Protein AF-0000000069873599 (afdb_homodimer)

Foldseek 3Di:
DVVVVVVCVVCPPPPVVVVQLVLLVLLLVLVVVLVVVVCVVDPFWDKDWDQKAFPQVLVVLVCVVPVPDDDDDDDRPDIGGASNTWMWIAFPVGDTDTLAGEHEEEFACQVVCVVVVHDGDDGQVRVVVVLVNLVSQCVSCVVAQWDRYEYEYEAPCQAPPHVSVVSLCVSQVNDDAPDAGTGQDDDVSPRRRGHYHYYHDDDGSNNSSVSSSVSSVVSLVRCCVPPNPNRRGDD/DVVVVVVCVVCPPPPVVVVQLVLLVLLLLLVVVLVVVVCVVDPFWDKDWDQKAFPQVLVVLVCVVPVPDDDDDDDRPDIGGASNTFMWIAFPVGDTDTLAGEHEEEFACQVVCVVVVHDGDDGQPRVLVVLVNLVSQCVSCVVAQWDRYEYEYEAPCQAPPHVSVVSLCVSQVNDDAPDAGTGQDDDVSPRRRGYYHYYHDDDGSNNSSVSSSVRSVVSLVRCCVVPNPNRRGDD

Nearest PDB structures (foldseek):
  2oxv-assembly1_A-2  TM=8.605E-01  e=4.837E-16  Escherichia coli
  1ckq-assembly1_A  TM=8.726E-01  e=7.020E-16  Escherichia coli
  1qri-assembly1_A-2  TM=8.144E-01  e=1.906E-16  Escherichia coli
  1qrh-assembly1_A-2  TM=8.679E-01  e=1.148E-14  Escherichia coli
  1qc9-assembly1_A  TM=8.620E-01  e=2.572E-14  Escherichia coli

Structure (mmCIF, N/CA/C/O backbone):
data_AF-0000000069873599-model_v1
#
loop_
_entity.id
_entity.type
_entity.pdbx_description
1 polymer 'Restriction endonuclease'
#
loop_
_atom_site.group_PDB
_atom_site.id
_atom_site.type_symbol
_atom_site.label_atom_id
_atom_site.label_alt_id
_atom_site.label_comp_id
_atom_site.label_asym_id
_atom_site.label_entity_id
_atom_site.label_seq_id
_atom_site.pdbx_PDB_ins_code
_atom_site.Cartn_x
_atom_site.Cartn_y
_atom_site.Cartn_z
_atom_site.occupancy
_atom_site.B_iso_or_equiv
_atom_site.auth_seq_id
_atom_site.auth_comp_id
_atom_site.auth_asym_id
_atom_site.auth_atom_id
_atom_site.pdbx_PDB_model_num
ATOM 1 N N . MET A 1 1 ? -17.891 13.43 -10.727 1 36.09 1 MET A N 1
ATOM 2 C CA . MET A 1 1 ? -18.297 14.414 -9.727 1 36.09 1 MET A CA 1
ATOM 3 C C . MET A 1 1 ? -19.625 14.039 -9.102 1 36.09 1 MET A C 1
ATOM 5 O O . MET A 1 1 ? -19.828 14.211 -7.898 1 36.09 1 MET A O 1
ATOM 9 N N . SER A 1 2 ? -20.328 13.469 -9.969 1 41.19 2 SER A N 1
ATOM 10 C CA . SER A 1 2 ? -21.734 13.281 -9.594 1 41.19 2 SER A CA 1
ATOM 11 C C . SER A 1 2 ? -21.875 12.172 -8.555 1 41.19 2 SER A C 1
ATOM 13 O O . SER A 1 2 ? -22.609 12.328 -7.574 1 41.19 2 SER A O 1
ATOM 15 N N . HIS A 1 3 ? -21.141 11.125 -8.852 1 42.78 3 HIS A N 1
ATOM 16 C CA . HIS A 1 3 ? -21.375 9.961 -8.008 1 42.78 3 HIS A CA 1
ATOM 17 C C . HIS A 1 3 ? -20.75 10.148 -6.625 1 42.78 3 HIS A C 1
ATOM 19 O O . HIS A 1 3 ? -21.312 9.711 -5.621 1 42.78 3 HIS A O 1
ATOM 25 N N . LYS A 1 4 ? -19.688 10.836 -6.59 1 47.5 4 LYS A N 1
ATOM 26 C CA . LYS A 1 4 ? -19.094 11.188 -5.309 1 47.5 4 LYS A CA 1
ATOM 27 C C . LYS A 1 4 ? -20.031 12.062 -4.484 1 47.5 4 LYS A C 1
ATOM 29 O O . LYS A 1 4 ? -20.188 11.859 -3.279 1 47.5 4 LYS A O 1
ATOM 34 N N . ILE A 1 5 ? -20.594 12.969 -5.195 1 44.5 5 ILE A N 1
ATOM 35 C CA . ILE A 1 5 ? -21.516 13.891 -4.547 1 44.5 5 ILE A CA 1
ATOM 36 C C . ILE A 1 5 ? -22.719 13.125 -4.02 1 44.5 5 ILE A C 1
ATOM 38 O O . ILE A 1 5 ? -23.188 13.391 -2.91 1 44.5 5 ILE A O 1
ATOM 42 N N . ALA A 1 6 ? -23.078 12.18 -4.805 1 44.84 6 ALA A N 1
ATOM 43 C CA . ALA A 1 6 ? -24.281 11.445 -4.414 1 44.84 6 ALA A CA 1
ATOM 44 C C . ALA A 1 6 ? -24.031 10.594 -3.174 1 44.84 6 ALA A C 1
ATOM 46 O O . ALA A 1 6 ? -24.844 10.562 -2.256 1 44.84 6 ALA A O 1
ATOM 47 N N . LEU A 1 7 ? -22.875 9.992 -3.123 1 48.91 7 LEU A N 1
ATOM 48 C CA . LEU A 1 7 ? -22.547 9.18 -1.956 1 48.91 7 LEU A CA 1
ATOM 49 C C . LEU A 1 7 ? -22.359 10.055 -0.722 1 48.91 7 LEU A C 1
ATOM 51 O O . LEU A 1 7 ? -22.797 9.695 0.374 1 48.91 7 LEU A O 1
ATOM 55 N N . ARG A 1 8 ? -21.875 11.188 -0.98 1 49.78 8 ARG A N 1
ATOM 56 C CA . ARG A 1 8 ? -21.75 12.148 0.113 1 49.78 8 ARG A CA 1
ATOM 57 C C . ARG A 1 8 ? -23.109 12.594 0.627 1 49.78 8 ARG A C 1
ATOM 59 O O . ARG A 1 8 ? -23.312 12.711 1.837 1 49.78 8 ARG A O 1
ATOM 66 N N . THR A 1 9 ? -23.844 12.766 -0.333 1 46.28 9 THR A N 1
ATOM 67 C CA . THR A 1 9 ? -25.172 13.211 0.035 1 46.28 9 THR A CA 1
ATOM 68 C C . THR A 1 9 ? -25.922 12.109 0.777 1 46.28 9 THR A C 1
ATOM 70 O O . THR A 1 9 ? -26.641 12.383 1.745 1 46.28 9 THR A O 1
ATOM 73 N N . GLN A 1 10 ? -25.688 10.898 0.295 1 49.03 10 GLN A N 1
ATOM 74 C CA . GLN A 1 10 ? -26.359 9.773 0.932 1 49.03 10 GLN A CA 1
ATOM 75 C C . GLN A 1 10 ? -25.859 9.562 2.355 1 49.03 10 GLN A C 1
ATOM 77 O O . GLN A 1 10 ? -26.609 9.117 3.227 1 49.03 10 GLN A O 1
ATOM 82 N N . ARG A 1 11 ? -24.641 9.977 2.426 1 52.78 11 ARG A N 1
ATOM 83 C CA . ARG A 1 11 ? -24.031 9.711 3.725 1 52.78 11 ARG A CA 1
ATOM 84 C C . ARG A 1 11 ? -24.031 10.961 4.602 1 52.78 11 ARG A C 1
ATOM 86 O O . ARG A 1 11 ? -23.688 10.898 5.781 1 52.78 11 ARG A O 1
ATOM 93 N N . GLU A 1 12 ? -24.469 12 3.982 1 50.84 12 GLU A N 1
ATOM 94 C CA . GLU A 1 12 ? -24.5 13.258 4.715 1 50.84 12 GLU A CA 1
ATOM 95 C C . GLU A 1 12 ? -25.422 13.156 5.934 1 50.84 12 GLU A C 1
ATOM 97 O O . GLU A 1 12 ? -26.547 12.656 5.836 1 50.84 12 GLU A O 1
ATOM 102 N N . GLY A 1 13 ? -24.719 13.414 7.109 1 50.44 13 GLY A N 1
ATOM 103 C CA . GLY A 1 13 ? -25.5 13.469 8.336 1 50.44 13 GLY A CA 1
ATOM 104 C C . GLY A 1 13 ? -25.438 12.188 9.141 1 50.44 13 GLY A C 1
ATOM 105 O O . GLY A 1 13 ? -25.969 12.125 10.258 1 50.44 13 GLY A O 1
ATOM 106 N N . THR A 1 14 ? -24.828 11.203 8.492 1 57.34 14 THR A N 1
ATOM 107 C CA . THR A 1 14 ? -24.719 9.969 9.266 1 57.34 14 THR A CA 1
ATOM 108 C C . THR A 1 14 ? -23.641 10.102 10.352 1 57.34 14 THR A C 1
ATOM 110 O O . THR A 1 14 ? -22.766 10.953 10.242 1 57.34 14 THR A O 1
ATOM 113 N N . ILE A 1 15 ? -23.812 9.477 11.438 1 54.75 15 ILE A N 1
ATOM 114 C CA . ILE A 1 15 ? -22.906 9.539 12.578 1 54.75 15 ILE A CA 1
ATOM 115 C C . ILE A 1 15 ? -21.484 9.297 12.117 1 54.75 15 ILE A C 1
ATOM 117 O O . ILE A 1 15 ? -20.547 9.969 12.57 1 54.75 15 ILE A O 1
ATOM 121 N N . ILE A 1 16 ? -21.297 8.453 11.172 1 58.03 16 ILE A N 1
ATOM 122 C CA . ILE A 1 16 ? -19.969 8.125 10.688 1 58.03 16 ILE A CA 1
ATOM 123 C C . ILE A 1 16 ? -19.375 9.328 9.961 1 58.03 16 ILE A C 1
ATOM 125 O O . ILE A 1 16 ? -18.219 9.703 10.203 1 58.03 16 ILE A O 1
ATOM 129 N N . ASN A 1 17 ? -20.125 9.891 9.195 1 64.94 17 ASN A N 1
ATOM 130 C CA . ASN A 1 17 ? -19.625 11.023 8.414 1 64.94 17 ASN A CA 1
ATOM 131 C C . ASN A 1 17 ? -19.359 12.234 9.297 1 64.94 17 ASN A C 1
ATOM 133 O O . ASN A 1 17 ? -18.375 12.953 9.078 1 64.94 17 ASN A O 1
ATOM 137 N N . THR A 1 18 ? -20.234 12.359 10.305 1 64.75 18 THR A N 1
ATOM 138 C CA . THR A 1 18 ? -20.031 13.5 11.188 1 64.75 18 THR A CA 1
ATOM 139 C C . THR A 1 18 ? -18.766 13.328 12.023 1 64.75 18 THR A C 1
ATOM 141 O O . THR A 1 18 ? -18.016 14.281 12.227 1 64.75 18 THR A O 1
ATOM 144 N N . THR A 1 19 ? -18.562 12.133 12.484 1 67.31 19 THR A N 1
ATOM 145 C CA . THR A 1 19 ? -17.391 11.859 13.297 1 67.31 19 THR A CA 1
ATOM 146 C C . THR A 1 19 ? -16.109 11.992 12.461 1 67.31 19 THR A C 1
ATOM 148 O O . THR A 1 19 ? -15.148 12.633 12.883 1 67.31 19 THR A O 1
ATOM 151 N N . SER A 1 20 ? -16.172 11.438 11.32 1 73.75 20 SER A N 1
ATOM 152 C CA . SER A 1 20 ? -15.016 11.508 10.43 1 73.75 20 SER A CA 1
ATOM 153 C C . SER A 1 20 ? -14.695 12.953 10.055 1 73.75 20 SER A C 1
ATOM 155 O O . SER A 1 20 ? -13.531 13.352 10.055 1 73.75 20 SER A O 1
ATOM 157 N N . SER A 1 21 ? -15.664 13.703 9.82 1 76.25 21 SER A N 1
ATOM 158 C CA . SER A 1 21 ? -15.469 15.102 9.43 1 76.25 21 SER A CA 1
ATOM 159 C C . SER A 1 21 ? -14.875 15.914 10.578 1 76.25 21 SER A C 1
ATOM 161 O O . SER A 1 21 ? -13.992 16.75 10.367 1 76.25 21 SER A O 1
ATOM 163 N N . LYS A 1 22 ? -15.359 15.633 11.742 1 79.62 22 LYS A N 1
ATOM 164 C CA . LYS A 1 22 ? -14.836 16.328 12.914 1 79.62 22 LYS A CA 1
ATOM 165 C C . LYS A 1 22 ? -13.367 15.984 13.156 1 79.62 22 LYS A C 1
ATOM 167 O O . LYS A 1 22 ? -12.57 16.859 13.477 1 79.62 22 LYS A O 1
ATOM 172 N N . GLN A 1 23 ? -13.062 14.836 12.992 1 83.12 23 GLN A N 1
ATOM 173 C CA . GLN A 1 23 ? -11.695 14.383 13.211 1 83.12 23 GLN A CA 1
ATOM 174 C C . GLN A 1 23 ? -10.75 14.945 12.156 1 83.12 23 GLN A C 1
ATOM 176 O O . GLN A 1 23 ? -9.609 15.305 12.461 1 83.12 23 GLN A O 1
ATOM 181 N N . GLU A 1 24 ? -11.242 14.953 11 1 86.62 24 GLU A N 1
ATOM 182 C CA . GLU A 1 24 ? -10.461 15.578 9.93 1 86.62 24 GLU A CA 1
ATOM 183 C C . GLU A 1 24 ? -10.203 17.047 10.219 1 86.62 24 GLU A C 1
ATOM 185 O O . GLU A 1 24 ? -9.102 17.547 9.977 1 86.62 24 GLU A O 1
ATOM 190 N N . LYS A 1 25 ? -11.148 17.688 10.758 1 89.69 25 LYS A N 1
ATOM 191 C CA . LYS A 1 25 ? -11.008 19.094 11.117 1 89.69 25 LYS A CA 1
ATOM 192 C C . LYS A 1 25 ? -9.961 19.266 12.219 1 89.69 25 LYS A C 1
ATOM 194 O O . LYS A 1 25 ? -9.164 20.219 12.172 1 89.69 25 LYS A O 1
ATOM 199 N N . LEU A 1 26 ? -9.977 18.359 13.164 1 93.69 26 LEU A N 1
ATOM 200 C CA . LEU A 1 26 ? -9.008 18.422 14.25 1 93.69 26 LEU A CA 1
ATOM 201 C C . LEU A 1 26 ? -7.582 18.266 13.719 1 93.69 26 LEU A C 1
ATOM 203 O O . LEU A 1 26 ? -6.664 18.953 14.172 1 93.69 26 LEU A O 1
ATOM 207 N N . LEU A 1 27 ? -7.434 17.359 12.844 1 96.75 27 LEU A N 1
ATOM 208 C CA . LEU A 1 27 ? -6.117 17.156 12.258 1 96.75 27 LEU A CA 1
ATOM 209 C C . LEU A 1 27 ? -5.664 18.391 11.484 1 96.75 27 LEU A C 1
ATOM 211 O O . LEU A 1 27 ? -4.5 18.781 11.555 1 96.75 27 LEU A O 1
ATOM 215 N N . ARG A 1 28 ? -6.535 19 10.781 1 96.12 28 ARG A N 1
ATOM 216 C CA . ARG A 1 28 ? -6.199 20.203 10.031 1 96.12 28 ARG A CA 1
ATOM 217 C C . ARG A 1 28 ? -5.773 21.328 10.969 1 96.12 28 ARG A C 1
ATOM 219 O O . ARG A 1 28 ? -4.852 22.094 10.656 1 96.12 28 ARG A O 1
ATOM 226 N N . GLN A 1 29 ? -6.445 21.422 12.023 1 96.94 29 GLN A N 1
ATOM 227 C CA . GLN A 1 29 ? -6.059 22.406 13.023 1 96.94 29 GLN A CA 1
ATOM 228 C C . GLN A 1 29 ? -4.672 22.109 13.586 1 96.94 29 GLN A C 1
ATOM 230 O O . GLN A 1 29 ? -3.879 23.016 13.812 1 96.94 29 GLN A O 1
ATOM 235 N N . ALA A 1 30 ? -4.422 20.844 13.836 1 98.25 30 ALA A N 1
ATOM 236 C CA . ALA A 1 30 ? -3.098 20.453 14.297 1 98.25 30 ALA A CA 1
ATOM 237 C C . ALA A 1 30 ? -2.021 20.859 13.297 1 98.25 30 ALA A C 1
ATOM 239 O O . ALA A 1 30 ? -0.969 21.375 13.68 1 98.25 30 ALA A O 1
ATOM 240 N N . VAL A 1 31 ? -2.324 20.656 12.047 1 98.38 31 VAL A N 1
ATOM 241 C CA . VAL A 1 31 ? -1.357 20.969 11 1 98.38 31 VAL A CA 1
ATOM 242 C C . VAL A 1 31 ? -1.106 22.469 10.953 1 98.38 31 VAL A C 1
ATOM 244 O O . VAL A 1 31 ? 0.028 22.906 10.758 1 98.38 31 VAL A O 1
ATOM 247 N N . LYS A 1 32 ? -2.125 23.25 11.117 1 97.75 32 LYS A N 1
ATOM 248 C CA . LYS A 1 32 ? -1.97 24.703 11.188 1 97.75 32 LYS A CA 1
ATOM 249 C C . LYS A 1 32 ? -1.062 25.109 12.344 1 97.75 32 LYS A C 1
ATOM 251 O O . LYS A 1 32 ? -0.188 25.969 12.188 1 97.75 32 LYS A O 1
ATOM 256 N N . SER A 1 33 ? -1.324 24.5 13.445 1 98.12 33 SER A N 1
ATOM 257 C CA . SER A 1 33 ? -0.491 24.75 14.617 1 98.12 33 SER A CA 1
ATOM 258 C C . SER A 1 33 ? 0.965 24.391 14.344 1 98.12 33 SER A C 1
ATOM 260 O O . SER A 1 33 ? 1.878 25.109 14.75 1 98.12 33 SER A O 1
ATOM 262 N N . VAL A 1 34 ? 1.166 23.281 13.703 1 98.69 34 VAL A N 1
ATOM 263 C CA . VAL A 1 34 ? 2.506 22.812 13.359 1 98.69 34 VAL A CA 1
ATOM 264 C C . VAL A 1 34 ? 3.186 23.844 12.453 1 98.69 34 VAL A C 1
ATOM 266 O O . VAL A 1 34 ? 4.355 24.172 12.648 1 98.69 34 VAL A O 1
ATOM 269 N N . SER A 1 35 ? 2.441 24.312 11.477 1 98.31 35 SER A N 1
ATOM 270 C CA . SER A 1 35 ? 2.975 25.312 10.547 1 98.31 35 SER A CA 1
ATOM 271 C C . SER A 1 35 ? 3.455 26.547 11.289 1 98.31 35 SER A C 1
ATOM 273 O O . SER A 1 35 ? 4.547 27.062 11.016 1 98.31 35 SER A O 1
ATOM 275 N N . MET A 1 36 ? 2.684 27 12.227 1 97.81 36 MET A N 1
ATOM 276 C CA . MET A 1 36 ? 3.035 28.172 13.008 1 97.81 36 MET A CA 1
ATOM 277 C C . MET A 1 36 ? 4.273 27.922 13.859 1 97.81 36 MET A C 1
ATOM 279 O O . MET A 1 36 ? 5.172 28.766 13.922 1 97.81 36 MET A O 1
ATOM 283 N N . ARG A 1 37 ? 4.32 26.812 14.453 1 98.38 37 ARG A N 1
ATOM 284 C CA . ARG A 1 37 ? 5.457 26.453 15.297 1 98.38 37 ARG A CA 1
ATOM 285 C C . ARG A 1 37 ? 6.734 26.328 14.469 1 98.38 37 ARG A C 1
ATOM 287 O O . ARG A 1 37 ? 7.812 26.719 14.93 1 98.38 37 ARG A O 1
ATOM 294 N N . LEU A 1 38 ? 6.613 25.781 13.297 1 98.44 38 LEU A N 1
ATOM 295 C CA . LEU A 1 38 ? 7.773 25.609 12.422 1 98.44 38 LEU A CA 1
ATOM 296 C C . LEU A 1 38 ? 8.32 26.969 11.977 1 98.44 38 LEU A C 1
ATOM 298 O O . LEU A 1 38 ? 9.539 27.156 11.906 1 98.44 38 LEU A O 1
ATOM 302 N N . LYS A 1 39 ? 7.441 27.922 11.711 1 96.5 39 LYS A N 1
ATOM 303 C CA . LYS A 1 39 ? 7.871 29.25 11.297 1 96.5 39 LYS A CA 1
ATOM 304 C C . LYS A 1 39 ? 8.633 29.953 12.422 1 96.5 39 LYS A C 1
ATOM 306 O O . LYS A 1 39 ? 9.555 30.734 12.164 1 96.5 39 LYS A O 1
ATOM 311 N N . LYS A 1 40 ? 8.211 29.672 13.578 1 97.25 40 LYS A N 1
ATOM 312 C CA . LYS A 1 40 ? 8.898 30.234 14.727 1 97.25 40 LYS A CA 1
ATOM 313 C C . LYS A 1 40 ? 10.266 29.578 14.922 1 97.25 40 LYS A C 1
ATOM 315 O O . LYS A 1 40 ? 11.25 30.266 15.203 1 97.25 40 LYS A O 1
ATOM 320 N N . LYS A 1 41 ? 10.336 28.297 14.742 1 97.25 41 LYS A N 1
ATOM 321 C CA . LYS A 1 41 ? 11.57 27.562 14.961 1 97.25 41 LYS A CA 1
ATOM 322 C C . LYS A 1 41 ? 12.57 27.797 13.836 1 97.25 41 LYS A C 1
ATOM 324 O O . LYS A 1 41 ? 13.781 27.828 14.062 1 97.25 41 LYS A O 1
ATOM 329 N N . PHE A 1 42 ? 12.062 27.891 12.656 1 96.31 42 PHE A N 1
ATOM 330 C CA . PHE A 1 42 ? 12.891 28.109 11.469 1 96.31 42 PHE A CA 1
ATOM 331 C C . PHE A 1 42 ? 12.492 29.406 10.766 1 96.31 42 PHE A C 1
ATOM 333 O O . PHE A 1 42 ? 11.93 29.375 9.672 1 96.31 42 PHE A O 1
ATOM 340 N N . PRO A 1 43 ? 12.992 30.469 11.367 1 93.62 43 PRO A N 1
ATOM 341 C CA . PRO A 1 43 ? 12.609 31.75 10.766 1 93.62 43 PRO A CA 1
ATOM 342 C C . PRO A 1 43 ? 13.133 31.906 9.336 1 93.62 43 PRO A C 1
ATOM 344 O O . PRO A 1 43 ? 14.281 31.578 9.055 1 93.62 43 PRO A O 1
ATOM 347 N N . GLY A 1 44 ? 12.297 32.281 8.391 1 92.44 44 GLY A N 1
ATOM 348 C CA . GLY A 1 44 ? 12.734 32.562 7.027 1 92.44 44 GLY A CA 1
ATOM 349 C C . GLY A 1 44 ? 12.266 31.516 6.031 1 92.44 44 GLY A C 1
ATOM 350 O O . GLY A 1 44 ? 12.297 31.75 4.82 1 92.44 44 GLY A O 1
ATOM 351 N N . ILE A 1 45 ? 11.898 30.359 6.551 1 95.5 45 ILE A N 1
ATOM 352 C CA . ILE A 1 45 ? 11.43 29.328 5.617 1 95.5 45 ILE A CA 1
ATOM 353 C C . ILE A 1 45 ? 10.039 29.719 5.098 1 95.5 45 ILE A C 1
ATOM 355 O O . ILE A 1 45 ? 9.305 30.453 5.758 1 95.5 45 ILE A O 1
ATOM 359 N N . THR A 1 46 ? 9.727 29.234 3.926 1 96.06 46 THR A N 1
ATOM 360 C CA . THR A 1 46 ? 8.398 29.375 3.342 1 96.06 46 THR A CA 1
ATOM 361 C C . THR A 1 46 ? 7.652 28.047 3.344 1 96.06 46 THR A C 1
ATOM 363 O O . THR A 1 46 ? 8.172 27.047 2.865 1 96.06 46 THR A O 1
ATOM 366 N N . LEU A 1 47 ? 6.492 28.141 3.939 1 97.56 47 LEU A N 1
ATOM 367 C CA . LEU A 1 47 ? 5.668 26.938 4.02 1 97.56 47 LEU A CA 1
ATOM 368 C C . LEU A 1 47 ? 4.406 27.078 3.178 1 97.56 47 LEU A C 1
ATOM 370 O O . LEU A 1 47 ? 3.832 28.172 3.096 1 97.56 47 LEU A O 1
ATOM 374 N N . GLU A 1 48 ? 4.016 26.016 2.539 1 97.31 48 GLU A N 1
ATOM 375 C CA . GLU A 1 48 ? 2.783 25.938 1.759 1 97.31 48 GLU A CA 1
ATOM 376 C C . GLU A 1 48 ? 1.99 24.688 2.09 1 97.31 48 GLU A C 1
ATOM 378 O O . GLU A 1 48 ? 2.557 23.594 2.188 1 97.31 48 GLU A O 1
ATOM 383 N N . TRP A 1 49 ? 0.74 24.859 2.297 1 97.94 49 TRP A N 1
ATOM 384 C CA . TRP A 1 49 ? -0.151 23.75 2.576 1 97.94 49 TRP A CA 1
ATOM 385 C C . TRP A 1 49 ? -1.045 23.438 1.378 1 97.94 49 TRP A C 1
ATOM 387 O O . TRP A 1 49 ? -1.601 24.359 0.767 1 97.94 49 TRP A O 1
ATOM 397 N N . GLU A 1 50 ? -1.158 22.203 0.976 1 97.44 50 GLU A N 1
ATOM 398 C CA . GLU A 1 50 ? -2.049 21.75 -0.089 1 97.44 50 GLU A CA 1
ATOM 399 C C . GLU A 1 50 ? -2.955 20.609 0.389 1 97.44 50 GLU A C 1
ATOM 401 O O . GLU A 1 50 ? -2.516 19.734 1.121 1 97.44 50 GLU A O 1
ATOM 406 N N . PRO A 1 51 ? -4.211 20.641 -0.028 1 96.31 51 PRO A N 1
ATOM 407 C CA . PRO A 1 51 ? -5.141 19.594 0.411 1 96.31 51 PRO A CA 1
ATOM 408 C C . PRO A 1 51 ? -4.953 18.281 -0.346 1 96.31 51 PRO A C 1
ATOM 410 O O . PRO A 1 51 ? -5.414 17.234 0.108 1 96.31 51 PRO A O 1
ATOM 413 N N . GLN A 1 52 ? -4.297 18.422 -1.542 1 96.81 52 GLN A N 1
ATOM 414 C CA . GLN A 1 52 ? -4.18 17.219 -2.373 1 96.81 52 GLN A CA 1
ATOM 415 C C . GLN A 1 52 ? -2.928 17.281 -3.242 1 96.81 52 GLN A C 1
ATOM 417 O O . GLN A 1 52 ? -2.314 18.344 -3.387 1 96.81 52 GLN A O 1
ATOM 422 N N . ALA A 1 53 ? -2.512 16.156 -3.697 1 96.81 53 ALA A N 1
ATOM 423 C CA . ALA A 1 53 ? -1.466 16.016 -4.707 1 96.81 53 ALA A CA 1
ATOM 424 C C . ALA A 1 53 ? -2.02 15.406 -5.988 1 96.81 53 ALA A C 1
ATOM 426 O O . ALA A 1 53 ? -2.549 14.289 -5.973 1 96.81 53 ALA A O 1
ATOM 427 N N . LYS A 1 54 ? -1.932 16.141 -7.043 1 96.31 54 LYS A N 1
ATOM 428 C CA . LYS A 1 54 ? -2.383 15.609 -8.328 1 96.31 54 LYS A CA 1
ATOM 429 C C . LYS A 1 54 ? -1.456 14.5 -8.828 1 96.31 54 LYS A C 1
ATOM 431 O O . LYS A 1 54 ? -0.233 14.625 -8.734 1 96.31 54 LYS A O 1
ATOM 436 N N . LEU A 1 55 ? -2.049 13.461 -9.352 1 96.75 55 LEU A N 1
ATOM 437 C CA . LEU A 1 55 ? -1.251 12.344 -9.836 1 96.75 55 LEU A CA 1
ATOM 438 C C . LEU A 1 55 ? -0.353 12.781 -10.992 1 96.75 55 LEU A C 1
ATOM 440 O O . LEU A 1 55 ? 0.802 12.352 -11.078 1 96.75 55 LEU A O 1
ATOM 444 N N . ILE A 1 56 ? -0.882 13.625 -11.82 1 95.56 56 ILE A N 1
ATOM 445 C CA . ILE A 1 56 ? -0.128 14.07 -12.984 1 95.56 56 ILE A CA 1
ATOM 446 C C . ILE A 1 56 ? 1.122 14.828 -12.539 1 95.56 56 ILE A C 1
ATOM 448 O O . ILE A 1 56 ? 2.189 14.688 -13.133 1 95.56 56 ILE A O 1
ATOM 452 N N . ASP A 1 57 ? 1.022 15.641 -11.508 1 95.56 57 ASP A N 1
ATOM 453 C CA . ASP A 1 57 ? 2.176 16.375 -11 1 95.56 57 ASP A CA 1
ATOM 454 C C . ASP A 1 57 ? 3.227 15.414 -10.438 1 95.56 57 ASP A C 1
ATOM 456 O O . ASP A 1 57 ? 4.426 15.609 -10.648 1 95.56 57 ASP A O 1
ATOM 460 N N . ILE A 1 58 ? 2.787 14.414 -9.727 1 96.88 58 ILE A N 1
ATOM 461 C CA . ILE A 1 58 ? 3.678 13.406 -9.164 1 96.88 58 ILE A CA 1
ATOM 462 C C . ILE A 1 58 ? 4.434 12.695 -10.281 1 96.88 58 ILE A C 1
ATOM 464 O O . ILE A 1 58 ? 5.656 12.562 -10.227 1 96.88 58 ILE A O 1
ATOM 468 N N . ILE A 1 59 ? 3.717 12.305 -11.297 1 96.62 59 ILE A N 1
ATOM 469 C CA . ILE A 1 59 ? 4.293 11.516 -12.383 1 96.62 59 ILE A CA 1
ATOM 470 C C . ILE A 1 59 ? 5.285 12.367 -13.172 1 96.62 59 ILE A C 1
ATOM 472 O O . ILE A 1 59 ? 6.352 11.883 -13.562 1 96.62 59 ILE A O 1
ATOM 476 N N . VAL A 1 60 ? 4.914 13.617 -13.414 1 95.25 60 VAL A N 1
ATOM 477 C CA . VAL A 1 60 ? 5.832 14.516 -14.109 1 95.25 60 VAL A CA 1
ATOM 478 C C . VAL A 1 60 ? 7.129 14.648 -13.312 1 95.25 60 VAL A C 1
ATOM 480 O O . VAL A 1 60 ? 8.219 14.594 -13.891 1 95.25 60 VAL A O 1
ATOM 483 N N . HIS A 1 61 ? 7.016 14.766 -12.039 1 94.75 61 HIS A N 1
ATOM 484 C CA . HIS A 1 61 ? 8.188 14.867 -11.172 1 94.75 61 HIS A CA 1
ATOM 485 C C . HIS A 1 61 ? 9.016 13.586 -11.219 1 94.75 61 HIS A C 1
ATOM 487 O O . HIS A 1 61 ? 10.242 13.641 -11.336 1 94.75 61 HIS A O 1
ATOM 493 N N . LEU A 1 62 ? 8.406 12.445 -11.172 1 96.44 62 LEU A N 1
ATOM 494 C CA . LEU A 1 62 ? 9.094 11.164 -11.188 1 96.44 62 LEU A CA 1
ATOM 495 C C . LEU A 1 62 ? 9.781 10.93 -12.523 1 96.44 62 LEU A C 1
ATOM 497 O O . LEU A 1 62 ? 10.906 10.422 -12.57 1 96.44 62 LEU A O 1
ATOM 501 N N . ARG A 1 63 ? 9.133 11.344 -13.586 1 96.12 63 ARG A N 1
ATOM 502 C CA . ARG A 1 63 ? 9.719 11.18 -14.914 1 96.12 63 ARG A CA 1
ATOM 503 C C . ARG A 1 63 ? 11 11.992 -15.047 1 96.12 63 ARG A C 1
ATOM 505 O O . ARG A 1 63 ? 11.945 11.562 -15.719 1 96.12 63 ARG A O 1
ATOM 512 N N . THR A 1 64 ? 10.945 13.102 -14.453 1 94.94 64 THR A N 1
ATOM 513 C CA . THR A 1 64 ? 12.133 13.953 -14.484 1 94.94 64 THR A CA 1
ATOM 514 C C . THR A 1 64 ? 13.281 13.312 -13.719 1 94.94 64 THR A C 1
ATOM 516 O O . THR A 1 64 ? 14.43 13.359 -14.156 1 94.94 64 THR A O 1
ATOM 519 N N . GLN A 1 65 ? 12.992 12.695 -12.641 1 94.12 65 GLN A N 1
ATOM 520 C CA . GLN A 1 65 ? 14.008 12.109 -11.773 1 94.12 65 GLN A CA 1
ATOM 521 C C . GLN A 1 65 ? 14.453 10.75 -12.297 1 94.12 65 GLN A C 1
ATOM 523 O O . GLN A 1 65 ? 15.609 10.352 -12.102 1 94.12 65 GLN A O 1
ATOM 528 N N . PHE A 1 66 ? 13.477 10.062 -12.953 1 96 66 PHE A N 1
ATOM 529 C CA . PHE A 1 66 ? 13.734 8.719 -13.445 1 96 66 PHE A CA 1
ATOM 530 C C . PHE A 1 66 ? 13.328 8.586 -14.906 1 96 66 PHE A C 1
ATOM 532 O O . PHE A 1 66 ? 12.375 7.871 -15.234 1 96 66 PHE A O 1
ATOM 539 N N . PRO A 1 67 ? 14.094 9.117 -15.781 1 94.88 67 PRO A N 1
ATOM 540 C CA . PRO A 1 67 ? 13.703 9.148 -17.188 1 94.88 67 PRO A CA 1
ATOM 541 C C . PRO A 1 67 ? 13.664 7.762 -17.828 1 94.88 67 PRO A C 1
ATOM 543 O O . PRO A 1 67 ? 13.008 7.562 -18.844 1 94.88 67 PRO A O 1
ATOM 546 N N . ASP A 1 68 ? 14.289 6.773 -17.219 1 93.81 68 ASP A N 1
ATOM 547 C CA . ASP A 1 68 ? 14.367 5.441 -17.812 1 93.81 68 ASP A CA 1
ATOM 548 C C . ASP A 1 68 ? 13.266 4.535 -17.281 1 93.81 68 ASP A C 1
ATOM 550 O O . ASP A 1 68 ? 13.211 3.35 -17.609 1 93.81 68 ASP A O 1
ATOM 554 N N . VAL A 1 69 ? 12.477 5.07 -16.422 1 95.75 69 VAL A N 1
ATOM 555 C CA . VAL A 1 69 ? 11.398 4.293 -15.812 1 95.75 69 VAL A CA 1
ATOM 556 C C . VAL A 1 69 ? 10.078 4.602 -16.516 1 95.75 69 VAL A C 1
ATOM 558 O O . VAL A 1 69 ? 9.797 5.762 -16.828 1 95.75 69 VAL A O 1
ATOM 561 N N . ASP A 1 70 ? 9.312 3.525 -16.75 1 94.06 70 ASP A N 1
ATOM 562 C CA . ASP A 1 70 ? 8.016 3.67 -17.422 1 94.06 70 ASP A CA 1
ATOM 563 C C . ASP A 1 70 ? 6.93 4.062 -16.422 1 94.06 70 ASP A C 1
ATOM 565 O O . ASP A 1 70 ? 6.707 3.361 -15.43 1 94.06 70 ASP A O 1
ATOM 569 N N . PHE A 1 71 ? 6.242 5.199 -16.672 1 96.94 71 PHE A N 1
ATOM 570 C CA . PHE A 1 71 ? 5.133 5.641 -15.836 1 96.94 71 PHE A CA 1
ATOM 571 C C . PHE A 1 71 ? 3.852 5.766 -16.656 1 96.94 71 PHE A C 1
ATOM 573 O O . PHE A 1 71 ? 3.895 6.102 -17.844 1 96.94 71 PHE A O 1
ATOM 580 N N . ALA A 1 72 ? 2.746 5.512 -16.047 1 95.62 72 ALA A N 1
ATOM 581 C CA . ALA A 1 72 ? 1.437 5.637 -16.672 1 95.62 72 ALA A CA 1
ATOM 582 C C . ALA A 1 72 ? 1.031 7.102 -16.812 1 95.62 72 ALA A C 1
ATOM 584 O O . ALA A 1 72 ? 1.778 8 -16.422 1 95.62 72 ALA A O 1
ATOM 585 N N . ALA A 1 73 ? -0.081 7.293 -17.531 1 89 73 ALA A N 1
ATOM 586 C CA . ALA A 1 73 ? -0.682 8.617 -17.688 1 89 73 ALA A CA 1
ATOM 587 C C . ALA A 1 73 ? -2.059 8.672 -17.031 1 89 73 ALA A C 1
ATOM 589 O O . ALA A 1 73 ? -3.064 8.328 -17.656 1 89 73 ALA A O 1
ATOM 590 N N . PRO A 1 74 ? -2.076 9.141 -15.82 1 89.38 74 PRO A N 1
ATOM 591 C CA . PRO A 1 74 ? -3.381 9.227 -15.164 1 89.38 74 PRO A CA 1
ATOM 592 C C . PRO A 1 74 ? -4.238 10.367 -15.695 1 89.38 74 PRO A C 1
ATOM 594 O O . PRO A 1 74 ? -3.758 11.195 -16.469 1 89.38 74 PRO A O 1
ATOM 597 N N . SER A 1 75 ? -5.449 10.312 -15.305 1 88.62 75 SER A N 1
ATOM 598 C CA . SER A 1 75 ? -6.328 11.445 -15.602 1 88.62 75 SER A CA 1
ATOM 599 C C . SER A 1 75 ? -5.844 12.719 -14.914 1 88.62 75 SER A C 1
ATOM 601 O O . SER A 1 75 ? -5.348 12.672 -13.789 1 88.62 75 SER A O 1
ATOM 603 N N . CYS A 1 76 ? -6.133 13.797 -15.516 1 86.44 76 CYS A N 1
ATOM 604 C CA . CYS A 1 76 ? -5.73 15.086 -14.969 1 86.44 76 CYS A CA 1
ATOM 605 C C . CYS A 1 76 ? -6.516 15.414 -13.703 1 86.44 76 CYS A C 1
ATOM 607 O O . CYS A 1 76 ? -6.082 16.234 -12.891 1 86.44 76 CYS A O 1
ATOM 609 N N . ALA A 1 77 ? -7.566 14.742 -13.547 1 90.06 77 ALA A N 1
ATOM 610 C CA . ALA A 1 77 ? -8.453 15.07 -12.438 1 90.06 77 ALA A CA 1
ATOM 611 C C . ALA A 1 77 ? -8.109 14.242 -11.195 1 90.06 77 ALA A C 1
ATOM 613 O O . ALA A 1 77 ? -8.539 14.562 -10.086 1 90.06 77 ALA A O 1
ATOM 614 N N . SER A 1 78 ? -7.297 13.234 -11.383 1 92.88 78 SER A N 1
ATOM 615 C CA . SER A 1 78 ? -7.027 12.32 -10.273 1 92.88 78 SER A CA 1
ATOM 616 C C . SER A 1 78 ? -6.012 12.914 -9.305 1 92.88 78 SER A C 1
ATOM 618 O O . SER A 1 78 ? -5.039 13.547 -9.727 1 92.88 78 SER A O 1
ATOM 620 N N . SER A 1 79 ? -6.336 12.719 -7.969 1 94.94 79 SER A N 1
ATOM 621 C CA . SER A 1 79 ? -5.453 13.242 -6.934 1 94.94 79 SER A CA 1
ATOM 622 C C . SER A 1 79 ? -5.488 12.375 -5.68 1 94.94 79 SER A C 1
ATOM 624 O O . SER A 1 79 ? -6.371 11.523 -5.535 1 94.94 79 SER A O 1
ATOM 626 N N . MET A 1 80 ? -4.469 12.469 -4.934 1 95 80 MET A N 1
ATOM 627 C CA . MET A 1 80 ? -4.453 11.93 -3.578 1 95 80 MET A CA 1
ATOM 628 C C . MET A 1 80 ? -4.723 13.023 -2.551 1 95 80 MET A C 1
ATOM 630 O O . MET A 1 80 ? -4.098 14.086 -2.592 1 95 80 MET A O 1
ATOM 634 N N . LYS A 1 81 ? -5.656 12.719 -1.647 1 95.19 81 LYS A N 1
ATOM 635 C CA . LYS A 1 81 ? -6.098 13.727 -0.693 1 95.19 81 LYS A CA 1
ATOM 636 C C . LYS A 1 81 ? -5.988 13.219 0.741 1 95.19 81 LYS A C 1
ATOM 638 O O . LYS A 1 81 ? -6.98 12.773 1.321 1 95.19 81 LYS A O 1
ATOM 643 N N . PRO A 1 82 ? -4.766 13.375 1.323 1 96.5 82 PRO A N 1
ATOM 644 C CA . PRO A 1 82 ? -4.676 13.008 2.738 1 96.5 82 PRO A CA 1
ATOM 645 C C . PRO A 1 82 ? -5.523 13.906 3.635 1 96.5 82 PRO A C 1
ATOM 647 O O . PRO A 1 82 ? -5.664 15.102 3.359 1 96.5 82 PRO A O 1
ATOM 650 N N . ASP A 1 83 ? -6 13.438 4.703 1 95.06 83 ASP A N 1
ATOM 651 C CA . ASP A 1 83 ? -6.969 14.125 5.555 1 95.06 83 ASP A CA 1
ATOM 652 C C . ASP A 1 83 ? -6.398 15.445 6.078 1 95.06 83 ASP A C 1
ATOM 654 O O . ASP A 1 83 ? -7.105 16.453 6.152 1 95.06 83 ASP A O 1
ATOM 658 N N . GLY A 1 84 ? -5.188 15.43 6.465 1 96.94 84 GLY A N 1
ATOM 659 C CA . GLY A 1 84 ? -4.559 16.625 7.004 1 96.94 84 GLY A CA 1
ATOM 660 C C . GLY A 1 84 ? -3.875 17.469 5.945 1 96.94 84 GLY A C 1
ATOM 661 O O . GLY A 1 84 ? -3.311 18.516 6.25 1 96.94 84 GLY A O 1
ATOM 662 N N . GLY A 1 85 ? -3.869 16.969 4.742 1 97.5 85 GLY A N 1
ATOM 663 C CA . GLY A 1 85 ? -3.166 17.656 3.668 1 97.5 85 GLY A CA 1
ATOM 664 C C . GLY A 1 85 ? -1.671 17.406 3.678 1 97.5 85 GLY A C 1
ATOM 665 O O . GLY A 1 85 ? -1.202 16.438 4.293 1 97.5 85 GLY A O 1
ATOM 666 N N . ILE A 1 86 ? -1.036 18.203 2.869 1 98.56 86 ILE A N 1
ATOM 667 C CA . ILE A 1 86 ? 0.413 18.141 2.717 1 98.56 86 ILE A CA 1
ATOM 668 C C . ILE A 1 86 ? 1.032 19.5 3.006 1 98.56 86 ILE A C 1
ATOM 670 O O . ILE A 1 86 ? 0.608 20.516 2.443 1 98.56 86 ILE A O 1
ATOM 674 N N . LEU A 1 87 ? 1.927 19.516 3.977 1 98.69 87 LEU A N 1
ATOM 675 C CA . LEU A 1 87 ? 2.713 20.719 4.238 1 98.69 87 LEU A CA 1
ATOM 676 C C . LEU A 1 87 ? 4.051 20.672 3.512 1 98.69 87 LEU A C 1
ATOM 678 O O . LEU A 1 87 ? 4.805 19.703 3.666 1 98.69 87 LEU A O 1
ATOM 682 N N . TYR A 1 88 ? 4.324 21.688 2.701 1 98.44 88 TYR A N 1
ATOM 683 C CA . TYR A 1 88 ? 5.559 21.781 1.927 1 98.44 88 TYR A CA 1
ATOM 684 C C . TYR A 1 88 ? 6.449 22.906 2.453 1 98.44 88 TYR A C 1
ATOM 686 O O . TYR A 1 88 ? 5.961 23.922 2.924 1 98.44 88 TYR A O 1
ATOM 694 N N . MET A 1 89 ? 7.688 22.609 2.398 1 97.88 89 MET A N 1
ATOM 695 C CA . MET A 1 89 ? 8.68 23.688 2.453 1 97.88 89 MET A CA 1
ATOM 696 C C . MET A 1 89 ? 9.148 24.062 1.052 1 97.88 89 MET A C 1
ATOM 698 O O . MET A 1 89 ? 9.383 23.188 0.215 1 97.88 89 MET A O 1
ATOM 702 N N . LYS A 1 90 ? 9.25 25.312 0.796 1 96 90 LYS A N 1
ATOM 703 C CA . LYS A 1 90 ? 9.625 25.781 -0.531 1 96 90 LYS A CA 1
ATOM 704 C C . LYS A 1 90 ? 11.078 26.234 -0.557 1 96 90 LYS A C 1
ATOM 706 O O . LYS A 1 90 ? 11.562 26.844 0.405 1 96 90 LYS A O 1
ATOM 711 N N . SER A 1 91 ? 11.648 25.969 -1.687 1 94.38 91 SER A N 1
ATOM 712 C CA . SER A 1 91 ? 12.984 26.5 -1.925 1 94.38 91 SER A CA 1
ATOM 713 C C . SER A 1 91 ? 12.922 27.844 -2.654 1 94.38 91 SER A C 1
ATOM 715 O O . SER A 1 91 ? 11.844 28.266 -3.08 1 94.38 91 SER A O 1
ATOM 717 N N . GLU A 1 92 ? 14.094 28.422 -2.807 1 89.62 92 GLU A N 1
ATOM 718 C CA . GLU A 1 92 ? 14.188 29.703 -3.508 1 89.62 92 GLU A CA 1
ATOM 719 C C . GLU A 1 92 ? 13.773 29.562 -4.969 1 89.62 92 GLU A C 1
ATOM 721 O O . GLU A 1 92 ? 13.188 30.484 -5.547 1 89.62 92 GLU A O 1
ATOM 726 N N . ASP A 1 93 ? 14.086 28.438 -5.559 1 89.12 93 ASP A N 1
ATOM 727 C CA . ASP A 1 93 ? 13.75 28.203 -6.957 1 89.12 93 ASP A CA 1
ATOM 728 C C . ASP A 1 93 ? 12.328 27.641 -7.09 1 89.12 93 ASP A C 1
ATOM 730 O O . ASP A 1 93 ? 11.992 27.016 -8.094 1 89.12 93 ASP A O 1
ATOM 734 N N . GLU A 1 94 ? 11.547 27.641 -6.016 1 87.88 94 GLU A N 1
ATOM 735 C CA . GLU A 1 94 ? 10.109 27.359 -5.98 1 87.88 94 GLU A CA 1
ATOM 736 C C . GLU A 1 94 ? 9.844 25.859 -6.027 1 87.88 94 GLU A C 1
ATOM 738 O O . GLU A 1 94 ? 8.727 25.438 -6.352 1 87.88 94 GLU A O 1
ATOM 743 N N . ARG A 1 95 ? 10.891 25.219 -5.785 1 92.81 95 ARG A N 1
ATOM 744 C CA . ARG A 1 95 ? 10.656 23.781 -5.609 1 92.81 95 ARG A CA 1
ATOM 745 C C . ARG A 1 95 ? 9.961 23.5 -4.281 1 92.81 95 ARG A C 1
ATOM 747 O O . ARG A 1 95 ? 10.188 24.203 -3.297 1 92.81 95 ARG A O 1
ATOM 754 N N . ARG A 1 96 ? 9.125 22.438 -4.309 1 95.31 96 ARG A N 1
ATOM 755 C CA . ARG A 1 96 ? 8.344 22.078 -3.129 1 95.31 96 ARG A CA 1
ATOM 756 C C . ARG A 1 96 ? 8.836 20.766 -2.527 1 95.31 96 ARG A C 1
ATOM 758 O O . ARG A 1 96 ? 8.992 19.766 -3.238 1 95.31 96 ARG A O 1
ATOM 765 N N . PHE A 1 97 ? 9.055 20.828 -1.253 1 97.38 97 PHE A N 1
ATOM 766 C CA . PHE A 1 97 ? 9.523 19.672 -0.512 1 97.38 97 PHE A CA 1
ATOM 767 C C . PHE A 1 97 ? 8.531 19.281 0.575 1 97.38 97 PHE A C 1
ATOM 769 O O . PHE A 1 97 ? 8.32 20.031 1.529 1 97.38 97 PHE A O 1
ATOM 776 N N . PRO A 1 98 ? 7.906 18.109 0.416 1 98.44 98 PRO A N 1
ATOM 777 C CA . PRO A 1 98 ? 6.973 17.719 1.475 1 98.44 98 PRO A CA 1
ATOM 778 C C . PRO A 1 98 ? 7.656 17.531 2.826 1 98.44 98 PRO A C 1
ATOM 780 O O . PRO A 1 98 ? 8.656 16.812 2.922 1 98.44 98 PRO A O 1
ATOM 783 N N . ILE A 1 99 ? 7.121 18.188 3.869 1 98.81 99 ILE A N 1
ATOM 784 C CA . ILE A 1 99 ? 7.734 18.047 5.188 1 98.81 99 ILE A CA 1
ATOM 785 C C . ILE A 1 99 ? 6.746 17.391 6.148 1 98.81 99 ILE A C 1
ATOM 787 O O . ILE A 1 99 ? 7.129 16.953 7.234 1 98.81 99 ILE A O 1
ATOM 791 N N . LEU A 1 100 ? 5.449 17.297 5.734 1 98.88 100 LEU A N 1
ATOM 792 C CA . LEU A 1 100 ? 4.445 16.625 6.539 1 98.88 100 LEU A CA 1
ATOM 793 C C . LEU A 1 100 ? 3.262 16.188 5.68 1 98.88 100 LEU A C 1
ATOM 795 O O . LEU A 1 100 ? 2.654 17 4.988 1 98.88 100 LEU A O 1
ATOM 799 N N . ILE A 1 101 ? 2.945 14.938 5.598 1 98.81 101 ILE A N 1
ATOM 800 C CA . ILE A 1 101 ? 1.748 14.336 5.02 1 98.81 101 ILE A CA 1
ATOM 801 C C . ILE A 1 101 ? 0.953 13.625 6.109 1 98.81 101 ILE A C 1
ATOM 803 O O . ILE A 1 101 ? 1.473 12.727 6.781 1 98.81 101 ILE A O 1
ATOM 807 N N . SER A 1 102 ? -0.248 13.977 6.359 1 98.31 102 SER A N 1
ATOM 808 C CA . SER A 1 102 ? -0.919 13.445 7.539 1 98.31 102 SER A CA 1
ATOM 809 C C . SER A 1 102 ? -2.307 12.914 7.195 1 98.31 102 SER A C 1
ATOM 811 O O . SER A 1 102 ? -3.012 13.492 6.367 1 98.31 102 SER A O 1
ATOM 813 N N . GLU A 1 103 ? -2.656 11.797 7.789 1 97.12 103 GLU A N 1
ATOM 814 C CA . GLU A 1 103 ? -3.949 11.133 7.664 1 97.12 103 GLU A CA 1
ATOM 815 C C . GLU A 1 103 ? -4.547 10.82 9.031 1 97.12 103 GLU A C 1
ATOM 817 O O . GLU A 1 103 ? -3.816 10.68 10.016 1 97.12 103 GLU A O 1
ATOM 822 N N . LYS A 1 104 ? -5.84 10.719 9.062 1 95.56 104 LYS A N 1
ATOM 823 C CA . LYS A 1 104 ? -6.582 10.359 10.273 1 95.56 104 LYS A CA 1
ATOM 824 C C . LYS A 1 104 ? -7.664 9.328 9.969 1 95.56 104 LYS A C 1
ATOM 826 O O . LYS A 1 104 ? -8.438 9.5 9.023 1 95.56 104 LYS A O 1
ATOM 831 N N . LYS A 1 105 ? -7.602 8.227 10.719 1 91.94 105 LYS A N 1
ATOM 832 C CA . LYS A 1 105 ? -8.609 7.176 10.578 1 91.94 105 LYS A CA 1
ATOM 833 C C . LYS A 1 105 ? -9.328 6.926 11.898 1 91.94 105 LYS A C 1
ATOM 835 O O . LYS A 1 105 ? -8.75 7.082 12.969 1 91.94 105 LYS A O 1
ATOM 840 N N . ASN A 1 106 ? -10.57 6.625 11.766 1 88.12 106 ASN A N 1
ATOM 841 C CA . ASN A 1 106 ? -11.375 6.219 12.906 1 88.12 106 ASN A CA 1
ATOM 842 C C . ASN A 1 106 ? -12.117 4.914 12.633 1 88.12 106 ASN A C 1
ATOM 844 O O . ASN A 1 106 ? -12.617 4.699 11.523 1 88.12 106 ASN A O 1
ATOM 848 N N . GLN A 1 107 ? -12.086 4.023 13.633 1 82.81 107 GLN A N 1
ATOM 849 C CA . GLN A 1 107 ? -12.781 2.75 13.477 1 82.81 107 GLN A CA 1
ATOM 850 C C . GLN A 1 107 ? -13.445 2.32 14.773 1 82.81 107 GLN A C 1
ATOM 852 O O . GLN A 1 107 ? -13.016 2.717 15.859 1 82.81 107 GLN A O 1
ATOM 857 N N . GLY A 1 108 ? -14.453 1.432 14.641 1 78.44 108 GLY A N 1
ATOM 858 C CA . GLY A 1 108 ? -15.164 0.91 15.797 1 78.44 108 GLY A CA 1
ATOM 859 C C . GLY A 1 108 ? -16.422 1.692 16.141 1 78.44 108 GLY A C 1
ATOM 860 O O . GLY A 1 108 ? -16.656 2.01 17.297 1 78.44 108 GLY A O 1
ATOM 861 N N . THR A 1 109 ? -17.125 1.996 15.102 1 75.19 109 THR A N 1
ATOM 862 C CA . THR A 1 109 ? -18.312 2.822 15.32 1 75.19 109 THR A CA 1
ATOM 863 C C . THR A 1 109 ? -19.578 1.973 15.297 1 75.19 109 THR A C 1
ATOM 865 O O . THR A 1 109 ? -20.688 2.504 15.195 1 75.19 109 THR A O 1
ATOM 868 N N . ASN A 1 110 ? -19.359 0.643 15.398 1 76.44 110 ASN A N 1
ATOM 869 C CA . ASN A 1 110 ? -20.516 -0.238 15.25 1 76.44 110 ASN A CA 1
ATOM 870 C C . ASN A 1 110 ? -21.5 -0.059 16.391 1 76.44 110 ASN A C 1
ATOM 872 O O . ASN A 1 110 ? -22.703 -0.193 16.203 1 76.44 110 ASN A O 1
ATOM 876 N N . ASP A 1 111 ? -20.953 0.22 17.531 1 75.12 111 ASP A N 1
ATOM 877 C CA . ASP A 1 111 ? -21.859 0.476 18.656 1 75.12 111 ASP A CA 1
ATOM 878 C C . ASP A 1 111 ? -22.703 1.723 18.406 1 75.12 111 ASP A C 1
ATOM 880 O O . ASP A 1 111 ? -23.906 1.735 18.688 1 75.12 111 ASP A O 1
ATOM 884 N N . MET A 1 112 ? -22.094 2.674 17.859 1 77.12 112 MET A N 1
ATOM 885 C CA . MET A 1 112 ? -22.797 3.912 17.531 1 77.12 112 MET A CA 1
ATOM 886 C C . MET A 1 112 ? -23.797 3.684 16.422 1 77.12 112 MET A C 1
ATOM 888 O O . MET A 1 112 ? -24.906 4.238 16.438 1 77.12 112 MET A O 1
ATOM 892 N N . ARG A 1 113 ? -23.406 2.842 15.484 1 78 113 ARG A N 1
ATOM 893 C CA . ARG A 1 113 ? -24.312 2.506 14.383 1 78 113 ARG A CA 1
ATOM 894 C C . ARG A 1 113 ? -25.531 1.754 14.891 1 78 113 ARG A C 1
ATOM 896 O O . ARG A 1 113 ? -26.656 2.021 14.453 1 78 113 ARG A O 1
ATOM 903 N N . ALA A 1 114 ? -25.25 0.92 15.781 1 77.19 114 ALA A N 1
ATOM 904 C CA . ALA A 1 114 ? -26.344 0.148 16.359 1 77.19 114 ALA A CA 1
ATOM 905 C C . ALA A 1 114 ? -27.344 1.06 17.047 1 77.19 114 ALA A C 1
ATOM 907 O O . ALA A 1 114 ? -28.562 0.858 16.953 1 77.19 114 ALA A O 1
ATOM 908 N N . LYS A 1 115 ? -26.859 1.971 17.656 1 81.56 115 LYS A N 1
ATOM 909 C CA . LYS A 1 115 ? -27.719 2.928 18.359 1 81.56 115 LYS A CA 1
ATOM 910 C C . LYS A 1 115 ? -28.562 3.729 17.375 1 81.56 115 LYS A C 1
ATOM 912 O O . LYS A 1 115 ? -29.672 4.164 17.719 1 81.56 115 LYS A O 1
ATOM 917 N N . GLU A 1 116 ? -28.078 3.762 16.156 1 80 116 GLU A N 1
ATOM 918 C CA . GLU A 1 116 ? -28.797 4.5 15.125 1 80 116 GLU A CA 1
ATOM 919 C C . GLU A 1 116 ? -29.641 3.568 14.273 1 80 116 GLU A C 1
ATOM 921 O O . GLU A 1 116 ? -30.266 4.004 13.297 1 80 116 GLU A O 1
ATOM 926 N N . GLY A 1 117 ? -29.547 2.277 14.703 1 76.75 117 GLY A N 1
ATOM 927 C CA . GLY A 1 117 ? -30.359 1.303 13.977 1 76.75 117 GLY A CA 1
ATOM 928 C C . GLY A 1 117 ? -29.734 0.883 12.656 1 76.75 117 GLY A C 1
ATOM 929 O O . GLY A 1 117 ? -30.438 0.394 11.766 1 76.75 117 GLY A O 1
ATOM 930 N N . LYS A 1 118 ? -28.516 1.246 12.547 1 76.31 118 LYS A N 1
ATOM 931 C CA . LYS A 1 118 ? -27.844 0.909 11.305 1 76.31 118 LYS A CA 1
ATOM 932 C C . LYS A 1 118 ? -27.156 -0.455 11.398 1 76.31 118 LYS A C 1
ATOM 934 O O . LYS A 1 118 ? -26.844 -0.917 12.492 1 76.31 118 LYS A O 1
ATOM 939 N N . LYS A 1 119 ? -26.953 -1.145 10.312 1 75.06 119 LYS A N 1
ATOM 940 C CA . LYS A 1 119 ? -26.297 -2.447 10.25 1 75.06 119 LYS A CA 1
ATOM 941 C C . LYS A 1 119 ? -24.812 -2.33 10.555 1 75.06 119 LYS A C 1
ATOM 943 O O . LYS A 1 119 ? -24.203 -1.285 10.312 1 75.06 119 LYS A O 1
ATOM 948 N N . ARG A 1 120 ? -24.344 -3.379 11.109 1 75 120 ARG A N 1
ATOM 949 C CA . ARG A 1 120 ? -22.922 -3.461 11.406 1 75 120 ARG A CA 1
ATOM 950 C C . ARG A 1 120 ? -22.094 -3.385 10.133 1 75 120 ARG A C 1
ATOM 952 O O . ARG A 1 120 ? -22.5 -3.902 9.086 1 75 120 ARG A O 1
ATOM 959 N N . GLN A 1 121 ? -21.031 -2.641 10.211 1 70.5 121 GLN A N 1
ATOM 960 C CA . GLN A 1 121 ? -20.094 -2.605 9.109 1 70.5 121 GLN A CA 1
ATOM 961 C C . GLN A 1 121 ? -18.891 -3.518 9.375 1 70.5 121 GLN A C 1
ATOM 963 O O . GLN A 1 121 ? -18.562 -3.801 10.531 1 70.5 121 GLN A O 1
ATOM 968 N N . ALA A 1 122 ? -18.359 -4.004 8.195 1 68.56 122 ALA A N 1
ATOM 969 C CA . ALA A 1 122 ? -17.172 -4.84 8.328 1 68.56 122 ALA A CA 1
ATOM 970 C C . ALA A 1 122 ? -16.031 -4.066 8.977 1 68.56 122 ALA A C 1
ATOM 972 O O . ALA A 1 122 ? -15.828 -2.881 8.695 1 68.56 122 ALA A O 1
ATOM 973 N N . GLN A 1 123 ? -15.289 -4.707 9.844 1 75 123 GLN A N 1
ATOM 974 C CA . GLN A 1 123 ? -14.148 -4.102 10.516 1 75 123 GLN A CA 1
ATOM 975 C C . GLN A 1 123 ? -12.938 -4.027 9.594 1 75 123 GLN A C 1
ATOM 977 O O . GLN A 1 123 ? -12.695 -4.945 8.805 1 75 123 GLN A O 1
ATOM 982 N N . GLY A 1 124 ? -12.273 -2.904 9.625 1 74.12 124 GLY A N 1
ATOM 983 C CA . GLY A 1 124 ? -10.969 -2.836 8.977 1 74.12 124 GLY A CA 1
ATOM 984 C C . GLY A 1 124 ? -11.008 -2.176 7.613 1 74.12 124 GLY A C 1
ATOM 985 O O . GLY A 1 124 ? -9.969 -1.944 7 1 74.12 124 GLY A O 1
ATOM 986 N N . ASN A 1 125 ? -12.211 -1.787 7.164 1 73.56 125 ASN A N 1
ATOM 987 C CA . ASN A 1 125 ? -12.352 -1.24 5.816 1 73.56 125 ASN A CA 1
ATOM 988 C C . ASN A 1 125 ? -11.617 0.089 5.672 1 73.56 125 ASN A C 1
ATOM 990 O O . ASN A 1 125 ? -10.93 0.317 4.68 1 73.56 125 ASN A O 1
ATOM 994 N N . ALA A 1 126 ? -11.703 0.899 6.629 1 74.62 126 ALA A N 1
ATOM 995 C CA . ALA A 1 126 ? -11.078 2.215 6.566 1 74.62 126 ALA A CA 1
ATOM 996 C C . ALA A 1 126 ? -9.555 2.096 6.539 1 74.62 126 ALA A C 1
ATOM 998 O O . ALA A 1 126 ? -8.883 2.812 5.793 1 74.62 126 ALA A O 1
ATOM 999 N N . ILE A 1 127 ? -9.031 1.175 7.184 1 81.94 127 ILE A N 1
ATOM 1000 C CA . ILE A 1 127 ? -7.582 0.995 7.258 1 81.94 127 ILE A CA 1
ATOM 1001 C C . ILE A 1 127 ? -7.062 0.424 5.941 1 81.94 127 ILE A C 1
ATOM 1003 O O . ILE A 1 127 ? -5.984 0.799 5.477 1 81.94 127 ILE A O 1
ATOM 1007 N N . GLU A 1 128 ? -7.867 -0.363 5.41 1 77.25 128 GLU A N 1
ATOM 1008 C CA . GLU A 1 128 ? -7.395 -0.986 4.18 1 77.25 128 GLU A CA 1
ATOM 1009 C C . GLU A 1 128 ? -7.34 0.023 3.035 1 77.25 128 GLU A C 1
ATOM 1011 O O . GLU A 1 128 ? -6.473 -0.067 2.162 1 77.25 128 GLU A O 1
ATOM 1016 N N . ARG A 1 129 ? -8.086 0.994 3.131 1 82.44 129 ARG A N 1
ATOM 1017 C CA . ARG A 1 129 ? -8.078 2.021 2.096 1 82.44 129 ARG A CA 1
ATOM 1018 C C . ARG A 1 129 ? -6.895 2.963 2.26 1 82.44 129 ARG A C 1
ATOM 1020 O O . ARG A 1 129 ? -6.531 3.682 1.326 1 82.44 129 ARG A O 1
ATOM 1027 N N . LEU A 1 130 ? -6.301 2.92 3.404 1 90.94 130 LEU A N 1
ATOM 1028 C CA . LEU A 1 130 ? -5.109 3.713 3.693 1 90.94 130 LEU A CA 1
ATOM 1029 C C . LEU A 1 130 ? -3.945 3.289 2.803 1 90.94 130 LEU A C 1
ATOM 1031 O O . LEU A 1 130 ? -3.096 4.109 2.453 1 90.94 130 LEU A O 1
ATOM 1035 N N . GLY A 1 131 ? -3.949 2.082 2.381 1 94.12 131 GLY A N 1
ATOM 1036 C CA . GLY A 1 131 ? -2.83 1.5 1.654 1 94.12 131 GLY A CA 1
ATOM 1037 C C . GLY A 1 131 ? -2.531 2.213 0.349 1 94.12 131 GLY A C 1
ATOM 1038 O O . GLY A 1 131 ? -1.366 2.436 0.011 1 94.12 131 GLY A O 1
ATOM 1039 N N . LYS A 1 132 ? -3.574 2.576 -0.327 1 93.69 132 LYS A N 1
ATOM 1040 C CA . LYS A 1 132 ? -3.408 3.236 -1.619 1 93.69 132 LYS A CA 1
ATOM 1041 C C . LYS A 1 132 ? -2.619 4.535 -1.477 1 93.69 132 LYS A C 1
ATOM 1043 O O . LYS A 1 132 ? -1.61 4.734 -2.156 1 93.69 132 LYS A O 1
ATOM 1048 N N . ASN A 1 133 ? -3.037 5.336 -0.514 1 94.75 133 ASN A N 1
ATOM 1049 C CA . ASN A 1 133 ? -2.379 6.625 -0.332 1 94.75 133 ASN A CA 1
ATOM 1050 C C . ASN A 1 133 ? -0.949 6.457 0.175 1 94.75 133 ASN A C 1
ATOM 1052 O O . ASN A 1 133 ? -0.048 7.188 -0.242 1 94.75 133 ASN A O 1
ATOM 1056 N N . VAL A 1 134 ? -0.794 5.465 1.03 1 97.62 134 VAL A N 1
ATOM 1057 C CA . VAL A 1 134 ? 0.544 5.223 1.56 1 97.62 134 VAL A CA 1
ATOM 1058 C C . VAL A 1 134 ? 1.486 4.828 0.424 1 97.62 134 VAL A C 1
ATOM 1060 O O . VAL A 1 134 ? 2.588 5.371 0.308 1 97.62 134 VAL A O 1
ATOM 1063 N N . ILE A 1 135 ? 1.029 3.98 -0.453 1 97.19 135 ILE A N 1
ATOM 1064 C CA . ILE A 1 135 ? 1.853 3.566 -1.585 1 97.19 135 ILE A CA 1
ATOM 1065 C C . ILE A 1 135 ? 2.154 4.773 -2.471 1 97.19 135 ILE A C 1
ATOM 1067 O O . ILE A 1 135 ? 3.303 4.992 -2.861 1 97.19 135 ILE A O 1
ATOM 1071 N N . GLY A 1 136 ? 1.134 5.559 -2.771 1 97.5 136 GLY A N 1
ATOM 1072 C CA . GLY A 1 136 ? 1.287 6.699 -3.656 1 97.5 136 GLY A CA 1
ATOM 1073 C C . GLY A 1 136 ? 2.283 7.723 -3.143 1 97.5 136 GLY A C 1
ATOM 1074 O O . GLY A 1 136 ? 3.186 8.141 -3.873 1 97.5 136 GLY A O 1
ATOM 1075 N N . PHE A 1 137 ? 2.109 8.078 -1.885 1 98.25 137 PHE A N 1
ATOM 1076 C CA . PHE A 1 137 ? 2.992 9.094 -1.323 1 98.25 137 PHE A CA 1
ATOM 1077 C C . PHE A 1 137 ? 4.406 8.547 -1.154 1 98.25 137 PHE A C 1
ATOM 1079 O O . PHE A 1 137 ? 5.383 9.266 -1.373 1 98.25 137 PHE A O 1
ATOM 1086 N N . ARG A 1 138 ? 4.484 7.328 -0.774 1 97.69 138 ARG A N 1
ATOM 1087 C CA . ARG A 1 138 ? 5.809 6.723 -0.654 1 97.69 138 ARG A CA 1
ATOM 1088 C C . ARG A 1 138 ? 6.527 6.707 -1.999 1 97.69 138 ARG A C 1
ATOM 1090 O O . ARG A 1 138 ? 7.703 7.059 -2.082 1 97.69 138 ARG A O 1
ATOM 1097 N N . ALA A 1 139 ? 5.824 6.32 -3.014 1 97.06 139 ALA A N 1
ATOM 1098 C CA . ALA A 1 139 ? 6.406 6.285 -4.352 1 97.06 139 ALA A CA 1
ATOM 1099 C C . ALA A 1 139 ? 6.773 7.688 -4.832 1 97.06 139 ALA A C 1
ATOM 1101 O O . ALA A 1 139 ? 7.789 7.875 -5.5 1 97.06 139 ALA A O 1
ATOM 1102 N N . SER A 1 140 ? 5.977 8.68 -4.48 1 97.5 140 SER A N 1
ATOM 1103 C CA . SER A 1 140 ? 6.211 10.047 -4.926 1 97.5 140 SER A CA 1
ATOM 1104 C C . SER A 1 140 ? 7.492 10.609 -4.324 1 97.5 140 SER A C 1
ATOM 1106 O O . SER A 1 140 ? 8.094 11.531 -4.887 1 97.5 140 SER A O 1
ATOM 1108 N N . MET A 1 141 ? 7.898 10.023 -3.18 1 96.94 141 MET A N 1
ATOM 1109 C CA . MET A 1 141 ? 9.07 10.539 -2.482 1 96.94 141 MET A CA 1
ATOM 1110 C C . MET A 1 141 ? 10.211 9.523 -2.52 1 96.94 141 MET A C 1
ATOM 1112 O O . MET A 1 141 ? 11.117 9.562 -1.68 1 96.94 141 MET A O 1
ATOM 1116 N N . ILE A 1 142 ? 10.188 8.641 -3.486 1 95.12 142 ILE A N 1
ATOM 1117 C CA . ILE A 1 142 ? 11.031 7.449 -3.504 1 95.12 142 ILE A CA 1
ATOM 1118 C C . ILE A 1 142 ? 12.492 7.852 -3.639 1 95.12 142 ILE A C 1
ATOM 1120 O O . ILE A 1 142 ? 13.391 7.082 -3.291 1 95.12 142 ILE A O 1
ATOM 1124 N N . ARG A 1 143 ? 12.82 9.016 -4.074 1 92.12 143 ARG A N 1
ATOM 1125 C CA . ARG A 1 143 ? 14.195 9.477 -4.23 1 92.12 143 ARG A CA 1
ATOM 1126 C C . ARG A 1 143 ? 14.758 9.984 -2.908 1 92.12 143 ARG A C 1
ATOM 1128 O O . ARG A 1 143 ? 15.969 10.117 -2.754 1 92.12 143 ARG A O 1
ATOM 1135 N N . GLU A 1 144 ? 13.875 10.359 -1.973 1 94.19 144 GLU A N 1
ATOM 1136 C CA . GLU A 1 144 ? 14.281 10.898 -0.68 1 94.19 144 GLU A CA 1
ATOM 1137 C C . GLU A 1 144 ? 14.547 9.781 0.329 1 94.19 144 GLU A C 1
ATOM 1139 O O . GLU A 1 144 ? 13.898 8.734 0.283 1 94.19 144 GLU A O 1
ATOM 1144 N N . SER A 1 145 ? 15.383 10.031 1.255 1 95 145 SER A N 1
ATOM 1145 C CA . SER A 1 145 ? 15.695 9.062 2.305 1 95 145 SER A CA 1
ATOM 1146 C C . SER A 1 145 ? 14.727 9.195 3.477 1 95 145 SER A C 1
ATOM 1148 O O . SER A 1 145 ? 14.898 8.539 4.508 1 95 145 SER A O 1
ATOM 1150 N N . ILE A 1 146 ? 13.742 10.031 3.293 1 97.88 146 ILE A N 1
ATOM 1151 C CA . ILE A 1 146 ? 12.766 10.234 4.359 1 97.88 146 ILE A CA 1
ATOM 1152 C C . ILE A 1 146 ? 11.352 10.047 3.809 1 97.88 146 ILE A C 1
ATOM 1154 O O . ILE A 1 146 ? 11.133 10.141 2.6 1 97.88 146 ILE A O 1
ATOM 1158 N N . PHE A 1 147 ? 10.492 9.781 4.656 1 98.62 147 PHE A N 1
ATOM 1159 C CA . PHE A 1 147 ? 9.055 9.75 4.406 1 98.62 147 PHE A CA 1
ATOM 1160 C C . PHE A 1 147 ? 8.297 10.383 5.562 1 98.62 147 PHE A C 1
ATOM 1162 O O . PHE A 1 147 ? 7.895 9.695 6.5 1 98.62 147 PHE A O 1
ATOM 1169 N N . PRO A 1 148 ? 8.086 11.719 5.445 1 98.88 148 PRO A N 1
ATOM 1170 C CA . PRO A 1 148 ? 7.438 12.445 6.539 1 98.88 148 PRO A CA 1
ATOM 1171 C C . PRO A 1 148 ? 5.918 12.297 6.527 1 98.88 148 PRO A C 1
ATOM 1173 O O . PRO A 1 148 ? 5.195 13.297 6.453 1 98.88 148 PRO A O 1
ATOM 1176 N N . PHE A 1 149 ? 5.488 11.125 6.613 1 98.88 149 PHE A N 1
ATOM 1177 C CA . PHE A 1 149 ? 4.09 10.703 6.637 1 98.88 149 PHE A CA 1
ATOM 1178 C C . PHE A 1 149 ? 3.686 10.258 8.039 1 98.88 149 PHE A C 1
ATOM 1180 O O . PHE A 1 149 ? 4.453 9.578 8.727 1 98.88 149 PHE A O 1
ATOM 1187 N N . VAL A 1 150 ? 2.494 10.648 8.469 1 98.88 150 VAL A N 1
ATOM 1188 C CA . VAL A 1 150 ? 1.961 10.172 9.742 1 98.88 150 VAL A CA 1
ATOM 1189 C C . VAL A 1 150 ? 0.468 9.883 9.602 1 98.88 150 VAL A C 1
ATOM 1191 O O . VAL A 1 150 ? -0.257 10.633 8.945 1 98.88 150 VAL A O 1
ATOM 1194 N N . CYS A 1 151 ? 0.056 8.805 10.102 1 98.44 151 CYS A N 1
ATOM 1195 C CA . CYS A 1 151 ? -1.361 8.477 10.203 1 98.44 151 CYS A CA 1
ATOM 1196 C C . CYS A 1 151 ? -1.773 8.266 11.656 1 98.44 151 CYS A C 1
ATOM 1198 O O . CYS A 1 151 ? -1.15 7.48 12.375 1 98.44 151 CYS A O 1
ATOM 1200 N N . PHE A 1 152 ? -2.785 9 12.039 1 97.88 152 PHE A N 1
ATOM 1201 C CA . PHE A 1 152 ? -3.391 8.805 13.352 1 97.88 152 PHE A CA 1
ATOM 1202 C C . PHE A 1 152 ? -4.668 7.98 13.242 1 97.88 152 PHE A C 1
ATOM 1204 O O . PHE A 1 152 ? -5.492 8.219 12.352 1 97.88 152 PHE A O 1
ATOM 1211 N N . GLY A 1 153 ? -4.738 6.984 14.031 1 95.38 153 GLY A N 1
ATOM 1212 C CA . GLY A 1 153 ? -5.949 6.18 14.086 1 95.38 153 GLY A CA 1
ATOM 1213 C C . GLY A 1 153 ? -6.445 5.945 15.5 1 95.38 153 GLY A C 1
ATOM 1214 O O . GLY A 1 153 ? -5.648 5.711 16.406 1 95.38 153 GLY A O 1
ATOM 1215 N N . ASP A 1 154 ? -7.723 6.074 15.711 1 93.19 154 ASP A N 1
ATOM 1216 C CA . ASP A 1 154 ? -8.273 5.797 17.031 1 93.19 154 ASP A CA 1
ATOM 1217 C C . ASP A 1 154 ? -9.641 5.121 16.922 1 93.19 154 ASP A C 1
ATOM 1219 O O . ASP A 1 154 ? -10.297 5.199 15.875 1 93.19 154 ASP A O 1
ATOM 1223 N N . GLY A 1 155 ? -9.992 4.375 18 1 90.81 155 GLY A N 1
ATOM 1224 C CA . GLY A 1 155 ? -11.25 3.646 18.094 1 90.81 155 GLY A CA 1
ATOM 1225 C C . GLY A 1 155 ? -11.102 2.277 18.719 1 90.81 155 GLY A C 1
ATOM 1226 O O . GLY A 1 155 ? -9.984 1.765 18.859 1 90.81 155 GLY A O 1
ATOM 1227 N N . CYS A 1 156 ? -12.188 1.65 18.984 1 88.19 156 CYS A N 1
ATOM 1228 C CA . CYS A 1 156 ? -12.195 0.416 19.766 1 88.19 156 CYS A CA 1
ATOM 1229 C C . CYS A 1 156 ? -11.617 -0.74 18.953 1 88.19 156 CYS A C 1
ATOM 1231 O O . CYS A 1 156 ? -11.203 -1.751 19.516 1 88.19 156 CYS A O 1
ATOM 1233 N N . ASP A 1 157 ? -11.547 -0.572 17.688 1 87.81 157 ASP A N 1
ATOM 1234 C CA . ASP A 1 157 ? -10.984 -1.63 16.844 1 87.81 157 ASP A CA 1
ATOM 1235 C C . ASP A 1 157 ? -9.469 -1.711 17.016 1 87.81 157 ASP A C 1
ATOM 1237 O O . ASP A 1 157 ? -8.844 -2.691 16.594 1 87.81 157 ASP A O 1
ATOM 1241 N N . PHE A 1 158 ? -8.906 -0.694 17.609 1 90.5 158 PHE A N 1
ATOM 1242 C CA . PHE A 1 158 ? -7.445 -0.647 17.688 1 90.5 158 PHE A CA 1
ATOM 1243 C C . PHE A 1 158 ? -6.965 -1.01 19.078 1 90.5 158 PHE A C 1
ATOM 1245 O O . PHE A 1 158 ? -5.844 -0.663 19.469 1 90.5 158 PHE A O 1
ATOM 1252 N N . VAL A 1 159 ? -7.824 -1.715 19.734 1 86.62 159 VAL A N 1
ATOM 1253 C CA . VAL A 1 159 ? -7.426 -2.199 21.062 1 86.62 159 VAL A CA 1
ATOM 1254 C C . VAL A 1 159 ? -6.281 -3.203 20.922 1 86.62 159 VAL A C 1
ATOM 1256 O O . VAL A 1 159 ? -6.113 -3.816 19.859 1 86.62 159 VAL A O 1
ATOM 1259 N N . GLU A 1 160 ? -5.582 -3.361 21.969 1 82.06 160 GLU A N 1
ATOM 1260 C CA . GLU A 1 160 ? -4.453 -4.285 21.953 1 82.06 160 GLU A CA 1
ATOM 1261 C C . GLU A 1 160 ? -4.906 -5.707 21.641 1 82.06 160 GLU A C 1
ATOM 1263 O O . GLU A 1 160 ? -5.93 -6.164 22.172 1 82.06 160 GLU A O 1
ATOM 1268 N N . GLY A 1 161 ? -4.184 -6.344 20.781 1 79.88 161 GLY A N 1
ATOM 1269 C CA . GLY A 1 161 ? -4.5 -7.715 20.422 1 79.88 161 GLY A CA 1
ATOM 1270 C C . GLY A 1 161 ? -5.469 -7.816 19.25 1 79.88 161 GLY A C 1
ATOM 1271 O O . GLY A 1 161 ? -5.719 -8.906 18.734 1 79.88 161 GLY A O 1
ATOM 1272 N N . SER A 1 162 ? -5.965 -6.695 18.906 1 84.56 162 SER A N 1
ATOM 1273 C CA . SER A 1 162 ? -6.895 -6.68 17.781 1 84.56 162 SER A CA 1
ATOM 1274 C C . SER A 1 162 ? -6.188 -7.047 16.469 1 84.56 162 SER A C 1
ATOM 1276 O O . SER A 1 162 ? -5.055 -6.625 16.234 1 84.56 162 SER A O 1
ATOM 1278 N N . SER A 1 163 ? -6.91 -7.719 15.609 1 85.5 163 SER A N 1
ATOM 1279 C CA . SER A 1 163 ? -6.367 -8.102 14.305 1 85.5 163 SER A CA 1
ATOM 1280 C C . SER A 1 163 ? -6.266 -6.895 13.375 1 85.5 163 SER A C 1
ATOM 1282 O O . SER A 1 163 ? -5.512 -6.922 12.398 1 85.5 163 SER A O 1
ATOM 1284 N N . ILE A 1 164 ? -7.012 -5.859 13.672 1 89 164 ILE A N 1
ATOM 1285 C CA . ILE A 1 164 ? -6.992 -4.66 12.836 1 89 164 ILE A CA 1
ATOM 1286 C C . ILE A 1 164 ? -5.633 -3.973 12.961 1 89 164 ILE A C 1
ATOM 1288 O O . ILE A 1 164 ? -5.141 -3.385 11.992 1 89 164 ILE A O 1
ATOM 1292 N N . ARG A 1 165 ? -5.043 -4.074 14.078 1 91.81 165 ARG A N 1
ATOM 1293 C CA . ARG A 1 165 ? -3.709 -3.514 14.266 1 91.81 165 ARG A CA 1
ATOM 1294 C C . ARG A 1 165 ? -2.695 -4.188 13.352 1 91.81 165 ARG A C 1
ATOM 1296 O O . ARG A 1 165 ? -1.784 -3.533 12.836 1 91.81 165 ARG A O 1
ATOM 1303 N N . ASP A 1 166 ? -2.926 -5.445 13.148 1 93.25 166 ASP A N 1
ATOM 1304 C CA . ASP A 1 166 ? -2.01 -6.188 12.289 1 93.25 166 ASP A CA 1
ATOM 1305 C C . ASP A 1 166 ? -2.111 -5.719 10.836 1 93.25 166 ASP A C 1
ATOM 1307 O O . ASP A 1 166 ? -1.133 -5.777 10.094 1 93.25 1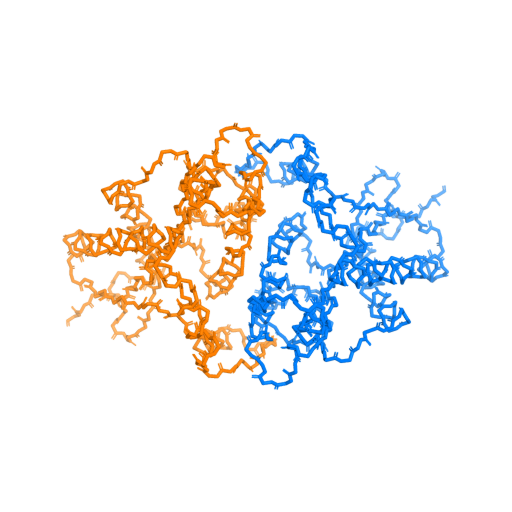66 ASP A O 1
ATOM 1311 N N . ARG A 1 167 ? -3.256 -5.238 10.461 1 93.44 167 ARG A N 1
ATOM 1312 C CA . ARG A 1 167 ? -3.422 -4.672 9.125 1 93.44 167 ARG A CA 1
ATOM 1313 C C . ARG A 1 167 ? -2.623 -3.383 8.977 1 93.44 167 ARG A C 1
ATOM 1315 O O . ARG A 1 167 ? -2.018 -3.139 7.934 1 93.44 167 ARG A O 1
ATOM 1322 N N . VAL A 1 168 ? -2.592 -2.604 10.062 1 95.06 168 VAL A N 1
ATOM 1323 C CA . VAL A 1 168 ? -1.814 -1.369 10.047 1 95.06 168 VAL A CA 1
ATOM 1324 C C . VAL A 1 168 ? -0.324 -1.696 10.016 1 95.06 168 VAL A C 1
ATOM 1326 O O . VAL A 1 168 ? 0.443 -1.06 9.289 1 95.06 168 VAL A O 1
ATOM 1329 N N . ILE A 1 169 ? 0.009 -2.678 10.766 1 95.81 169 ILE A N 1
ATOM 1330 C CA . ILE A 1 169 ? 1.397 -3.121 10.812 1 95.81 169 ILE A CA 1
ATOM 1331 C C . ILE A 1 169 ? 1.854 -3.533 9.414 1 95.81 169 ILE A C 1
ATOM 1333 O O . ILE A 1 169 ? 2.977 -3.229 9.008 1 95.81 169 ILE A O 1
ATOM 1337 N N . THR A 1 170 ? 0.98 -4.156 8.711 1 95.94 170 THR A N 1
ATOM 1338 C CA . THR A 1 170 ? 1.291 -4.559 7.34 1 95.94 170 THR A CA 1
ATOM 1339 C C . THR A 1 170 ? 1.506 -3.338 6.449 1 95.94 170 THR A C 1
ATOM 1341 O O . THR A 1 170 ? 2.48 -3.275 5.695 1 95.94 170 THR A O 1
ATOM 1344 N N . ILE A 1 171 ? 0.677 -2.338 6.594 1 96.62 171 ILE A N 1
ATOM 1345 C CA . ILE A 1 171 ? 0.774 -1.116 5.801 1 96.62 171 ILE A CA 1
ATOM 1346 C C . ILE A 1 171 ? 2.037 -0.349 6.191 1 96.62 171 ILE A C 1
ATOM 1348 O O . ILE A 1 171 ? 2.645 0.321 5.352 1 96.62 171 ILE A O 1
ATOM 1352 N N . ALA A 1 172 ? 2.455 -0.523 7.438 1 97.31 172 ALA A N 1
ATOM 1353 C CA . ALA A 1 172 ? 3.648 0.136 7.961 1 97.31 172 ALA A CA 1
ATOM 1354 C C . ALA A 1 172 ? 4.902 -0.671 7.645 1 97.31 172 ALA A C 1
ATOM 1356 O O . ALA A 1 172 ? 5.914 -0.557 8.344 1 97.31 172 ALA A O 1
ATOM 1357 N N . MET A 1 173 ? 4.781 -1.59 6.688 1 97.56 173 MET A N 1
ATOM 1358 C CA . MET A 1 173 ? 5.906 -2.447 6.328 1 97.56 173 MET A CA 1
ATOM 1359 C C . MET A 1 173 ? 6.422 -3.207 7.547 1 97.56 173 MET A C 1
ATOM 1361 O O . MET A 1 173 ? 7.633 -3.279 7.773 1 97.56 173 MET A O 1
ATOM 1365 N N . PHE A 1 174 ? 5.539 -3.561 8.422 1 97.69 174 PHE A N 1
ATOM 1366 C CA . PHE A 1 174 ? 5.75 -4.422 9.578 1 97.69 174 PHE A CA 1
ATOM 1367 C C . PHE A 1 174 ? 6.539 -3.693 10.664 1 97.69 174 PHE A C 1
ATOM 1369 O O . PHE A 1 174 ? 7.242 -4.324 11.453 1 97.69 174 PHE A O 1
ATOM 1376 N N . GLY A 1 175 ? 6.531 -2.412 10.656 1 97.12 175 GLY A N 1
ATOM 1377 C CA . GLY A 1 175 ? 7.156 -1.621 11.703 1 97.12 175 GLY A CA 1
ATOM 1378 C C . GLY A 1 175 ? 6.316 -1.529 12.961 1 97.12 175 GLY A C 1
ATOM 1379 O O . GLY A 1 175 ? 5.156 -1.942 12.977 1 97.12 175 GLY A O 1
ATOM 1380 N N . GLN A 1 176 ? 6.902 -0.915 13.984 1 96.38 176 GLN A N 1
ATOM 1381 C CA . GLN A 1 176 ? 6.211 -0.718 15.258 1 96.38 176 GLN A CA 1
ATOM 1382 C C . GLN A 1 176 ? 5.172 0.393 15.148 1 96.38 176 GLN A C 1
ATOM 1384 O O . GLN A 1 176 ? 5.398 1.403 14.484 1 96.38 176 GLN A O 1
ATOM 1389 N N . LEU A 1 177 ? 4.074 0.11 15.797 1 96 177 LEU A N 1
ATOM 1390 C CA . LEU A 1 177 ? 3.088 1.18 15.922 1 96 177 LEU A CA 1
ATOM 1391 C C . LEU A 1 177 ? 3.457 2.127 17.062 1 96 177 LEU A C 1
ATOM 1393 O O . LEU A 1 177 ? 4.16 1.737 18 1 96 177 LEU A O 1
ATOM 1397 N N . ASN A 1 178 ? 3.004 3.387 16.891 1 97 178 ASN A N 1
ATOM 1398 C CA . ASN A 1 178 ? 3.193 4.414 17.906 1 97 178 ASN A CA 1
ATOM 1399 C C . ASN A 1 178 ? 4.672 4.73 18.109 1 97 178 ASN A C 1
ATOM 1401 O O . ASN A 1 178 ? 5.113 4.93 19.25 1 97 178 ASN A O 1
ATOM 1405 N N . LYS A 1 179 ? 5.332 4.633 17.062 1 97.75 179 LYS A N 1
ATOM 1406 C CA . LYS A 1 179 ? 6.734 5.02 16.969 1 97.75 179 LYS A CA 1
ATOM 1407 C C . LYS A 1 179 ? 6.973 5.926 15.758 1 97.75 179 LYS A C 1
ATOM 1409 O O . LYS A 1 179 ? 6.352 5.746 14.711 1 97.75 179 LYS A O 1
ATOM 1414 N N . GLU A 1 180 ? 7.797 6.852 15.977 1 98.31 180 GLU A N 1
ATOM 1415 C CA . GLU A 1 180 ? 8.094 7.801 14.906 1 98.31 180 GLU A CA 1
ATOM 1416 C C . GLU A 1 180 ? 9.109 7.223 13.93 1 98.31 180 GLU A C 1
ATOM 1418 O O . GLU A 1 180 ? 10.203 6.809 14.328 1 98.31 180 GLU A O 1
ATOM 1423 N N . TYR A 1 181 ? 8.742 7.137 12.625 1 97.94 181 TYR A N 1
ATOM 1424 C CA . TYR A 1 181 ? 9.625 6.754 11.531 1 97.94 181 TYR A CA 1
ATOM 1425 C C . TYR A 1 181 ? 9.648 7.824 10.445 1 97.94 181 TYR A C 1
ATOM 1427 O O . TYR A 1 181 ? 8.734 7.902 9.625 1 97.94 181 TYR A O 1
ATOM 1435 N N . VAL A 1 182 ? 10.68 8.594 10.414 1 98.06 182 VAL A N 1
ATOM 1436 C CA . VAL A 1 182 ? 10.82 9.586 9.352 1 98.06 182 VAL A CA 1
ATOM 1437 C C . VAL A 1 182 ? 11.859 9.117 8.336 1 98.06 182 VAL A C 1
ATOM 1439 O O . VAL A 1 182 ? 11.633 9.18 7.129 1 98.06 182 VAL A O 1
ATOM 1442 N N . TYR A 1 183 ? 12.992 8.562 8.859 1 97 183 TYR A N 1
ATOM 1443 C CA . TYR A 1 183 ? 14.078 8.086 8.008 1 97 183 TYR A CA 1
ATOM 1444 C C . TYR A 1 183 ? 13.875 6.621 7.637 1 97 183 TYR A C 1
ATOM 1446 O O . TYR A 1 183 ? 13.445 5.82 8.469 1 97 183 TYR A O 1
ATOM 1454 N N . ALA A 1 184 ? 14.172 6.336 6.418 1 95.38 184 ALA A N 1
ATOM 1455 C CA . ALA A 1 184 ? 14.164 4.938 5.992 1 95.38 184 ALA A CA 1
ATOM 1456 C C . ALA A 1 184 ? 15.141 4.105 6.812 1 95.38 184 ALA A C 1
ATOM 1458 O O . ALA A 1 184 ? 16.203 4.594 7.203 1 95.38 184 ALA A O 1
ATOM 1459 N N . GLN A 1 185 ? 14.773 2.906 7.066 1 94.75 185 GLN A N 1
ATOM 1460 C CA . GLN A 1 185 ? 15.602 2.01 7.871 1 94.75 185 GLN A CA 1
ATOM 1461 C C . GLN A 1 185 ? 16.203 0.9 7.016 1 94.75 185 GLN A C 1
ATOM 1463 O O . GLN A 1 185 ? 15.758 0.662 5.891 1 94.75 185 GLN A O 1
ATOM 1468 N N . GLY A 1 186 ? 17.219 0.254 7.629 1 90.56 186 GLY A N 1
ATOM 1469 C CA . GLY A 1 186 ? 17.844 -0.896 7 1 90.56 186 GLY A CA 1
ATOM 1470 C C . GLY A 1 186 ? 18.922 -0.517 5.996 1 90.56 186 GLY A C 1
ATOM 1471 O O . GLY A 1 186 ? 18.891 0.579 5.434 1 90.56 186 GLY A O 1
ATOM 1472 N N . ARG A 1 187 ? 19.828 -1.436 5.855 1 83.44 187 ARG A N 1
ATOM 1473 C CA . ARG A 1 187 ? 20.844 -1.235 4.832 1 83.44 187 ARG A CA 1
ATOM 1474 C C . ARG A 1 187 ? 20.203 -0.988 3.469 1 83.44 187 ARG A C 1
ATOM 1476 O O . ARG A 1 187 ? 19.328 -1.748 3.035 1 83.44 187 ARG A O 1
ATOM 1483 N N . GLY A 1 188 ? 20.531 0.148 2.859 1 84.62 188 GLY A N 1
ATOM 1484 C CA . GLY A 1 188 ? 19.969 0.507 1.568 1 84.62 188 GLY A CA 1
ATOM 1485 C C . GLY A 1 188 ? 18.719 1.361 1.683 1 84.62 188 GLY A C 1
ATOM 1486 O O . GLY A 1 188 ? 18.047 1.628 0.682 1 84.62 188 GLY A O 1
ATOM 1487 N N . GLU A 1 189 ? 18.344 1.711 2.953 1 89.62 189 GLU A N 1
ATOM 1488 C CA . GLU A 1 189 ? 17.203 2.584 3.189 1 89.62 189 GLU A CA 1
ATOM 1489 C C . GLU A 1 189 ? 15.93 1.995 2.59 1 89.62 189 GLU A C 1
ATOM 1491 O O . GLU A 1 189 ? 15.18 2.691 1.897 1 89.62 189 GLU A O 1
ATOM 1496 N N . LEU A 1 190 ? 15.742 0.75 2.9 1 91.06 190 LEU A N 1
ATOM 1497 C CA . LEU A 1 190 ? 14.727 -0.019 2.189 1 91.06 190 LEU A CA 1
ATOM 1498 C C . LEU A 1 190 ? 13.352 0.171 2.828 1 91.06 190 LEU A C 1
ATOM 1500 O O . LEU A 1 190 ? 12.328 0.145 2.137 1 91.06 190 LEU A O 1
ATOM 1504 N N . PHE A 1 191 ? 13.352 0.409 4.121 1 95.62 191 PHE A N 1
ATOM 1505 C CA . PHE A 1 191 ? 12.078 0.5 4.824 1 95.62 191 PHE A CA 1
ATOM 1506 C C . PHE A 1 191 ? 11.703 1.956 5.07 1 95.62 191 PHE A C 1
ATOM 1508 O O . PHE A 1 191 ? 12.062 2.527 6.102 1 95.62 191 PHE A O 1
ATOM 1515 N N . ASN A 1 192 ? 11.062 2.51 4.113 1 95.69 192 ASN A N 1
ATOM 1516 C CA . ASN A 1 192 ? 10.516 3.857 4.223 1 95.69 192 ASN A CA 1
ATOM 1517 C C . ASN A 1 192 ? 9.062 3.838 4.691 1 95.69 192 ASN A C 1
ATOM 1519 O O . ASN A 1 192 ? 8.148 4.164 3.924 1 95.69 192 ASN A O 1
ATOM 1523 N N . ARG A 1 193 ? 8.805 3.592 5.895 1 96.25 193 ARG A N 1
ATOM 1524 C CA . ARG A 1 193 ? 7.535 3.139 6.449 1 96.25 193 ARG A CA 1
ATOM 1525 C C . ARG A 1 193 ? 6.566 4.305 6.613 1 96.25 193 ARG A C 1
ATOM 1527 O O . ARG A 1 193 ? 5.379 4.18 6.301 1 96.25 193 ARG A O 1
ATOM 1534 N N . GLY A 1 194 ? 7.02 5.418 7.121 1 97.31 194 GLY A N 1
ATOM 1535 C CA . GLY A 1 194 ? 6.184 6.438 7.73 1 97.31 194 GLY A CA 1
ATOM 1536 C C . GLY A 1 194 ? 5.801 6.121 9.164 1 97.31 194 GLY A C 1
ATOM 1537 O O . GLY A 1 194 ? 6.262 5.129 9.727 1 97.31 194 GLY A O 1
ATOM 1538 N N . SER A 1 195 ? 5.039 6.977 9.805 1 98.75 195 SER A N 1
ATOM 1539 C CA . SER A 1 195 ? 4.672 6.828 11.203 1 98.75 195 SER A CA 1
ATOM 1540 C C . SER A 1 195 ? 3.188 6.523 11.359 1 98.75 195 SER A C 1
ATOM 1542 O O . SER A 1 195 ? 2.342 7.203 10.773 1 98.75 195 SER A O 1
ATOM 1544 N N . PHE A 1 196 ? 2.902 5.516 12.148 1 98.19 196 PHE A N 1
ATOM 1545 C CA . PHE A 1 196 ? 1.523 5.086 12.352 1 98.19 196 PHE A CA 1
ATOM 1546 C C . PHE A 1 196 ? 1.175 5.062 13.828 1 98.19 196 PHE A C 1
ATOM 1548 O O . PHE A 1 196 ? 1.664 4.207 14.578 1 98.19 196 PHE A O 1
ATOM 1555 N N . TYR A 1 197 ? 0.32 5.977 14.234 1 98.12 197 TYR A N 1
ATOM 1556 C CA . TYR A 1 197 ? -0.099 6.113 15.625 1 98.12 197 TYR A CA 1
ATOM 1557 C C . TYR A 1 197 ? -1.554 5.695 15.797 1 98.12 197 TYR A C 1
ATOM 1559 O O . TYR A 1 197 ? -2.469 6.434 15.422 1 98.12 197 TYR A O 1
ATOM 1567 N N . PHE A 1 198 ? -1.695 4.547 16.391 1 96.12 198 PHE A N 1
ATOM 1568 C CA . PHE A 1 198 ? -3.025 3.965 16.516 1 96.12 198 PHE A CA 1
ATOM 1569 C C . PHE A 1 198 ? -3.297 3.531 17.938 1 96.12 198 PHE A C 1
ATOM 1571 O O . PHE A 1 198 ? -2.428 2.947 18.594 1 96.12 198 PHE A O 1
ATOM 1578 N N . ARG A 1 199 ? -4.422 3.836 18.406 1 94.88 199 ARG A N 1
ATOM 1579 C CA . ARG A 1 199 ? -4.844 3.453 19.75 1 94.88 199 ARG A CA 1
ATOM 1580 C C . ARG A 1 199 ? -6.359 3.52 19.891 1 94.88 199 ARG A C 1
ATOM 1582 O O . ARG A 1 199 ? -7.062 3.869 18.953 1 94.88 199 ARG A O 1
ATOM 1589 N N . GLU A 1 200 ? -6.863 3.115 21.062 1 93.31 200 GLU A N 1
ATOM 1590 C CA . GLU A 1 200 ? -8.305 3.141 21.312 1 93.31 200 GLU A CA 1
ATOM 1591 C C . GLU A 1 200 ? -8.797 4.559 21.578 1 93.31 200 GLU A C 1
ATOM 1593 O O . GLU A 1 200 ? -9.742 5.027 20.938 1 93.31 200 GLU A O 1
ATOM 1598 N N . LYS A 1 201 ? -8.086 5.312 22.438 1 93.12 201 LYS A N 1
ATOM 1599 C CA . LYS A 1 201 ? -8.5 6.648 22.859 1 93.12 201 LYS A CA 1
ATOM 1600 C C . LYS A 1 201 ? -8.32 7.66 21.734 1 93.12 201 LYS A C 1
ATOM 1602 O O . LYS A 1 201 ? -7.328 7.621 21 1 93.12 201 LYS A O 1
ATOM 1607 N N . GLN A 1 202 ? -9.188 8.562 21.641 1 93.44 202 GLN A N 1
ATOM 1608 C CA . GLN A 1 202 ? -9.148 9.586 20.594 1 93.44 202 GLN A CA 1
ATOM 1609 C C . GLN A 1 202 ? -7.91 10.461 20.734 1 93.44 202 GLN A C 1
ATOM 1611 O O . GLN A 1 202 ? -7.527 10.828 21.859 1 93.44 202 GLN A O 1
ATOM 1616 N N . TRP A 1 203 ? -7.355 10.773 19.656 1 96.31 203 TRP A N 1
ATOM 1617 C CA . TRP A 1 203 ? -6.227 11.703 19.641 1 96.31 203 TRP A CA 1
ATOM 1618 C C . TRP A 1 203 ? -6.707 13.148 19.766 1 96.31 203 TRP A C 1
ATOM 1620 O O . TRP A 1 203 ? -7.715 13.531 19.172 1 96.31 203 TRP A O 1
ATOM 1630 N N . THR A 1 204 ? -5.996 13.922 20.562 1 96.75 204 THR A N 1
ATOM 1631 C CA . THR A 1 204 ? -6.305 15.344 20.672 1 96.75 204 THR A CA 1
ATOM 1632 C C . THR A 1 204 ? -5.527 16.141 19.625 1 96.75 204 THR A C 1
ATOM 1634 O O . THR A 1 204 ? -4.555 15.648 19.062 1 96.75 204 THR A O 1
ATOM 1637 N N . GLU A 1 205 ? -6.027 17.312 19.406 1 97.06 205 GLU A N 1
ATOM 1638 C CA . GLU A 1 205 ? -5.332 18.219 18.5 1 97.06 205 GLU A CA 1
ATOM 1639 C C . GLU A 1 205 ? -3.879 18.422 18.922 1 97.06 205 GLU A C 1
ATOM 1641 O O . GLU A 1 205 ? -2.969 18.344 18.094 1 97.06 205 GLU A O 1
ATOM 1646 N N . GLN A 1 206 ? -3.664 18.609 20.188 1 98 206 GLN A N 1
ATOM 1647 C CA . GLN A 1 206 ? -2.334 18.891 20.719 1 98 206 GLN A CA 1
ATOM 1648 C C . GLN A 1 206 ? -1.407 17.688 20.547 1 98 206 GLN A C 1
ATOM 1650 O O . GLN A 1 206 ? -0.245 17.844 20.156 1 98 206 GLN A O 1
ATOM 1655 N N . GLU A 1 207 ? -1.887 16.531 20.844 1 98.44 207 GLU A N 1
ATOM 1656 C CA . GLU A 1 207 ? -1.086 15.32 20.672 1 98.44 207 GLU A CA 1
ATOM 1657 C C . GLU A 1 207 ? -0.659 15.133 19.219 1 98.44 207 GLU A C 1
ATOM 1659 O O . GLU A 1 207 ? 0.504 14.844 18.938 1 98.44 207 GLU A O 1
ATOM 1664 N N . MET A 1 208 ? -1.616 15.297 18.297 1 98.69 208 MET A N 1
ATOM 1665 C CA . MET A 1 208 ? -1.312 15.156 16.875 1 98.69 208 MET A CA 1
ATOM 1666 C C . MET A 1 208 ? -0.331 16.234 16.422 1 98.69 208 MET A C 1
ATOM 1668 O O . MET A 1 208 ? 0.583 15.961 15.641 1 98.69 208 MET A O 1
ATOM 1672 N N . ALA A 1 209 ? -0.52 17.422 16.953 1 98.69 209 ALA A N 1
ATOM 1673 C CA . ALA A 1 209 ? 0.375 18.531 16.594 1 98.69 209 ALA A CA 1
ATOM 1674 C C . ALA A 1 209 ? 1.802 18.234 17.062 1 98.69 209 ALA A C 1
ATOM 1676 O O . ALA A 1 209 ? 2.76 18.484 16.328 1 98.69 209 ALA A O 1
ATOM 1677 N N . ASP A 1 210 ? 1.963 17.719 18.234 1 98.81 210 ASP A N 1
ATOM 1678 C CA . ASP A 1 210 ? 3.287 17.469 18.797 1 98.81 210 ASP A CA 1
ATOM 1679 C C . ASP A 1 210 ? 4.039 16.422 17.969 1 98.81 210 ASP A C 1
ATOM 1681 O O . ASP A 1 210 ? 5.203 16.625 17.625 1 98.81 210 ASP A O 1
ATOM 1685 N N . ILE A 1 211 ? 3.381 15.359 17.641 1 98.88 211 ILE A N 1
ATOM 1686 C CA . ILE A 1 211 ? 3.992 14.305 16.844 1 98.88 211 ILE A CA 1
ATOM 1687 C C . ILE A 1 211 ? 4.301 14.82 15.438 1 98.88 211 ILE A C 1
ATOM 1689 O O . ILE A 1 211 ? 5.398 14.602 14.922 1 98.88 211 ILE A O 1
ATOM 1693 N N . SER A 1 212 ? 3.332 15.562 14.875 1 98.88 212 SER A N 1
ATOM 1694 C CA . SER A 1 212 ? 3.498 16.094 13.531 1 98.88 212 SER A CA 1
ATOM 1695 C C . SER A 1 212 ? 4.641 17.109 13.477 1 98.88 212 SER A C 1
ATOM 1697 O O . SER A 1 212 ? 5.383 17.156 12.492 1 98.88 212 SER A O 1
ATOM 1699 N N . PHE A 1 213 ? 4.746 17.875 14.547 1 98.88 213 PHE A N 1
ATOM 1700 C CA . PHE A 1 213 ? 5.816 18.859 14.609 1 98.88 213 PHE A CA 1
ATOM 1701 C C . PHE A 1 213 ? 7.18 18.172 14.609 1 98.88 213 PHE A C 1
ATOM 1703 O O . PHE A 1 213 ? 8.109 18.625 13.93 1 98.88 213 PHE A O 1
ATOM 1710 N N . SER A 1 214 ? 7.312 17.156 15.383 1 98.88 214 SER A N 1
ATOM 1711 C CA . SER A 1 214 ? 8.555 16.391 15.422 1 98.88 214 SER A CA 1
ATOM 1712 C C . SER A 1 214 ? 8.922 15.852 14.047 1 98.88 214 SER A C 1
ATOM 1714 O O . SER A 1 214 ? 10.062 15.992 13.602 1 98.88 214 SER A O 1
ATOM 1716 N N . ILE A 1 215 ? 7.988 15.305 13.352 1 98.88 215 ILE A N 1
ATOM 1717 C CA . ILE A 1 215 ? 8.188 14.703 12.039 1 98.88 215 ILE A CA 1
ATOM 1718 C C . ILE A 1 215 ? 8.578 15.789 11.031 1 98.88 215 ILE A C 1
ATOM 1720 O O . ILE A 1 215 ? 9.562 15.641 10.297 1 98.88 215 ILE A O 1
ATOM 1724 N N . ALA A 1 216 ? 7.84 16.859 11.039 1 98.88 216 ALA A N 1
ATOM 1725 C CA . ALA A 1 216 ? 8.094 17.953 10.102 1 98.88 216 ALA A CA 1
ATOM 1726 C C . ALA A 1 216 ? 9.461 18.578 10.352 1 98.88 216 ALA A C 1
ATOM 1728 O O . ALA A 1 216 ? 10.188 18.891 9.406 1 98.88 216 ALA A O 1
ATOM 1729 N N . SER A 1 217 ? 9.812 18.734 11.602 1 98.81 217 SER A N 1
ATOM 1730 C CA . SER A 1 217 ? 11.109 19.312 11.953 1 98.81 217 SER A CA 1
ATOM 1731 C C . SER A 1 217 ? 12.25 18.438 11.438 1 98.81 217 SER A C 1
ATOM 1733 O O . SER A 1 217 ? 13.227 18.938 10.875 1 98.81 217 SER A O 1
ATOM 1735 N N . LYS A 1 218 ? 12.141 17.188 11.586 1 98.69 218 LYS A N 1
ATOM 1736 C CA . LYS A 1 218 ? 13.164 16.266 11.117 1 98.69 218 LYS A CA 1
ATOM 1737 C C . LYS A 1 218 ? 13.273 16.297 9.594 1 98.69 218 LYS A C 1
ATOM 1739 O O . LYS A 1 218 ? 14.375 16.219 9.047 1 98.69 218 LYS A O 1
ATOM 1744 N N . ALA A 1 219 ? 12.125 16.422 8.969 1 98.69 219 ALA A N 1
ATOM 1745 C CA . ALA A 1 219 ? 12.141 16.531 7.512 1 98.69 219 ALA A CA 1
ATOM 1746 C C . ALA A 1 219 ? 12.875 17.797 7.066 1 98.69 219 ALA A C 1
ATOM 1748 O O . ALA A 1 219 ? 13.664 17.766 6.117 1 98.69 219 ALA A O 1
ATOM 1749 N N . ILE A 1 220 ? 12.641 18.859 7.797 1 98.38 220 ILE A N 1
ATOM 1750 C CA . ILE A 1 220 ? 13.297 20.125 7.469 1 98.38 220 ILE A CA 1
ATOM 1751 C C . ILE A 1 220 ? 14.812 19.969 7.641 1 98.38 220 ILE A C 1
ATOM 1753 O O . ILE A 1 220 ? 15.578 20.344 6.754 1 98.38 220 ILE A O 1
ATOM 1757 N N . PHE A 1 221 ? 15.234 19.344 8.758 1 98.31 221 PHE A N 1
ATOM 1758 C CA . PHE A 1 221 ? 16.656 19.125 8.977 1 98.31 221 PHE A CA 1
ATOM 1759 C C . PHE A 1 221 ? 17.25 18.25 7.875 1 98.31 221 PHE A C 1
ATOM 1761 O O . PHE A 1 221 ? 18.375 18.5 7.426 1 98.31 221 PHE A O 1
ATOM 1768 N N . TYR A 1 222 ? 16.562 17.328 7.422 1 98.31 222 TYR A N 1
ATOM 1769 C CA . TYR A 1 222 ? 17.016 16.469 6.332 1 98.31 222 TYR A CA 1
ATOM 1770 C C . TYR A 1 222 ? 17.266 17.281 5.066 1 98.31 222 TYR A C 1
ATOM 1772 O O . TYR A 1 222 ? 18.312 17.156 4.43 1 98.31 222 TYR A O 1
ATOM 1780 N N . TYR A 1 223 ? 16.25 18.094 4.75 1 97.62 223 TYR A N 1
ATOM 1781 C CA . TYR A 1 223 ? 16.375 18.859 3.516 1 97.62 223 TYR A CA 1
ATOM 1782 C C . TYR A 1 223 ? 17.484 19.891 3.625 1 97.62 223 TYR A C 1
ATOM 1784 O O . TYR A 1 223 ? 18.203 20.141 2.656 1 97.62 223 TYR A O 1
ATOM 1792 N N . PHE A 1 224 ? 17.625 20.453 4.875 1 97.31 224 PHE A N 1
ATOM 1793 C CA . PHE A 1 224 ? 18.75 21.359 5.102 1 97.31 224 PHE A CA 1
ATOM 1794 C C . PHE A 1 224 ? 20.078 20.641 4.855 1 97.31 224 PHE A C 1
ATOM 1796 O O . PHE A 1 224 ? 20.984 21.188 4.215 1 97.31 224 PHE A O 1
ATOM 1803 N N . SER A 1 225 ? 20.156 19.5 5.316 1 96.5 225 SER A N 1
ATOM 1804 C CA . SER A 1 225 ? 21.375 18.734 5.199 1 96.5 225 SER A CA 1
ATOM 1805 C C . SER A 1 225 ? 21.625 18.297 3.758 1 96.5 225 SER A C 1
ATOM 1807 O O . SER A 1 225 ? 22.75 18.406 3.262 1 96.5 225 SER A O 1
ATOM 1809 N N . ARG A 1 226 ? 20.641 17.906 3.096 1 95.38 226 ARG A N 1
ATOM 1810 C CA . ARG A 1 226 ? 20.766 17.312 1.771 1 95.38 226 ARG A CA 1
ATOM 1811 C C . ARG A 1 226 ? 20.953 18.375 0.699 1 95.38 226 ARG A C 1
ATOM 1813 O O . ARG A 1 226 ? 21.703 18.172 -0.261 1 95.38 226 ARG A O 1
ATOM 1820 N N . TYR A 1 227 ? 20.266 19.516 0.874 1 94.69 227 TYR A N 1
ATOM 1821 C CA . TYR A 1 227 ? 20.219 20.469 -0.225 1 94.69 227 TYR A CA 1
ATOM 1822 C C . TYR A 1 227 ? 20.875 21.797 0.174 1 94.69 227 TYR A C 1
ATOM 1824 O O . TYR A 1 227 ? 21.047 22.688 -0.66 1 94.69 227 TYR A O 1
ATOM 1832 N N . GLY A 1 228 ? 21.25 21.938 1.448 1 93.62 228 GLY A N 1
ATOM 1833 C CA . GLY A 1 228 ? 21.812 23.188 1.946 1 93.62 228 GLY A CA 1
ATOM 1834 C C . GLY A 1 228 ? 20.766 24.141 2.475 1 93.62 228 GLY A C 1
ATOM 1835 O O . GLY A 1 228 ? 19.766 24.422 1.795 1 93.62 228 GLY A O 1
ATOM 1836 N N . GLU A 1 229 ? 20.969 24.641 3.609 1 92.31 229 GLU A N 1
ATOM 1837 C CA . GLU A 1 229 ? 20.031 25.516 4.293 1 92.31 229 GLU A CA 1
ATOM 1838 C C . GLU A 1 229 ? 19.734 26.766 3.463 1 92.31 229 GLU A C 1
ATOM 1840 O O . GLU A 1 229 ? 18.594 27.234 3.424 1 92.31 229 GLU A O 1
ATOM 1845 N N . SER A 1 230 ? 20.703 27.25 2.867 1 90.19 230 SER A N 1
ATOM 1846 C CA . SER A 1 230 ? 20.594 28.5 2.121 1 90.19 230 SER A CA 1
ATOM 1847 C C . SER A 1 230 ? 19.594 28.359 0.974 1 90.19 230 SER A C 1
ATOM 1849 O O . SER A 1 230 ? 19.062 29.359 0.492 1 90.19 230 SER A O 1
ATOM 1851 N N . THR A 1 231 ? 19.359 27.156 0.586 1 91.06 231 THR A N 1
ATOM 1852 C CA . THR A 1 231 ? 18.438 26.859 -0.508 1 91.06 231 THR A CA 1
ATOM 1853 C C . THR A 1 231 ? 17.016 27.25 -0.131 1 91.06 231 THR A C 1
ATOM 1855 O O . THR A 1 231 ? 16.156 27.453 -1.005 1 91.06 231 THR A O 1
ATOM 1858 N N . PHE A 1 232 ? 16.75 27.438 1.174 1 92.38 232 PHE A N 1
ATOM 1859 C CA . PHE A 1 232 ? 15.359 27.547 1.624 1 92.38 232 PHE A CA 1
ATOM 1860 C C . PHE A 1 232 ? 15.094 28.906 2.252 1 92.38 232 PHE A C 1
ATOM 1862 O O . PHE A 1 232 ? 13.984 29.172 2.723 1 92.38 232 PHE A O 1
ATOM 1869 N N . PHE A 1 233 ? 16.062 29.688 2.332 1 84.56 233 PHE A N 1
ATOM 1870 C CA . PHE A 1 233 ? 15.875 30.984 2.947 1 84.56 233 PHE A CA 1
ATOM 1871 C C . PHE A 1 233 ? 15.812 32.094 1.887 1 84.56 233 PHE A C 1
ATOM 1873 O O . PHE A 1 233 ? 16.469 32 0.852 1 84.56 233 PHE A O 1
ATOM 1880 N N . ASP A 1 234 ? 14.789 32.906 1.985 1 65.19 234 ASP A N 1
ATOM 1881 C CA . ASP A 1 234 ? 14.688 34.062 1.107 1 65.19 234 ASP A CA 1
ATOM 1882 C C . ASP A 1 234 ? 15.875 35 1.303 1 65.19 234 ASP A C 1
ATOM 1884 O O . ASP A 1 234 ? 16.203 35.375 2.432 1 65.19 234 ASP A O 1
ATOM 1888 N N . ASN A 1 235 ? 16.953 34.969 0.431 1 49.88 235 ASN A N 1
ATOM 1889 C CA . ASN A 1 235 ? 17.922 36.062 0.467 1 49.88 235 ASN A CA 1
ATOM 1890 C C . ASN A 1 235 ? 17.234 37.438 0.313 1 49.88 235 ASN A C 1
ATOM 1892 O O . ASN A 1 235 ? 16.281 37.562 -0.465 1 49.88 235 ASN A O 1
ATOM 1896 N N . MET B 1 1 ? -12.625 -15.281 14.625 1 36.16 1 MET B N 1
ATOM 1897 C CA . MET B 1 1 ? -13.227 -16.297 13.766 1 36.16 1 MET B CA 1
ATOM 1898 C C . MET B 1 1 ? -14.711 -16.031 13.547 1 36.16 1 MET B C 1
ATOM 1900 O O . MET B 1 1 ? -15.227 -16.234 12.445 1 36.16 1 MET B O 1
ATOM 1904 N N . SER B 1 2 ? -15.156 -15.477 14.57 1 40.66 2 SER B N 1
ATOM 1905 C CA . SER B 1 2 ? -16.609 -15.383 14.617 1 40.66 2 SER B CA 1
ATOM 1906 C C . SER B 1 2 ? -17.125 -14.297 13.68 1 40.66 2 SER B C 1
ATOM 1908 O O . SER B 1 2 ? -18.094 -14.5 12.961 1 40.66 2 SER B O 1
ATOM 1910 N N . HIS B 1 3 ? -16.391 -13.195 13.758 1 42.03 3 HIS B N 1
ATOM 1911 C CA . HIS B 1 3 ? -16.938 -12.055 13.031 1 42.03 3 HIS B CA 1
ATOM 1912 C C . HIS B 1 3 ? -16.734 -12.203 11.531 1 42.03 3 HIS B C 1
ATOM 1914 O O . HIS B 1 3 ? -17.594 -11.82 10.734 1 42.03 3 HIS B O 1
ATOM 1920 N N . LYS B 1 4 ? -15.68 -12.797 11.156 1 47.84 4 LYS B N 1
ATOM 1921 C CA . LYS B 1 4 ? -15.453 -13.133 9.758 1 47.84 4 LYS B CA 1
ATOM 1922 C C . LYS B 1 4 ? -16.516 -14.094 9.242 1 47.84 4 LYS B C 1
ATOM 1924 O O . LYS B 1 4 ? -17.031 -13.93 8.133 1 47.84 4 LYS B O 1
ATOM 1929 N N . ILE B 1 5 ? -16.797 -15.008 10.078 1 44.28 5 ILE B N 1
ATOM 1930 C CA . ILE B 1 5 ? -17.797 -16 9.734 1 44.28 5 ILE B CA 1
ATOM 1931 C C . ILE B 1 5 ? -19.172 -15.336 9.586 1 44.28 5 ILE B C 1
ATOM 1933 O O . ILE B 1 5 ? -19.922 -15.648 8.664 1 44.28 5 ILE B O 1
ATOM 1937 N N . ALA B 1 6 ? -19.344 -14.422 10.469 1 44.34 6 ALA B N 1
ATOM 1938 C CA . ALA B 1 6 ? -20.656 -13.789 10.445 1 44.34 6 ALA B CA 1
ATOM 1939 C C . ALA B 1 6 ? -20.844 -12.945 9.188 1 44.34 6 ALA B C 1
ATOM 1941 O O . ALA B 1 6 ? -21.906 -12.992 8.555 1 44.34 6 ALA B O 1
ATOM 1942 N N . LEU B 1 7 ? -19.797 -12.258 8.805 1 48.28 7 LEU B N 1
ATOM 1943 C CA . LEU B 1 7 ? -19.875 -11.453 7.594 1 48.28 7 LEU B CA 1
ATOM 1944 C C . LEU B 1 7 ? -20.016 -12.336 6.355 1 48.28 7 LEU B C 1
ATOM 1946 O O . LEU B 1 7 ? -20.781 -12.023 5.441 1 48.28 7 LEU B O 1
ATOM 1950 N N . ARG B 1 8 ? -19.406 -13.422 6.449 1 49.44 8 ARG B N 1
ATOM 1951 C CA . ARG B 1 8 ? -19.531 -14.383 5.359 1 49.44 8 ARG B CA 1
ATOM 1952 C C . ARG B 1 8 ? -20.953 -14.938 5.273 1 49.44 8 ARG B C 1
ATOM 1954 O O . ARG B 1 8 ? -21.484 -15.109 4.176 1 49.44 8 ARG B O 1
ATOM 1961 N N . THR B 1 9 ? -21.359 -15.133 6.402 1 46.41 9 THR B N 1
ATOM 1962 C CA . THR B 1 9 ? -22.703 -15.695 6.445 1 46.41 9 THR B CA 1
ATOM 1963 C C . THR B 1 9 ? -23.719 -14.672 5.957 1 46.41 9 THR B C 1
ATOM 1965 O O . THR B 1 9 ? -24.672 -15.023 5.246 1 46.41 9 THR B O 1
ATOM 1968 N N . GLN B 1 10 ? -23.469 -13.43 6.355 1 49.25 10 GLN B N 1
ATOM 1969 C CA . GLN B 1 10 ? -24.391 -12.383 5.949 1 49.25 10 GLN B CA 1
ATOM 1970 C C . GLN B 1 10 ? -24.344 -12.164 4.441 1 49.25 10 GLN B C 1
ATOM 1972 O O . GLN B 1 10 ? -25.344 -11.789 3.828 1 49.25 10 GLN B O 1
ATOM 1977 N N . ARG B 1 11 ? -23.156 -12.461 4.016 1 52.84 11 ARG B N 1
ATOM 1978 C CA . ARG B 1 11 ? -22.969 -12.164 2.6 1 52.84 11 ARG B CA 1
ATOM 1979 C C . ARG B 1 11 ? -23.125 -13.43 1.755 1 52.84 11 ARG B C 1
ATOM 1981 O O . ARG B 1 11 ? -23.141 -13.352 0.524 1 52.84 11 ARG B O 1
ATOM 1988 N N . GLU B 1 12 ? -23.266 -14.508 2.455 1 51 12 GLU B N 1
ATOM 1989 C CA . GLU B 1 12 ? -23.375 -15.781 1.75 1 51 12 GLU B CA 1
ATOM 1990 C C . GLU B 1 12 ? -24.609 -15.789 0.837 1 51 12 GLU B C 1
ATOM 1992 O O . GLU B 1 12 ? -25.703 -15.398 1.248 1 51 12 GLU B O 1
ATOM 1997 N N . GLY B 1 13 ? -24.234 -15.984 -0.493 1 50.56 13 GLY B N 1
ATOM 1998 C CA . GLY B 1 13 ? -25.312 -16.141 -1.455 1 50.56 13 GLY B CA 1
ATOM 1999 C C . GLY B 1 13 ? -25.609 -14.883 -2.236 1 50.56 13 GLY B C 1
ATOM 2000 O O . GLY B 1 13 ? -26.438 -14.891 -3.156 1 50.56 13 GLY B O 1
ATOM 2001 N N . THR B 1 14 ? -24.938 -13.82 -1.79 1 58.66 14 THR B N 1
ATOM 2002 C CA . THR B 1 14 ? -25.172 -12.594 -2.551 1 58.66 14 THR B CA 1
ATOM 2003 C C . THR B 1 14 ? -24.453 -12.641 -3.889 1 58.66 14 THR B C 1
ATOM 2005 O O . THR B 1 14 ? -23.484 -13.391 -4.047 1 58.66 14 THR B O 1
ATOM 2008 N N . ILE B 1 15 ? -24.984 -12.055 -4.879 1 55.56 15 ILE B N 1
ATOM 2009 C CA . ILE B 1 15 ? -24.438 -12.039 -6.23 1 55.56 15 ILE B CA 1
ATOM 2010 C C . ILE B 1 15 ? -22.969 -11.648 -6.184 1 55.56 15 ILE B C 1
ATOM 2012 O O . ILE B 1 15 ? -22.141 -12.234 -6.887 1 55.56 15 ILE B O 1
ATOM 2016 N N . ILE B 1 16 ? -22.594 -10.773 -5.312 1 59.53 16 ILE B N 1
ATOM 2017 C CA . ILE B 1 16 ? -21.219 -10.312 -5.215 1 59.53 16 ILE B CA 1
ATOM 2018 C C . ILE B 1 16 ? -20.328 -11.438 -4.691 1 59.53 16 ILE B C 1
ATOM 2020 O O . ILE B 1 16 ? -19.266 -11.703 -5.246 1 59.53 16 ILE B O 1
ATOM 2024 N N . ASN B 1 17 ? -20.797 -12.078 -3.768 1 66.19 17 ASN B N 1
ATOM 2025 C CA . ASN B 1 17 ? -20 -13.141 -3.166 1 66.19 17 ASN B CA 1
ATOM 2026 C C . ASN B 1 17 ? -19.859 -14.336 -4.109 1 66.19 17 ASN B C 1
ATOM 2028 O O . ASN B 1 17 ? -18.797 -14.953 -4.176 1 66.19 17 ASN B O 1
ATOM 2032 N N . THR B 1 18 ? -20.953 -14.562 -4.84 1 65.31 18 THR B N 1
ATOM 2033 C CA . THR B 1 18 ? -20.891 -15.688 -5.766 1 65.31 18 THR B CA 1
ATOM 2034 C C . THR B 1 18 ? -19.922 -15.398 -6.91 1 65.31 18 THR B C 1
ATOM 2036 O O . THR B 1 18 ? -19.172 -16.281 -7.324 1 65.31 18 THR B O 1
ATOM 2039 N N . THR B 1 19 ? -19.984 -14.203 -7.395 1 68.19 19 THR B N 1
ATOM 2040 C CA . THR B 1 19 ? -19.109 -13.82 -8.492 1 68.19 19 THR B CA 1
ATOM 2041 C C . THR B 1 19 ? -17.656 -13.82 -8.039 1 68.19 19 THR B C 1
ATOM 2043 O O . THR B 1 19 ? -16.781 -14.359 -8.727 1 68.19 19 THR B O 1
ATOM 2046 N N . SER B 1 20 ? -17.438 -13.266 -6.922 1 74.31 20 SER B N 1
ATOM 2047 C CA . SER B 1 20 ? -16.078 -13.203 -6.387 1 74.31 20 SER B CA 1
ATOM 2048 C C . SER B 1 20 ? -15.523 -14.602 -6.141 1 74.31 20 SER B C 1
ATOM 2050 O O . SER B 1 20 ? -14.367 -14.875 -6.469 1 74.31 20 SER B O 1
ATOM 2052 N N . SER B 1 21 ? -16.328 -15.445 -5.656 1 77.12 21 SER B N 1
ATOM 2053 C CA . SER B 1 21 ? -15.883 -16.797 -5.363 1 77.12 21 SER B CA 1
ATOM 2054 C C . SER B 1 21 ? -15.539 -17.562 -6.641 1 77.12 21 SER B C 1
ATOM 2056 O O . SER B 1 21 ? -14.547 -18.297 -6.688 1 77.12 21 SER B O 1
ATOM 2058 N N . LYS B 1 22 ? -16.359 -17.359 -7.617 1 80.19 22 LYS B N 1
ATOM 2059 C CA . LYS B 1 22 ? -16.109 -18.016 -8.898 1 80.19 22 LYS B CA 1
ATOM 2060 C C . LYS B 1 22 ? -14.805 -17.531 -9.531 1 80.19 22 LYS B C 1
ATOM 2062 O O . LYS B 1 22 ? -14.039 -18.328 -10.078 1 80.19 22 LYS B O 1
ATOM 2067 N N . GLN B 1 23 ? -14.586 -16.344 -9.438 1 83.5 23 GLN B N 1
ATOM 2068 C CA . GLN B 1 23 ? -13.391 -15.766 -10.023 1 83.5 23 GLN B CA 1
ATOM 2069 C C . GLN B 1 23 ? -12.133 -16.219 -9.273 1 83.5 23 GLN B C 1
ATOM 2071 O O . GLN B 1 23 ? -11.094 -16.453 -9.883 1 83.5 23 GLN B O 1
ATOM 2076 N N . GLU B 1 24 ? -12.281 -16.266 -8.016 1 86.69 24 GLU B N 1
ATOM 2077 C CA . GLU B 1 24 ? -11.18 -16.781 -7.219 1 86.69 24 GLU B CA 1
ATOM 2078 C C . GLU B 1 24 ? -10.859 -18.234 -7.594 1 86.69 24 GLU B C 1
ATOM 2080 O O . GLU B 1 24 ? -9.688 -18.609 -7.672 1 86.69 24 GLU B O 1
ATOM 2085 N N . LYS B 1 25 ? -11.859 -18.953 -7.863 1 89.75 25 LYS B N 1
ATOM 2086 C CA . LYS B 1 25 ? -11.672 -20.344 -8.266 1 89.75 25 LYS B CA 1
ATOM 2087 C C . LYS B 1 25 ? -10.961 -20.438 -9.609 1 89.75 25 LYS B C 1
ATOM 2089 O O . LYS B 1 25 ? -10.086 -21.297 -9.805 1 89.75 25 LYS B O 1
ATOM 2094 N N . LEU B 1 26 ? -11.328 -19.562 -10.508 1 93.75 26 LEU B N 1
ATOM 2095 C CA . LEU B 1 26 ? -10.695 -19.531 -11.82 1 93.75 26 LEU B CA 1
ATOM 2096 C C . LEU B 1 26 ? -9.211 -19.219 -11.703 1 93.75 26 LEU B C 1
ATOM 2098 O O . LEU B 1 26 ? -8.391 -19.828 -12.398 1 93.75 26 LEU B O 1
ATOM 2102 N N . LEU B 1 27 ? -8.922 -18.297 -10.891 1 96.88 27 LEU B N 1
ATOM 2103 C CA . LEU B 1 27 ? -7.52 -17.953 -10.688 1 96.88 27 LEU B CA 1
ATOM 2104 C C . LEU B 1 27 ? -6.746 -19.109 -10.078 1 96.88 27 LEU B C 1
ATOM 2106 O O . LEU B 1 27 ? -5.613 -19.391 -10.484 1 96.88 27 LEU B O 1
ATOM 2110 N N . ARG B 1 28 ? -7.324 -19.812 -9.172 1 96.19 28 ARG B N 1
ATOM 2111 C CA . ARG B 1 28 ? -6.668 -20.953 -8.562 1 96.19 28 ARG B CA 1
ATOM 2112 C C . ARG B 1 28 ? -6.406 -22.047 -9.594 1 96.19 28 ARG B C 1
ATOM 2114 O O . ARG B 1 28 ? -5.359 -22.703 -9.562 1 96.19 28 ARG B O 1
ATOM 2121 N N . GLN B 1 29 ? -7.328 -22.219 -10.43 1 97.06 29 GLN B N 1
ATOM 2122 C CA . GLN B 1 29 ? -7.137 -23.172 -11.508 1 97.06 29 GLN B CA 1
ATOM 2123 C C . GLN B 1 29 ? -5.996 -22.75 -12.43 1 97.06 29 GLN B C 1
ATOM 2125 O O . GLN B 1 29 ? -5.207 -23.578 -12.883 1 97.06 29 GLN B O 1
ATOM 2130 N N . ALA B 1 30 ? -5.961 -21.469 -12.719 1 98.31 30 ALA B N 1
ATOM 2131 C CA . ALA B 1 30 ? -4.863 -20.953 -13.523 1 98.31 30 ALA B CA 1
ATOM 2132 C C . ALA B 1 30 ? -3.514 -21.219 -12.867 1 98.31 30 ALA B C 1
ATOM 2134 O O . ALA B 1 30 ? -2.562 -21.625 -13.539 1 98.31 30 ALA B O 1
ATOM 2135 N N . VAL B 1 31 ? -3.475 -21.047 -11.586 1 98.44 31 VAL B N 1
ATOM 2136 C CA . VAL B 1 31 ? -2.229 -21.234 -10.852 1 98.44 31 VAL B CA 1
ATOM 2137 C C . VAL B 1 31 ? -1.821 -22.703 -10.898 1 98.44 31 VAL B C 1
ATOM 2139 O O . VAL B 1 31 ? -0.637 -23.016 -11.031 1 98.44 31 VAL B O 1
ATOM 2142 N N . LYS B 1 32 ? -2.76 -23.578 -10.781 1 97.81 32 LYS B N 1
ATOM 2143 C CA . LYS B 1 32 ? -2.48 -25.016 -10.914 1 97.81 32 LYS B CA 1
ATOM 2144 C C . LYS B 1 32 ? -1.894 -25.328 -12.281 1 97.81 32 LYS B C 1
ATOM 2146 O O . LYS B 1 32 ? -0.929 -26.094 -12.391 1 97.81 32 LYS B O 1
ATOM 2151 N N . SER B 1 33 ? -2.514 -24.781 -13.266 1 98.19 33 SER B N 1
ATOM 2152 C CA . SER B 1 33 ? -2.018 -24.953 -14.625 1 98.19 33 SER B CA 1
ATOM 2153 C C . SER B 1 33 ? -0.59 -24.438 -14.766 1 98.19 33 SER B C 1
ATOM 2155 O O . SER B 1 33 ? 0.244 -25.078 -15.414 1 98.19 33 SER B O 1
ATOM 2157 N N . VAL B 1 34 ? -0.334 -23.312 -14.188 1 98.75 34 VAL B N 1
ATOM 2158 C CA . VAL B 1 34 ? 0.996 -22.703 -14.219 1 98.75 34 VAL B CA 1
ATOM 2159 C C . VAL B 1 34 ? 2.002 -23.641 -13.555 1 98.75 34 VAL B C 1
ATOM 2161 O O . VAL B 1 34 ? 3.098 -23.859 -14.078 1 98.75 34 VAL B O 1
ATOM 2164 N N . SER B 1 35 ? 1.614 -24.172 -12.414 1 98.31 35 SER B N 1
ATOM 2165 C CA . SER B 1 35 ? 2.484 -25.094 -11.688 1 98.31 35 SER B CA 1
ATOM 2166 C C . SER B 1 35 ? 2.865 -26.297 -12.547 1 98.31 35 SER B C 1
ATOM 2168 O O . SER B 1 35 ? 4.035 -26.688 -12.602 1 98.31 35 SER B O 1
ATOM 2170 N N . MET B 1 36 ? 1.904 -26.812 -13.242 1 97.88 36 MET B N 1
ATOM 2171 C CA . MET B 1 36 ? 2.146 -27.969 -14.109 1 97.88 36 MET B CA 1
ATOM 2172 C C . MET B 1 36 ? 3.068 -27.594 -15.266 1 97.88 36 MET B C 1
ATOM 2174 O O . MET B 1 36 ? 3.992 -28.344 -15.586 1 97.88 36 MET B O 1
ATOM 2178 N N . ARG B 1 37 ? 2.834 -26.5 -15.836 1 98.44 37 ARG B N 1
ATOM 2179 C CA . ARG B 1 37 ? 3.646 -26.031 -16.953 1 98.44 37 ARG B CA 1
ATOM 2180 C C . ARG B 1 37 ? 5.082 -25.781 -16.516 1 98.44 37 ARG B C 1
ATOM 2182 O O . ARG B 1 37 ? 6.023 -26.062 -17.266 1 98.44 37 ARG B O 1
ATOM 2189 N N . LEU B 1 38 ? 5.242 -25.234 -15.344 1 98.5 38 LEU B N 1
ATOM 2190 C CA . LEU B 1 38 ? 6.57 -24.922 -14.828 1 98.5 38 LEU B CA 1
ATOM 2191 C C . LEU B 1 38 ? 7.359 -26.203 -14.562 1 98.5 38 LEU B C 1
ATOM 2193 O O . LEU B 1 38 ? 8.555 -26.266 -14.844 1 98.5 38 LEU B O 1
ATOM 2197 N N . LYS B 1 39 ? 6.688 -27.234 -14.07 1 96.56 39 LYS B N 1
ATOM 2198 C CA . LYS B 1 39 ? 7.352 -28.5 -13.82 1 96.56 39 LYS B CA 1
ATOM 2199 C C . LYS B 1 39 ? 7.836 -29.141 -15.117 1 96.56 39 LYS B C 1
ATOM 2201 O O . LYS B 1 39 ? 8.867 -29.812 -15.141 1 96.56 39 LYS B O 1
ATOM 2206 N N . LYS B 1 40 ? 7.074 -28.922 -16.109 1 97.31 40 LYS B N 1
ATOM 2207 C CA . LYS B 1 40 ? 7.473 -29.438 -17.422 1 97.31 40 LYS B CA 1
ATOM 2208 C C . LYS B 1 40 ? 8.656 -28.641 -17.984 1 97.31 40 LYS B C 1
ATOM 2210 O O . LYS B 1 40 ? 9.594 -29.234 -18.531 1 97.31 40 LYS B O 1
ATOM 2215 N N . LYS B 1 41 ? 8.648 -27.359 -17.797 1 97.31 41 LYS B N 1
ATOM 2216 C CA . LYS B 1 41 ? 9.695 -26.5 -18.344 1 97.31 41 LYS B CA 1
ATOM 2217 C C . LYS B 1 41 ? 10.984 -26.625 -17.547 1 97.31 41 LYS B C 1
ATOM 2219 O O . LYS B 1 41 ? 12.078 -26.516 -18.109 1 97.31 41 LYS B O 1
ATOM 2224 N N . PHE B 1 42 ? 10.844 -26.75 -16.266 1 96.38 42 PHE B N 1
ATOM 2225 C CA . PHE B 1 42 ? 11.984 -26.859 -15.367 1 96.38 42 PHE B CA 1
ATOM 2226 C C . PHE B 1 42 ? 11.945 -28.172 -14.602 1 96.38 42 PHE B C 1
ATOM 2228 O O . PHE B 1 42 ? 11.711 -28.188 -13.391 1 96.38 42 PHE B O 1
ATOM 2235 N N . PRO B 1 43 ? 12.344 -29.203 -15.328 1 93.94 43 PRO B N 1
ATOM 2236 C CA . PRO B 1 43 ? 12.273 -30.5 -14.656 1 93.94 43 PRO B CA 1
ATOM 2237 C C . PRO B 1 43 ? 13.195 -30.578 -13.438 1 93.94 43 PRO B C 1
ATOM 2239 O O . PRO B 1 43 ? 14.336 -30.141 -13.492 1 93.94 43 PRO B O 1
ATOM 2242 N N . GLY B 1 44 ? 12.695 -31.031 -12.305 1 92.62 44 GLY B N 1
ATOM 2243 C CA . GLY B 1 44 ? 13.523 -31.234 -11.125 1 92.62 44 GLY B CA 1
ATOM 2244 C C . GLY B 1 44 ? 13.242 -30.234 -10.023 1 92.62 44 GLY B C 1
ATOM 2245 O O . GLY B 1 44 ? 13.641 -30.438 -8.875 1 92.62 44 GLY B O 1
ATOM 2246 N N . ILE B 1 45 ? 12.633 -29.125 -10.391 1 95.5 45 ILE B N 1
ATOM 2247 C CA . ILE B 1 45 ? 12.336 -28.141 -9.352 1 95.5 45 ILE B CA 1
ATOM 2248 C C . ILE B 1 45 ? 11.195 -28.656 -8.477 1 95.5 45 ILE B C 1
ATOM 2250 O O . ILE B 1 45 ? 10.375 -29.469 -8.922 1 95.5 45 ILE B O 1
ATOM 2254 N N . THR B 1 46 ? 11.172 -28.188 -7.258 1 96.19 46 THR B N 1
ATOM 2255 C CA . THR B 1 46 ? 10.078 -28.469 -6.332 1 96.19 46 THR B CA 1
ATOM 2256 C C . THR B 1 46 ? 9.227 -27.219 -6.109 1 96.19 46 THR B C 1
ATOM 2258 O O . THR B 1 46 ? 9.75 -26.156 -5.777 1 96.19 46 THR B O 1
ATOM 2261 N N . LEU B 1 47 ? 7.957 -27.438 -6.355 1 97.62 47 LEU B N 1
ATOM 2262 C CA . LEU B 1 47 ? 7.027 -26.312 -6.188 1 97.62 47 LEU B CA 1
ATOM 2263 C C . LEU B 1 47 ? 6.066 -26.578 -5.035 1 97.62 47 LEU B C 1
ATOM 2265 O O . LEU B 1 47 ? 5.648 -27.719 -4.816 1 97.62 47 LEU B O 1
ATOM 2269 N N . GLU B 1 48 ? 5.754 -25.562 -4.289 1 97.44 48 GLU B N 1
ATOM 2270 C CA . GLU B 1 48 ? 4.785 -25.609 -3.195 1 97.44 48 GLU B CA 1
ATOM 2271 C C . GLU B 1 48 ? 3.805 -24.438 -3.279 1 97.44 48 GLU B C 1
ATOM 2273 O O . GLU B 1 48 ? 4.207 -23.297 -3.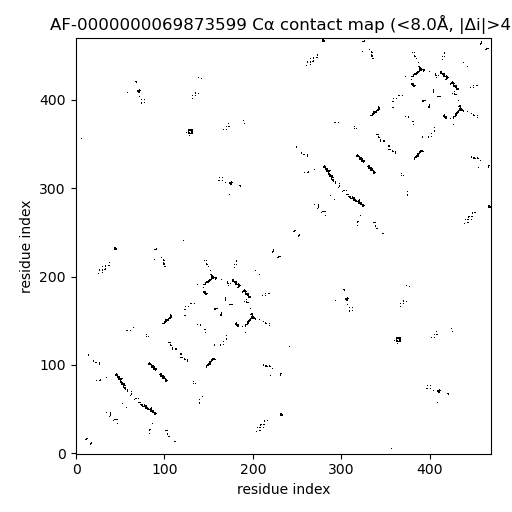514 1 97.44 48 GLU B O 1
ATOM 2278 N N . TRP B 1 49 ? 2.57 -24.75 -3.131 1 97.94 49 TRP B N 1
ATOM 2279 C CA . TRP B 1 49 ? 1.528 -23.734 -3.139 1 97.94 49 TRP B CA 1
ATOM 2280 C C . TRP B 1 49 ? 0.977 -23.5 -1.734 1 97.94 49 TRP B C 1
ATOM 2282 O O . TRP B 1 49 ? 0.707 -24.469 -1.006 1 97.94 49 TRP B O 1
ATOM 2292 N N . GLU B 1 50 ? 0.844 -22.266 -1.297 1 97.5 50 GLU B N 1
ATOM 2293 C CA . GLU B 1 50 ? 0.244 -21.891 -0.02 1 97.5 50 GLU B CA 1
ATOM 2294 C C . GLU B 1 50 ? -0.869 -20.875 -0.213 1 97.5 50 GLU B C 1
ATOM 2296 O O . GLU B 1 50 ? -0.74 -19.953 -1.025 1 97.5 50 GLU B O 1
ATOM 2301 N N . PRO B 1 51 ? -1.949 -21.016 0.528 1 96.44 51 PRO B N 1
ATOM 2302 C CA . PRO B 1 51 ? -3.064 -20.078 0.376 1 96.44 51 PRO B CA 1
ATOM 2303 C C . PRO B 1 51 ? -2.809 -18.75 1.069 1 96.44 51 PRO B C 1
ATOM 2305 O O . PRO B 1 51 ? -3.486 -17.75 0.779 1 96.44 51 PRO B O 1
ATOM 2308 N N . GLN B 1 52 ? -1.833 -18.797 2.027 1 96.81 52 GLN B N 1
ATOM 2309 C CA . GLN B 1 52 ? -1.611 -17.594 2.814 1 96.81 52 GLN B CA 1
ATOM 2310 C C . GLN B 1 52 ? -0.167 -17.516 3.301 1 96.81 52 GLN B C 1
ATOM 2312 O O . GLN B 1 52 ? 0.569 -18.5 3.246 1 96.81 52 GLN B O 1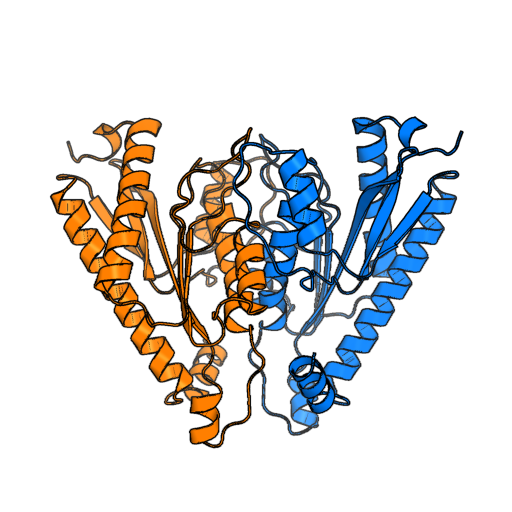
ATOM 2317 N N . ALA B 1 53 ? 0.247 -16.344 3.641 1 96.81 53 ALA B N 1
ATOM 2318 C CA . ALA B 1 53 ? 1.511 -16.078 4.328 1 96.81 53 ALA B CA 1
ATOM 2319 C C . ALA B 1 53 ? 1.271 -15.516 5.719 1 96.81 53 ALA B C 1
ATOM 2321 O O . ALA B 1 53 ? 0.653 -14.453 5.867 1 96.81 53 ALA B O 1
ATOM 2322 N N . LYS B 1 54 ? 1.72 -16.219 6.695 1 96.25 54 LYS B N 1
ATOM 2323 C CA . LYS B 1 54 ? 1.586 -15.727 8.062 1 96.25 54 LYS B CA 1
ATOM 2324 C C . LYS B 1 54 ? 2.498 -14.531 8.305 1 96.25 54 LYS B C 1
ATOM 2326 O O . LYS B 1 54 ? 3.654 -14.523 7.875 1 96.25 54 LYS B O 1
ATOM 2331 N N . LEU B 1 55 ? 1.971 -13.547 8.977 1 96.69 55 LEU B N 1
ATOM 2332 C CA . LEU B 1 55 ? 2.754 -12.344 9.25 1 96.69 55 LEU B CA 1
ATOM 2333 C C . LEU B 1 55 ? 3.977 -12.672 10.102 1 96.69 55 LEU B C 1
ATOM 2335 O O . LEU B 1 55 ? 5.059 -12.133 9.875 1 96.69 55 LEU B O 1
ATOM 2339 N N . ILE B 1 56 ? 3.787 -13.555 11.039 1 95.5 56 ILE B N 1
ATOM 2340 C CA . ILE B 1 56 ? 4.875 -13.906 11.938 1 95.5 56 ILE B CA 1
ATOM 2341 C C . ILE B 1 56 ? 6.023 -14.531 11.148 1 95.5 56 ILE B C 1
ATOM 2343 O O . ILE B 1 56 ? 7.195 -14.273 11.438 1 95.5 56 ILE B O 1
ATOM 2347 N N . ASP B 1 57 ? 5.719 -15.359 10.18 1 95.5 57 ASP B N 1
ATOM 2348 C CA . ASP B 1 57 ? 6.754 -15.977 9.359 1 95.5 57 ASP B CA 1
ATOM 2349 C C . ASP B 1 57 ? 7.508 -14.93 8.547 1 95.5 57 ASP B C 1
ATOM 2351 O O . ASP B 1 57 ? 8.734 -15 8.414 1 95.5 57 ASP B O 1
ATOM 2355 N N . ILE B 1 58 ? 6.797 -13.984 7.996 1 96.75 58 ILE B N 1
ATOM 2356 C CA . ILE B 1 58 ? 7.387 -12.898 7.223 1 96.75 58 ILE B CA 1
ATOM 2357 C C . ILE B 1 58 ? 8.344 -12.102 8.109 1 96.75 58 ILE B C 1
ATOM 2359 O O . ILE B 1 58 ? 9.484 -11.844 7.719 1 96.75 58 ILE B O 1
ATOM 2363 N N . ILE B 1 59 ? 7.895 -11.773 9.281 1 96.56 59 ILE B N 1
ATOM 2364 C CA . ILE B 1 59 ? 8.656 -10.914 10.18 1 96.56 59 ILE B CA 1
ATOM 2365 C C . ILE B 1 59 ? 9.914 -11.648 10.656 1 96.56 59 ILE B C 1
ATOM 2367 O O . ILE B 1 59 ? 10.992 -11.055 10.742 1 96.56 59 ILE B O 1
ATOM 2371 N N . VAL B 1 60 ? 9.75 -12.938 10.961 1 95.12 60 VAL B N 1
ATOM 2372 C CA . VAL B 1 60 ? 10.914 -13.727 11.367 1 95.12 60 VAL B CA 1
ATOM 2373 C C . VAL B 1 60 ? 11.953 -13.727 10.242 1 95.12 60 VAL B C 1
ATOM 2375 O O . VAL B 1 60 ? 13.148 -13.555 10.492 1 95.12 60 VAL B O 1
ATOM 2378 N N . HIS B 1 61 ? 11.5 -13.875 9.055 1 94.62 61 HIS B N 1
ATOM 2379 C CA . HIS B 1 61 ? 12.391 -13.859 7.898 1 94.62 61 HIS B CA 1
ATOM 2380 C C . HIS B 1 61 ? 13.062 -12.508 7.738 1 94.62 61 HIS B C 1
ATOM 2382 O O . HIS B 1 61 ? 14.273 -12.43 7.512 1 94.62 61 HIS B O 1
ATOM 2388 N N . LEU B 1 62 ? 12.359 -11.438 7.879 1 96.38 62 LEU B N 1
ATOM 2389 C CA . LEU B 1 62 ? 12.883 -10.086 7.723 1 96.38 62 LEU B CA 1
ATOM 2390 C C . LEU B 1 62 ? 13.891 -9.766 8.828 1 96.38 62 LEU B C 1
ATOM 2392 O O . LEU B 1 62 ? 14.922 -9.133 8.57 1 96.38 62 LEU B O 1
ATOM 2396 N N . ARG B 1 63 ? 13.594 -10.219 10.016 1 96.06 63 ARG B N 1
ATOM 2397 C CA . ARG B 1 63 ? 14.5 -9.984 11.133 1 96.06 63 ARG B CA 1
ATOM 2398 C C . ARG B 1 63 ? 15.852 -10.656 10.898 1 96.06 63 ARG B C 1
ATOM 2400 O O . ARG B 1 63 ? 16.891 -10.125 11.297 1 96.06 63 ARG B O 1
ATOM 2407 N N . THR B 1 64 ? 15.75 -11.781 10.32 1 94.94 64 THR B N 1
ATOM 2408 C CA . THR B 1 64 ? 16.984 -12.508 10.016 1 94.94 64 THR B CA 1
ATOM 2409 C C . THR B 1 64 ? 17.797 -11.758 8.969 1 94.94 64 THR B C 1
ATOM 2411 O O . THR B 1 64 ? 19.031 -11.68 9.078 1 94.94 64 THR B O 1
ATOM 2414 N N . GLN B 1 65 ? 17.156 -11.18 8.031 1 94.06 65 GLN B N 1
ATOM 2415 C CA . GLN B 1 65 ? 17.828 -10.5 6.926 1 94.06 65 GLN B CA 1
ATOM 2416 C C . GLN B 1 65 ? 18.266 -9.094 7.328 1 94.06 65 GLN B C 1
ATOM 2418 O O . GLN B 1 65 ? 19.266 -8.586 6.832 1 94.06 65 GLN B O 1
ATOM 2423 N N . PHE B 1 66 ? 17.438 -8.508 8.227 1 96 66 PHE B N 1
ATOM 2424 C CA . PHE B 1 66 ? 17.672 -7.133 8.656 1 96 66 PHE B CA 1
ATOM 2425 C C . PHE B 1 66 ? 17.672 -7.027 10.172 1 96 66 PHE B C 1
ATOM 2427 O O . PHE B 1 66 ? 16.781 -6.41 10.758 1 96 66 PHE B O 1
ATOM 2434 N N . PRO B 1 67 ? 18.703 -7.453 10.797 1 94.75 67 PRO B N 1
ATOM 2435 C CA . PRO B 1 67 ? 18.719 -7.504 12.258 1 94.75 67 PRO B CA 1
ATOM 2436 C C . PRO B 1 67 ? 18.719 -6.117 12.898 1 94.75 67 PRO B C 1
ATOM 2438 O O . PRO B 1 67 ? 18.344 -5.977 14.07 1 94.75 67 PRO B O 1
ATOM 2441 N N . ASP B 1 68 ? 19.047 -5.07 12.164 1 93.62 68 ASP B N 1
ATOM 2442 C CA . ASP B 1 68 ? 19.141 -3.729 12.727 1 93.62 68 ASP B CA 1
ATOM 2443 C C . ASP B 1 68 ? 17.844 -2.945 12.516 1 93.62 68 ASP B C 1
ATOM 2445 O O . ASP B 1 68 ? 17.766 -1.763 12.852 1 93.62 68 ASP B O 1
ATOM 2449 N N . VAL B 1 69 ? 16.922 -3.584 11.906 1 95.62 69 VAL B N 1
ATOM 2450 C CA . VAL B 1 69 ? 15.641 -2.932 11.633 1 95.62 69 VAL B CA 1
ATOM 2451 C C . VAL B 1 69 ? 14.602 -3.365 12.664 1 95.62 69 VAL B C 1
ATOM 2453 O O . VAL B 1 69 ? 14.539 -4.539 13.039 1 95.62 69 VAL B O 1
ATOM 2456 N N . ASP B 1 70 ? 13.836 -2.367 13.125 1 93.75 70 ASP B N 1
ATOM 2457 C CA . ASP B 1 70 ? 12.797 -2.629 14.117 1 93.75 70 ASP B CA 1
ATOM 2458 C C . ASP B 1 70 ? 11.523 -3.145 13.461 1 93.75 70 ASP B C 1
ATOM 2460 O O . ASP B 1 70 ? 10.945 -2.475 12.602 1 93.75 70 ASP B O 1
ATOM 2464 N N . PHE B 1 71 ? 11.078 -4.359 13.859 1 96.88 71 PHE B N 1
ATOM 2465 C CA . PHE B 1 71 ? 9.828 -4.922 13.352 1 96.88 71 PHE B CA 1
ATOM 2466 C C . PHE B 1 71 ? 8.844 -5.164 14.484 1 96.88 71 PHE B C 1
ATOM 2468 O O . PHE B 1 71 ? 9.242 -5.477 15.609 1 96.88 71 PHE B O 1
ATOM 2475 N N . ALA B 1 72 ? 7.582 -5.039 14.203 1 95.5 72 ALA B N 1
ATOM 2476 C CA . ALA B 1 72 ? 6.52 -5.289 15.172 1 95.5 72 ALA B CA 1
ATOM 2477 C C . ALA B 1 72 ? 6.324 -6.785 15.398 1 95.5 72 ALA B C 1
ATOM 2479 O O . ALA B 1 72 ? 7.012 -7.605 14.789 1 95.5 72 ALA B O 1
ATOM 2480 N N . ALA B 1 73 ? 5.484 -7.07 16.391 1 88.94 73 ALA B N 1
ATOM 2481 C CA . ALA B 1 73 ? 5.09 -8.445 16.688 1 88.94 73 ALA B CA 1
ATOM 2482 C C . ALA B 1 73 ? 3.598 -8.656 16.438 1 88.94 73 ALA B C 1
ATOM 2484 O O . ALA B 1 73 ? 2.773 -8.406 17.328 1 88.94 73 ALA B O 1
ATOM 2485 N N . PRO B 1 74 ? 3.301 -9.156 15.273 1 89.31 74 PRO B N 1
ATOM 2486 C CA . PRO B 1 74 ? 1.88 -9.383 14.992 1 89.31 74 PRO B CA 1
ATOM 2487 C C . PRO B 1 74 ? 1.324 -10.602 15.727 1 89.31 74 PRO B C 1
ATOM 2489 O O . PRO B 1 74 ? 2.084 -11.367 16.328 1 89.31 74 PRO B O 1
ATOM 2492 N N . SER B 1 75 ? 0.05 -10.68 15.688 1 88.5 75 SER B N 1
ATOM 2493 C CA . SER B 1 75 ? -0.59 -11.883 16.203 1 88.5 75 SER B CA 1
ATOM 2494 C C . SER B 1 75 ? -0.19 -13.109 15.383 1 88.5 75 SER B C 1
ATOM 2496 O O . SER B 1 75 ? -0.029 -13.023 14.164 1 88.5 75 SER B O 1
ATOM 2498 N N . CYS B 1 76 ? -0.187 -14.211 16.031 1 86.25 76 CYS B N 1
ATOM 2499 C CA . CYS B 1 76 ? 0.177 -15.461 15.375 1 86.25 76 CYS B CA 1
ATOM 2500 C C . CYS B 1 76 ? -0.893 -15.875 14.367 1 86.25 76 CYS B C 1
ATOM 2502 O O . CYS B 1 76 ? -0.621 -16.656 13.461 1 86.25 76 CYS B O 1
ATOM 2504 N N . ALA B 1 77 ? -2.014 -15.328 14.531 1 89.94 77 ALA B N 1
ATOM 2505 C CA . ALA B 1 77 ? -3.137 -15.758 13.695 1 89.94 77 ALA B CA 1
ATOM 2506 C C . ALA B 1 77 ? -3.234 -14.914 12.43 1 89.94 77 ALA B C 1
ATOM 2508 O O . ALA B 1 77 ? -3.93 -15.281 11.484 1 89.94 77 ALA B O 1
ATOM 2509 N N . SER B 1 78 ? -2.51 -13.82 12.383 1 92.81 78 SER B N 1
ATOM 2510 C CA . SER B 1 78 ? -2.65 -12.906 11.258 1 92.81 78 SER B CA 1
ATOM 2511 C C . SER B 1 78 ? -1.892 -13.406 10.039 1 92.81 78 SER B C 1
ATOM 2513 O O . SER B 1 78 ? -0.784 -13.93 10.156 1 92.81 78 SER B O 1
ATOM 2515 N N . SER B 1 79 ? -2.59 -13.258 8.852 1 94.88 79 SER B N 1
ATOM 2516 C CA . SER B 1 79 ? -1.98 -13.703 7.602 1 94.88 79 SER B CA 1
ATOM 2517 C C . SER B 1 79 ? -2.447 -12.859 6.422 1 94.88 79 SER B C 1
ATOM 2519 O O . SER B 1 79 ? -3.42 -12.109 6.535 1 94.88 79 SER B O 1
ATOM 2521 N N . MET B 1 80 ? -1.658 -12.859 5.426 1 95 80 MET B N 1
ATOM 2522 C CA . MET B 1 80 ? -2.066 -12.336 4.125 1 95 80 MET B CA 1
ATOM 2523 C C . MET B 1 80 ? -2.494 -13.461 3.193 1 95 80 MET B C 1
ATOM 2525 O O . MET B 1 80 ? -1.779 -14.453 3.047 1 95 80 MET B O 1
ATOM 2529 N N . LYS B 1 81 ? -3.676 -13.266 2.588 1 95.19 81 LYS B N 1
ATOM 2530 C CA . LYS B 1 81 ? -4.254 -14.328 1.777 1 95.19 81 LYS B CA 1
ATOM 2531 C C . LYS B 1 81 ? -4.602 -13.828 0.378 1 95.19 81 LYS B C 1
ATOM 2533 O O . LYS B 1 81 ? -5.754 -13.5 0.1 1 95.19 81 LYS B O 1
ATOM 2538 N N . PRO B 1 82 ? -3.57 -13.875 -0.526 1 96.5 82 PRO B N 1
ATOM 2539 C CA . PRO B 1 82 ? -3.918 -13.523 -1.906 1 96.5 82 PRO B CA 1
ATOM 2540 C C . PRO B 1 82 ? -4.883 -14.523 -2.541 1 96.5 82 PRO B C 1
ATOM 2542 O O . PRO B 1 82 ? -4.816 -15.727 -2.252 1 96.5 82 PRO B O 1
ATOM 2545 N N . ASP B 1 83 ? -5.695 -14.133 -3.418 1 95.12 83 ASP B N 1
ATOM 2546 C CA . ASP B 1 83 ? -6.781 -14.93 -3.969 1 95.12 83 ASP B CA 1
ATOM 2547 C C . ASP B 1 83 ? -6.25 -16.188 -4.652 1 95.12 83 ASP B C 1
ATOM 2549 O O . ASP B 1 83 ? -6.844 -17.266 -4.539 1 95.12 83 ASP B O 1
ATOM 2553 N N . GLY B 1 84 ? -5.195 -16.047 -5.359 1 97 84 GLY B N 1
ATOM 2554 C CA . GLY B 1 84 ? -4.625 -17.188 -6.07 1 97 84 GLY B CA 1
ATOM 2555 C C . GLY B 1 84 ? -3.592 -17.938 -5.254 1 97 84 GLY B C 1
ATOM 2556 O O . GLY B 1 84 ? -3.037 -18.938 -5.715 1 97 84 GLY B O 1
ATOM 2557 N N . GLY B 1 85 ? -3.305 -17.422 -4.098 1 97.56 85 GLY B N 1
ATOM 2558 C CA . GLY B 1 85 ? -2.266 -18.016 -3.271 1 97.56 85 GLY B CA 1
ATOM 2559 C C . GLY B 1 85 ? -0.865 -17.609 -3.691 1 97.56 85 GLY B C 1
ATOM 2560 O O . GLY B 1 85 ? -0.686 -16.625 -4.398 1 97.56 85 GLY B O 1
ATOM 2561 N N . ILE B 1 86 ? 0.044 -18.344 -3.096 1 98.56 86 ILE B N 1
ATOM 2562 C CA . ILE B 1 86 ? 1.463 -18.125 -3.348 1 98.56 86 ILE B CA 1
ATOM 2563 C C . ILE B 1 86 ? 2.115 -19.422 -3.818 1 98.56 86 ILE B C 1
ATOM 2565 O O . ILE B 1 86 ? 1.97 -20.453 -3.178 1 98.56 86 ILE B O 1
ATOM 2569 N N . LEU B 1 87 ? 2.693 -19.359 -5.004 1 98.75 87 LEU B N 1
ATOM 2570 C CA . LEU B 1 87 ? 3.494 -20.469 -5.492 1 98.75 87 LEU B CA 1
ATOM 2571 C C . LEU B 1 87 ? 4.969 -20.266 -5.164 1 98.75 87 LEU B C 1
ATOM 2573 O O . LEU B 1 87 ? 5.551 -19.234 -5.508 1 98.75 87 LEU B O 1
ATOM 2577 N N . TYR B 1 88 ? 5.57 -21.25 -4.477 1 98.5 88 TYR B N 1
ATOM 2578 C CA . TYR B 1 88 ? 6.973 -21.203 -4.074 1 98.5 88 TYR B CA 1
ATOM 2579 C C . TYR B 1 88 ? 7.797 -22.234 -4.844 1 98.5 88 TYR B C 1
ATOM 2581 O O . TYR B 1 88 ? 7.301 -23.312 -5.176 1 98.5 88 TYR B O 1
ATOM 2589 N N . MET B 1 89 ? 8.961 -21.812 -5.125 1 97.88 89 MET B N 1
ATOM 2590 C CA . MET B 1 89 ? 10.008 -22.781 -5.469 1 97.88 89 MET B CA 1
ATOM 2591 C C . MET B 1 89 ? 10.875 -23.078 -4.258 1 97.88 89 MET B C 1
ATOM 2593 O O . MET B 1 89 ? 11.25 -22.188 -3.504 1 97.88 89 MET B O 1
ATOM 2597 N N . LYS B 1 90 ? 11.18 -24.312 -4.055 1 96 90 LYS B N 1
ATOM 2598 C CA . LYS B 1 90 ? 11.953 -24.719 -2.893 1 96 90 LYS B CA 1
ATOM 2599 C C . LYS B 1 90 ? 13.398 -25.016 -3.277 1 96 90 LYS B C 1
ATOM 2601 O O . LYS B 1 90 ? 13.664 -25.578 -4.348 1 96 90 LYS B O 1
ATOM 2606 N N . SER B 1 91 ? 14.227 -24.656 -2.348 1 94.44 91 SER B N 1
ATOM 2607 C CA . SER B 1 91 ? 15.625 -25.047 -2.494 1 94.44 91 SER B CA 1
ATOM 2608 C C . SER B 1 91 ? 15.906 -26.375 -1.803 1 94.44 91 SER B C 1
ATOM 2610 O O . SER B 1 91 ? 15.039 -26.922 -1.111 1 94.44 91 SER B O 1
ATOM 2612 N N . GLU B 1 92 ? 17.125 -26.844 -1.991 1 89.75 92 GLU B N 1
ATOM 2613 C CA . GLU B 1 92 ? 17.547 -28.094 -1.369 1 89.75 92 GLU B CA 1
ATOM 2614 C C . GLU B 1 92 ? 17.547 -27.984 0.153 1 89.75 92 GLU B C 1
ATOM 2616 O O . GLU B 1 92 ? 17.234 -28.953 0.847 1 89.75 92 GLU B O 1
ATOM 2621 N N . ASP B 1 93 ? 17.891 -26.812 0.654 1 89.19 93 ASP B N 1
ATOM 2622 C CA . ASP B 1 93 ? 17.922 -26.594 2.096 1 89.19 93 ASP B CA 1
ATOM 2623 C C . ASP B 1 93 ? 16.547 -26.188 2.621 1 89.19 93 ASP B C 1
ATOM 2625 O O . ASP B 1 93 ? 16.438 -25.594 3.695 1 89.19 93 ASP B O 1
ATOM 2629 N N . GLU B 1 94 ? 15.484 -26.281 1.809 1 88.12 94 GLU B N 1
ATOM 2630 C CA . GLU B 1 94 ? 14.078 -26.156 2.172 1 88.12 94 GLU B CA 1
ATOM 2631 C C . GLU B 1 94 ? 13.68 -24.688 2.316 1 88.12 94 GLU B C 1
ATOM 2633 O O . GLU B 1 94 ? 12.656 -24.375 2.934 1 88.12 94 GLU B O 1
ATOM 2638 N N . ARG B 1 95 ? 14.562 -23.938 1.805 1 92.94 95 ARG B N 1
ATOM 2639 C CA . ARG B 1 95 ? 14.141 -22.547 1.724 1 92.94 95 ARG B CA 1
ATOM 2640 C C . ARG B 1 95 ? 13.078 -22.359 0.642 1 92.94 95 ARG B C 1
ATOM 2642 O O . ARG B 1 95 ? 13.102 -23.047 -0.38 1 92.94 95 ARG B O 1
ATOM 2649 N N . ARG B 1 96 ? 12.164 -21.391 0.92 1 95.38 96 ARG B N 1
ATOM 2650 C CA . ARG B 1 96 ? 11.055 -21.125 0.005 1 95.38 96 ARG B CA 1
ATOM 2651 C C . ARG B 1 96 ? 11.219 -19.781 -0.686 1 95.38 96 ARG B C 1
ATOM 2653 O O . ARG B 1 96 ? 11.453 -18.766 -0.029 1 95.38 96 ARG B O 1
ATOM 2660 N N . PHE B 1 97 ? 11.094 -19.844 -1.978 1 97.38 97 PHE B N 1
ATOM 2661 C CA . PHE B 1 97 ? 11.219 -18.641 -2.801 1 97.38 97 PHE B CA 1
ATOM 2662 C C . PHE B 1 97 ? 9.93 -18.375 -3.564 1 97.38 97 PHE B C 1
ATOM 2664 O O . PHE B 1 97 ? 9.539 -19.156 -4.438 1 97.38 97 PHE B O 1
ATOM 2671 N N . PRO B 1 98 ? 9.242 -17.281 -3.219 1 98.44 98 PRO B N 1
ATOM 2672 C CA . PRO B 1 98 ? 8.016 -17 -3.973 1 98.44 98 PRO B CA 1
ATOM 2673 C C . PRO B 1 98 ? 8.281 -16.766 -5.461 1 98.44 98 PRO B C 1
ATOM 2675 O O . PRO B 1 98 ? 9.141 -15.961 -5.816 1 98.44 98 PRO B O 1
ATOM 2678 N N . ILE B 1 99 ? 7.551 -17.484 -6.328 1 98.81 99 ILE B N 1
ATOM 2679 C CA . ILE B 1 99 ? 7.758 -17.297 -7.762 1 98.81 99 ILE B CA 1
ATOM 2680 C C . ILE B 1 99 ? 6.48 -16.766 -8.398 1 98.81 99 ILE B C 1
ATOM 2682 O O . ILE B 1 99 ? 6.5 -16.312 -9.547 1 98.81 99 ILE B O 1
ATOM 2686 N N . LEU B 1 100 ? 5.348 -16.797 -7.641 1 98.88 100 LEU B N 1
ATOM 2687 C CA . LEU B 1 100 ? 4.094 -16.234 -8.125 1 98.88 100 LEU B CA 1
ATOM 2688 C C . LEU B 1 100 ? 3.16 -15.914 -6.965 1 98.88 100 LEU B C 1
ATOM 2690 O O . LEU B 1 100 ? 2.863 -16.781 -6.137 1 98.88 100 LEU B O 1
ATOM 2694 N N . ILE B 1 101 ? 2.754 -14.703 -6.777 1 98.81 101 ILE B N 1
ATOM 2695 C CA . ILE B 1 101 ? 1.709 -14.219 -5.883 1 98.81 101 ILE B CA 1
ATOM 2696 C C . ILE B 1 101 ? 0.574 -13.602 -6.699 1 98.81 101 ILE B C 1
ATOM 2698 O O . ILE B 1 101 ? 0.793 -12.664 -7.465 1 98.81 101 ILE B O 1
ATOM 2702 N N . SER B 1 102 ? -0.601 -14.086 -6.617 1 98.31 102 SER B N 1
ATOM 2703 C CA . SER B 1 102 ? -1.623 -13.641 -7.559 1 98.31 102 SER B CA 1
ATOM 2704 C C . SER B 1 102 ? -2.908 -13.25 -6.836 1 98.31 102 SER B C 1
ATOM 2706 O O . SER B 1 102 ? -3.291 -13.891 -5.852 1 98.31 102 SER B O 1
ATOM 2708 N N . GLU B 1 103 ? -3.525 -12.188 -7.301 1 97.12 103 GLU B N 1
ATOM 2709 C CA . GLU B 1 103 ? -4.793 -11.656 -6.809 1 97.12 103 GLU B CA 1
ATOM 2710 C C . GLU B 1 103 ? -5.777 -11.43 -7.953 1 97.12 103 GLU B C 1
ATOM 2712 O O . GLU B 1 103 ? -5.371 -11.234 -9.102 1 97.12 103 GLU B O 1
ATOM 2717 N N . LYS B 1 104 ? -7.031 -11.477 -7.625 1 95.62 104 LYS B N 1
ATOM 2718 C CA . LYS B 1 104 ? -8.109 -11.211 -8.57 1 95.62 104 LYS B CA 1
ATOM 2719 C C . LYS B 1 104 ? -9.164 -10.297 -7.965 1 95.62 104 LYS B C 1
ATOM 2721 O O . LYS B 1 104 ? -9.617 -10.516 -6.84 1 95.62 104 LYS B O 1
ATOM 2726 N N . LYS B 1 105 ? -9.438 -9.195 -8.688 1 92.06 105 LYS B N 1
ATOM 2727 C CA . LYS B 1 105 ? -10.469 -8.25 -8.258 1 92.06 105 LYS B CA 1
ATOM 2728 C C . LYS B 1 105 ? -11.547 -8.102 -9.32 1 92.06 105 LYS B C 1
ATOM 2730 O O . LYS B 1 105 ? -11.273 -8.211 -10.516 1 92.06 105 LYS B O 1
ATOM 2735 N N . ASN B 1 106 ? -12.734 -7.91 -8.844 1 88.38 106 ASN B N 1
ATOM 2736 C CA . ASN B 1 106 ? -13.859 -7.598 -9.719 1 88.38 106 ASN B CA 1
ATOM 2737 C C . ASN B 1 106 ? -14.617 -6.367 -9.227 1 88.38 106 ASN B C 1
ATOM 2739 O O . ASN B 1 106 ? -14.797 -6.18 -8.023 1 88.38 106 ASN B O 1
ATOM 2743 N N . GLN B 1 107 ? -14.961 -5.496 -10.188 1 83.25 107 GLN B N 1
ATOM 2744 C CA . GLN B 1 107 ? -15.711 -4.297 -9.82 1 83.25 107 GLN B CA 1
ATOM 2745 C C . GLN B 1 107 ? -16.75 -3.953 -10.875 1 83.25 107 GLN B C 1
ATOM 2747 O O . GLN B 1 107 ? -16.594 -4.309 -12.047 1 83.25 107 GLN B O 1
ATOM 2752 N N . GLY B 1 108 ? -17.766 -3.166 -10.453 1 78.81 108 GLY B N 1
ATOM 2753 C CA . GLY B 1 108 ? -18.812 -2.738 -11.352 1 78.81 108 GLY B CA 1
ATOM 2754 C C . GLY B 1 108 ? -20.031 -3.643 -11.32 1 78.81 108 GLY B C 1
ATOM 2755 O O . GLY B 1 108 ? -20.547 -4.035 -12.375 1 78.81 108 GLY B O 1
ATOM 2756 N N . THR B 1 109 ? -20.406 -3.992 -10.125 1 75.69 109 THR B N 1
ATOM 2757 C CA . THR B 1 109 ? -21.516 -4.93 -10 1 75.69 109 THR B CA 1
ATOM 2758 C C . THR B 1 109 ? -22.797 -4.191 -9.633 1 75.69 109 THR B C 1
ATOM 2760 O O . THR B 1 109 ? -23.797 -4.82 -9.258 1 75.69 109 THR B O 1
ATOM 2763 N N . ASN B 1 110 ? -22.734 -2.857 -9.781 1 76.69 110 ASN B N 1
ATOM 2764 C CA . ASN B 1 110 ? -23.875 -2.078 -9.328 1 76.69 110 ASN B CA 1
ATOM 2765 C C . ASN B 1 110 ? -25.125 -2.371 -10.164 1 76.69 110 ASN B C 1
ATOM 2767 O O . ASN B 1 110 ? -26.25 -2.344 -9.648 1 76.69 110 ASN B O 1
ATOM 2771 N N . ASP B 1 111 ? -24.875 -2.613 -11.414 1 75.69 111 ASP B N 1
ATOM 2772 C CA . ASP B 1 111 ? -26.016 -2.973 -12.242 1 75.69 111 ASP B CA 1
ATOM 2773 C C . ASP B 1 111 ? -26.641 -4.289 -11.781 1 75.69 111 ASP B C 1
ATOM 2775 O O . ASP B 1 111 ? -27.875 -4.422 -11.742 1 75.69 111 ASP B O 1
ATOM 2779 N N . MET B 1 112 ? -25.812 -5.176 -11.438 1 77.88 112 MET B N 1
ATOM 2780 C CA . MET B 1 112 ? -26.281 -6.465 -10.938 1 77.88 112 MET B CA 1
ATOM 2781 C C . MET B 1 112 ? -26.984 -6.309 -9.586 1 77.88 112 MET B C 1
ATOM 2783 O O . MET B 1 112 ? -27.984 -6.965 -9.32 1 77.88 112 MET B O 1
ATOM 2787 N N . ARG B 1 113 ? -26.438 -5.418 -8.789 1 78.75 113 ARG B N 1
ATOM 2788 C CA . ARG B 1 113 ? -27.031 -5.141 -7.488 1 78.75 113 ARG B CA 1
ATOM 2789 C C . ARG B 1 113 ? -28.422 -4.52 -7.645 1 78.75 113 ARG B C 1
ATOM 2791 O O . ARG B 1 113 ? -29.344 -4.879 -6.926 1 78.75 113 ARG B O 1
ATOM 2798 N N . ALA B 1 114 ? -28.453 -3.689 -8.594 1 77.69 114 ALA B N 1
ATOM 2799 C CA . ALA B 1 114 ? -29.75 -3.035 -8.844 1 77.69 114 ALA B CA 1
ATOM 2800 C C . ALA B 1 114 ? -30.812 -4.055 -9.25 1 77.69 114 ALA B C 1
ATOM 2802 O O . ALA B 1 114 ? -31.953 -3.961 -8.82 1 77.69 114 ALA B O 1
ATOM 2803 N N . LYS B 1 115 ? -30.391 -4.922 -9.961 1 81.94 115 LYS B N 1
ATOM 2804 C CA . LYS B 1 115 ? -31.312 -5.969 -10.406 1 81.94 115 LYS B CA 1
ATOM 2805 C C . LYS B 1 115 ? -31.797 -6.82 -9.234 1 81.94 115 LYS B C 1
ATOM 2807 O O . LYS B 1 115 ? -32.906 -7.363 -9.273 1 81.94 115 LYS B O 1
ATOM 2812 N N . GLU B 1 116 ? -31 -6.773 -8.188 1 80.88 116 GLU B N 1
ATOM 2813 C CA . GLU B 1 116 ? -31.344 -7.551 -7 1 80.88 116 GLU B CA 1
ATOM 2814 C C . GLU B 1 116 ? -32.031 -6.676 -5.953 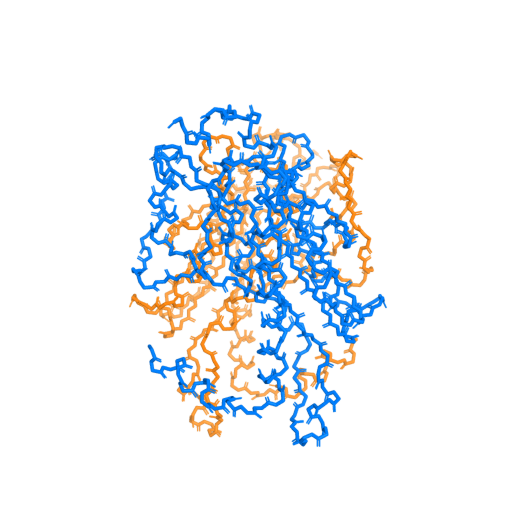1 80.88 116 GLU B C 1
ATOM 2816 O O . GLU B 1 116 ? -32.312 -7.137 -4.844 1 80.88 116 GLU B O 1
ATOM 2821 N N . GLY B 1 117 ? -32.156 -5.383 -6.383 1 78.25 117 GLY B N 1
ATOM 2822 C CA . GLY B 1 117 ? -32.844 -4.469 -5.477 1 78.25 117 GLY B CA 1
ATOM 2823 C C . GLY B 1 117 ? -31.938 -3.957 -4.371 1 78.25 117 GLY B C 1
ATOM 2824 O O . GLY B 1 117 ? -32.406 -3.5 -3.33 1 78.25 117 GLY B O 1
ATOM 2825 N N . LYS B 1 118 ? -30.703 -4.199 -4.598 1 77 118 LYS B N 1
ATOM 2826 C CA . LYS B 1 118 ? -29.75 -3.768 -3.582 1 77 118 LYS B CA 1
ATOM 2827 C C . LYS B 1 118 ? -29.266 -2.35 -3.859 1 77 118 LYS B C 1
ATOM 2829 O O . LYS B 1 118 ? -29.281 -1.89 -5.004 1 77 118 LYS B O 1
ATOM 2834 N N . LYS B 1 119 ? -28.844 -1.642 -2.871 1 76.12 119 LYS B N 1
ATOM 2835 C CA . LYS B 1 119 ? -28.328 -0.281 -2.988 1 76.12 119 LYS B CA 1
ATOM 2836 C C . LYS B 1 119 ? -26.969 -0.268 -3.682 1 76.12 119 LYS B C 1
ATOM 2838 O O . LYS B 1 119 ? -26.203 -1.242 -3.604 1 76.12 119 LYS B O 1
ATOM 2843 N N . ARG B 1 120 ? -26.75 0.808 -4.336 1 76.06 120 ARG B N 1
ATOM 2844 C CA . ARG B 1 120 ? -25.469 1.016 -5 1 76.06 120 ARG B CA 1
ATOM 2845 C C . ARG B 1 120 ? -24.328 1.058 -3.986 1 76.06 120 ARG B C 1
ATOM 2847 O O . ARG B 1 120 ? -24.5 1.573 -2.879 1 76.06 120 ARG B O 1
ATOM 2854 N N . GLN B 1 121 ? -23.266 0.406 -4.355 1 71.44 121 GLN B N 1
ATOM 2855 C CA . GLN B 1 121 ? -22.062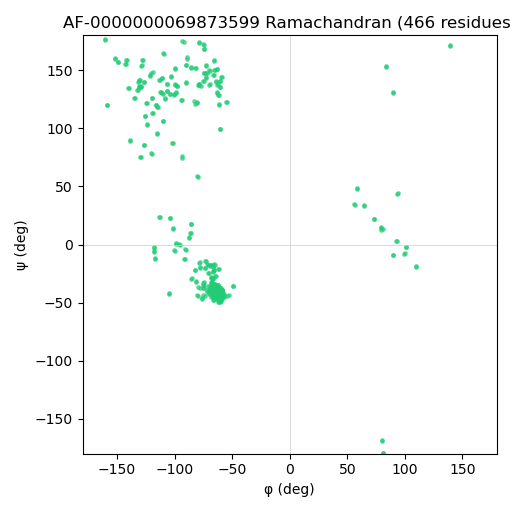 0.492 -3.533 1 71.44 121 GLN B CA 1
ATOM 2856 C C . GLN B 1 121 ? -21.062 1.491 -4.117 1 71.44 121 GLN B C 1
ATOM 2858 O O . GLN B 1 121 ? -21.094 1.777 -5.316 1 71.44 121 GLN B O 1
ATOM 2863 N N . ALA B 1 122 ? -20.281 2.043 -3.121 1 69.12 122 ALA B N 1
ATOM 2864 C CA . ALA B 1 122 ? -19.25 2.969 -3.57 1 69.12 122 ALA B CA 1
ATOM 2865 C C . ALA B 1 122 ? -18.266 2.273 -4.504 1 69.12 122 ALA B C 1
ATOM 2867 O O . ALA B 1 122 ? -17.906 1.113 -4.285 1 69.12 122 ALA B O 1
ATOM 2868 N N . GLN B 1 123 ? -17.828 2.957 -5.539 1 75.5 123 GLN B N 1
ATOM 2869 C CA . GLN B 1 123 ? -16.875 2.428 -6.5 1 75.5 123 GLN B CA 1
ATOM 2870 C C . GLN B 1 123 ? -15.453 2.498 -5.953 1 75.5 123 GLN B C 1
ATOM 2872 O O . GLN B 1 123 ? -15.094 3.455 -5.262 1 75.5 123 GLN B O 1
ATOM 2877 N N . GLY B 1 124 ? -14.711 1.441 -6.172 1 74.88 124 GLY B N 1
ATOM 2878 C CA . GLY B 1 124 ? -13.281 1.518 -5.914 1 74.88 124 GLY B CA 1
ATOM 2879 C C . GLY B 1 124 ? -12.875 0.881 -4.602 1 74.88 124 GLY B C 1
ATOM 2880 O O . GLY B 1 124 ? -11.68 0.753 -4.309 1 74.88 124 GLY B O 1
ATOM 2881 N N . ASN B 1 125 ? -13.852 0.385 -3.836 1 74 125 ASN B N 1
ATOM 2882 C CA . ASN B 1 125 ? -13.555 -0.152 -2.514 1 74 125 ASN B CA 1
ATOM 2883 C C . ASN B 1 125 ? -12.688 -1.405 -2.602 1 74 125 ASN B C 1
ATOM 2885 O O . ASN B 1 125 ? -11.727 -1.556 -1.844 1 74 125 ASN B O 1
ATOM 2889 N N . ALA B 1 126 ? -12.984 -2.236 -3.504 1 74.81 126 ALA B N 1
ATOM 2890 C CA . ALA B 1 126 ? -12.242 -3.488 -3.641 1 74.81 126 ALA B CA 1
ATOM 2891 C C . ALA B 1 126 ? -10.797 -3.229 -4.035 1 74.81 126 ALA B C 1
ATOM 2893 O O . ALA B 1 126 ? -9.875 -3.871 -3.521 1 74.81 126 ALA B O 1
ATOM 2894 N N . ILE B 1 127 ? -10.562 -2.268 -4.785 1 82.12 127 ILE B N 1
ATOM 2895 C CA . ILE B 1 127 ? -9.219 -1.967 -5.27 1 82.12 127 ILE B CA 1
ATOM 2896 C C . ILE B 1 127 ? -8.398 -1.327 -4.148 1 82.12 127 ILE B C 1
ATOM 2898 O O . ILE B 1 127 ? -7.207 -1.597 -4.016 1 82.12 127 ILE B O 1
ATOM 2902 N N . GLU B 1 128 ? -9.086 -0.595 -3.404 1 77.25 128 GLU B N 1
ATOM 2903 C CA . GLU B 1 128 ? -8.336 0.084 -2.35 1 77.25 128 GLU B CA 1
ATOM 2904 C C . GLU B 1 128 ? -7.867 -0.902 -1.287 1 77.25 128 GLU B C 1
ATOM 2906 O O . GLU B 1 128 ? -6.801 -0.717 -0.691 1 77.25 128 GLU B O 1
ATOM 2911 N N . ARG B 1 129 ? -8.523 -1.946 -1.185 1 82.5 129 ARG B N 1
ATOM 2912 C CA . ARG B 1 129 ? -8.125 -2.957 -0.208 1 82.5 129 ARG B CA 1
ATOM 2913 C C . ARG B 1 129 ? -6.938 -3.77 -0.708 1 82.5 129 ARG B C 1
ATOM 2915 O O . ARG B 1 129 ? -6.262 -4.441 0.076 1 82.5 129 ARG B O 1
ATOM 2922 N N . LEU B 1 130 ? -6.68 -3.67 -1.962 1 91 130 LEU B N 1
ATOM 2923 C CA . LEU B 1 130 ? -5.539 -4.336 -2.578 1 91 130 LEU B CA 1
ATOM 2924 C C . LEU B 1 130 ? -4.227 -3.779 -2.035 1 91 130 LEU B C 1
ATOM 2926 O O . LEU B 1 130 ? -3.23 -4.5 -1.945 1 91 130 LEU B O 1
ATOM 2930 N N . GLY B 1 131 ? -4.258 -2.57 -1.603 1 94.19 131 GLY B N 1
ATOM 2931 C CA . GLY B 1 131 ? -3.051 -1.864 -1.203 1 94.19 131 GLY B CA 1
ATOM 2932 C C . GLY B 1 131 ? -2.332 -2.523 -0.041 1 94.19 131 GLY B C 1
ATOM 2933 O O . GLY B 1 131 ? -1.103 -2.615 -0.037 1 94.19 131 GLY B O 1
ATOM 2934 N N . LYS B 1 132 ? -3.105 -2.982 0.89 1 93.69 132 LYS B N 1
ATOM 2935 C CA . LYS B 1 132 ? -2.521 -3.602 2.078 1 93.69 132 LYS B CA 1
ATOM 2936 C C . LYS B 1 132 ? -1.677 -4.816 1.705 1 93.69 132 LYS B C 1
ATOM 2938 O O . LYS B 1 132 ? -0.504 -4.898 2.076 1 93.69 132 LYS B O 1
ATOM 2943 N N . ASN B 1 133 ? -2.258 -5.672 0.884 1 94.69 133 ASN B N 1
ATOM 2944 C CA . ASN B 1 133 ? -1.545 -6.887 0.509 1 94.69 133 ASN B CA 1
ATOM 2945 C C . ASN B 1 133 ? -0.337 -6.582 -0.372 1 94.69 133 ASN B C 1
ATOM 2947 O O . ASN B 1 133 ? 0.714 -7.211 -0.232 1 94.69 133 ASN B O 1
ATOM 2951 N N . VAL B 1 134 ? -0.524 -5.598 -1.229 1 97.62 134 VAL B N 1
ATOM 2952 C CA . VAL B 1 134 ? 0.585 -5.227 -2.102 1 97.62 134 VAL B CA 1
ATOM 2953 C C . VAL B 1 134 ? 1.757 -4.723 -1.262 1 97.62 134 VAL B C 1
ATOM 2955 O O . VAL B 1 134 ? 2.898 -5.148 -1.461 1 97.62 134 VAL B O 1
ATOM 2958 N N . ILE B 1 135 ? 1.473 -3.904 -0.27 1 97.19 135 ILE B N 1
ATOM 2959 C CA . ILE B 1 135 ? 2.529 -3.393 0.597 1 97.19 135 ILE B CA 1
ATOM 2960 C C . ILE B 1 135 ? 3.186 -4.547 1.35 1 97.19 135 ILE B C 1
ATOM 2962 O O . ILE B 1 135 ? 4.414 -4.641 1.404 1 97.19 135 ILE B O 1
ATOM 2966 N N . GLY B 1 136 ? 2.375 -5.434 1.904 1 97.44 136 GLY B N 1
ATOM 2967 C CA . GLY B 1 136 ? 2.885 -6.543 2.697 1 97.44 136 GLY B CA 1
ATOM 2968 C C . GLY B 1 136 ? 3.797 -7.465 1.913 1 97.44 136 GLY B C 1
ATOM 2969 O O . GLY B 1 136 ? 4.906 -7.773 2.357 1 97.44 136 GLY B O 1
ATOM 2970 N N . PHE B 1 137 ? 3.314 -7.859 0.748 1 98.25 137 PHE B N 1
ATOM 2971 C CA . PHE B 1 137 ? 4.105 -8.789 -0.05 1 98.25 137 PHE B CA 1
ATOM 2972 C C . PHE B 1 137 ? 5.355 -8.109 -0.594 1 98.25 137 PHE B C 1
ATOM 2974 O O . PHE B 1 137 ? 6.422 -8.719 -0.663 1 98.25 137 PHE B O 1
ATOM 2981 N N . ARG B 1 138 ? 5.207 -6.891 -0.964 1 97.69 138 ARG B N 1
ATOM 2982 C CA . ARG B 1 138 ? 6.379 -6.156 -1.44 1 97.69 138 ARG B CA 1
ATOM 2983 C C . ARG B 1 138 ? 7.434 -6.043 -0.347 1 97.69 138 ARG B C 1
ATOM 2985 O O . ARG B 1 138 ? 8.617 -6.277 -0.596 1 97.69 138 ARG B O 1
ATOM 2992 N N . ALA B 1 139 ? 7 -5.711 0.832 1 97.06 139 ALA B N 1
ATOM 2993 C CA . ALA B 1 139 ? 7.922 -5.594 1.956 1 97.06 139 ALA B CA 1
ATOM 2994 C C . ALA B 1 139 ? 8.547 -6.941 2.297 1 97.06 139 ALA B C 1
ATOM 2996 O O . ALA B 1 139 ? 9.727 -7.012 2.662 1 97.06 139 ALA B O 1
ATOM 2997 N N . SER B 1 140 ? 7.797 -8.016 2.158 1 97.44 140 SER B N 1
ATOM 2998 C CA . SER B 1 140 ? 8.289 -9.344 2.5 1 97.44 140 SER B CA 1
ATOM 2999 C C . SER B 1 140 ? 9.406 -9.781 1.559 1 97.44 140 SER B C 1
ATOM 3001 O O . SER B 1 140 ? 10.227 -10.633 1.913 1 97.44 140 SER B O 1
ATOM 3003 N N . MET B 1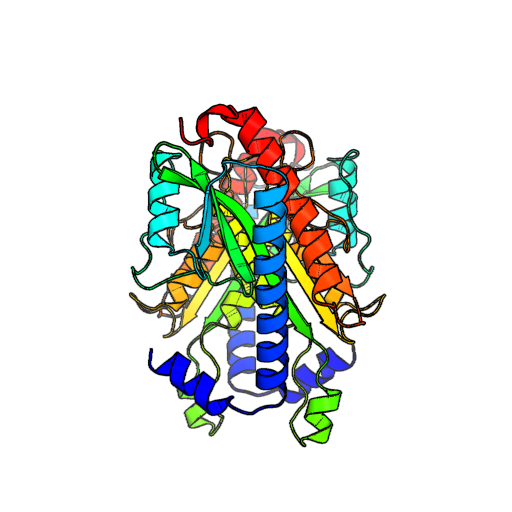 141 ? 9.414 -9.164 0.364 1 96.88 141 MET B N 1
ATOM 3004 C CA . MET B 1 141 ? 10.398 -9.562 -0.64 1 96.88 141 MET B CA 1
ATOM 3005 C C . MET B 1 141 ? 11.391 -8.438 -0.903 1 96.88 141 MET B C 1
ATOM 3007 O O . MET B 1 141 ? 12.023 -8.398 -1.961 1 96.88 141 MET B O 1
ATOM 3011 N N . ILE B 1 142 ? 11.547 -7.559 0.042 1 94.94 142 ILE B N 1
ATOM 3012 C CA . ILE B 1 142 ? 12.227 -6.285 -0.153 1 94.94 142 ILE B CA 1
ATOM 3013 C C . ILE B 1 142 ? 13.711 -6.531 -0.437 1 94.94 142 ILE B C 1
ATOM 3015 O O . ILE B 1 142 ? 14.391 -5.676 -1.005 1 94.94 142 ILE B O 1
ATOM 3019 N N . ARG B 1 143 ? 14.25 -7.645 -0.13 1 92.06 143 ARG B N 1
ATOM 3020 C CA . ARG B 1 143 ? 15.656 -7.965 -0.368 1 92.06 143 ARG B CA 1
ATOM 3021 C C . ARG B 1 143 ? 15.875 -8.43 -1.805 1 92.06 143 ARG B C 1
ATOM 3023 O O . ARG B 1 143 ? 17 -8.438 -2.293 1 92.06 143 ARG B O 1
ATOM 3030 N N . GLU B 1 144 ? 14.812 -8.906 -2.455 1 94.06 144 GLU B N 1
ATOM 3031 C CA . GLU B 1 144 ? 14.898 -9.422 -3.818 1 94.06 144 GLU B CA 1
ATOM 3032 C C . GLU B 1 144 ? 14.758 -8.297 -4.844 1 94.06 144 GLU B C 1
ATOM 3034 O O . GLU B 1 144 ? 14.055 -7.316 -4.602 1 94.06 144 GLU B O 1
ATOM 3039 N N . SER B 1 145 ? 15.328 -8.461 -5.973 1 94.88 145 SER B N 1
ATOM 3040 C CA . SER B 1 145 ? 15.234 -7.488 -7.055 1 94.88 145 SER B CA 1
ATOM 3041 C C . SER B 1 145 ? 14 -7.738 -7.918 1 94.88 145 SER B C 1
ATOM 3043 O O . SER B 1 145 ? 13.82 -7.09 -8.953 1 94.88 145 SER B O 1
ATOM 3045 N N . ILE B 1 146 ? 13.195 -8.68 -7.477 1 97.88 146 ILE B N 1
ATOM 3046 C CA . ILE B 1 146 ? 11.992 -8.992 -8.234 1 97.88 146 ILE B CA 1
ATOM 3047 C C . ILE B 1 146 ? 10.773 -8.938 -7.312 1 97.88 146 ILE B C 1
ATOM 3049 O O . ILE B 1 146 ? 10.906 -9.031 -6.09 1 97.88 146 ILE B O 1
ATOM 3053 N N . PHE B 1 147 ? 9.68 -8.781 -7.887 1 98.62 147 PHE B N 1
ATOM 3054 C CA . PHE B 1 147 ? 8.375 -8.891 -7.25 1 98.62 147 PHE B CA 1
ATOM 3055 C C . PHE B 1 147 ? 7.391 -9.625 -8.156 1 98.62 147 PHE B C 1
ATOM 3057 O O . PHE B 1 147 ? 6.676 -9 -8.938 1 98.62 147 PHE B O 1
ATOM 3064 N N . PRO B 1 148 ? 7.375 -10.969 -8.008 1 98.88 148 PRO B N 1
ATOM 3065 C CA . PRO B 1 148 ? 6.527 -11.773 -8.883 1 98.88 148 PRO B CA 1
ATOM 3066 C C . PRO B 1 148 ? 5.066 -11.781 -8.453 1 98.88 148 PRO B C 1
ATOM 3068 O O . PRO B 1 148 ? 4.5 -12.844 -8.195 1 98.88 148 PRO B O 1
ATOM 3071 N N . PHE B 1 149 ? 4.5 -10.656 -8.391 1 98.88 149 PHE B N 1
ATOM 3072 C CA . PHE B 1 149 ? 3.117 -10.383 -8.023 1 98.88 149 PHE B CA 1
ATOM 3073 C C . PHE B 1 149 ? 2.297 -10 -9.25 1 98.88 149 PHE B C 1
ATOM 3075 O O . PHE B 1 149 ? 2.768 -9.25 -10.109 1 98.88 149 PHE B O 1
ATOM 3082 N N . VAL B 1 150 ? 1.08 -10.523 -9.344 1 98.88 150 VAL B N 1
ATOM 3083 C CA . VAL B 1 150 ? 0.17 -10.125 -10.414 1 98.88 150 VAL B CA 1
ATOM 3084 C C . VAL B 1 150 ? -1.247 -9.992 -9.859 1 98.88 150 VAL B C 1
ATOM 3086 O O . VAL B 1 150 ? -1.68 -10.805 -9.039 1 98.88 150 VAL B O 1
ATOM 3089 N N . CYS B 1 151 ? -1.895 -8.969 -10.211 1 98.38 151 CYS B N 1
ATOM 3090 C CA . CYS B 1 151 ? -3.311 -8.789 -9.914 1 98.38 151 CYS B CA 1
ATOM 3091 C C . CYS B 1 151 ? -4.129 -8.648 -11.188 1 98.38 151 CYS B C 1
ATOM 3093 O O . CYS B 1 151 ? -3.811 -7.812 -12.039 1 98.38 151 CYS B O 1
ATOM 3095 N N . PHE B 1 152 ? -5.125 -9.484 -11.289 1 97.88 152 PHE B N 1
ATOM 3096 C CA . PHE B 1 152 ? -6.086 -9.375 -12.383 1 97.88 152 PHE B CA 1
ATOM 3097 C C . PHE B 1 152 ? -7.363 -8.688 -11.906 1 97.88 152 PHE B C 1
ATOM 3099 O O . PHE B 1 152 ? -7.887 -9 -10.836 1 97.88 152 PHE B O 1
ATOM 3106 N N . GLY B 1 153 ? -7.746 -7.707 -12.633 1 95.38 153 GLY B N 1
ATOM 3107 C CA . GLY B 1 153 ? -9 -7.035 -12.336 1 95.38 153 GLY B CA 1
ATOM 3108 C C . GLY B 1 153 ? -9.891 -6.867 -13.555 1 95.38 153 GLY B C 1
ATOM 3109 O O . GLY B 1 153 ? -9.406 -6.555 -14.648 1 95.38 153 GLY B O 1
ATOM 3110 N N . ASP B 1 154 ? -11.164 -7.141 -13.406 1 93.31 154 ASP B N 1
ATOM 3111 C CA . ASP B 1 154 ? -12.086 -6.941 -14.523 1 93.31 154 ASP B CA 1
ATOM 3112 C C . ASP B 1 154 ? -13.43 -6.402 -14.031 1 93.31 154 ASP B C 1
ATOM 3114 O O . ASP B 1 154 ? -13.758 -6.527 -12.844 1 93.31 154 ASP B O 1
ATOM 3118 N N . GLY B 1 155 ? -14.141 -5.711 -14.953 1 91.12 155 GLY B N 1
ATOM 3119 C CA . GLY B 1 155 ? -15.43 -5.109 -14.672 1 91.12 155 GLY B CA 1
ATOM 3120 C C . GLY B 1 155 ? -15.602 -3.738 -15.297 1 91.12 155 GLY B C 1
ATOM 3121 O O . GLY B 1 155 ? -14.617 -3.117 -15.719 1 91.12 155 GLY B O 1
ATOM 3122 N N . CYS B 1 156 ? -16.766 -3.227 -15.25 1 88.5 156 CYS B N 1
ATOM 3123 C CA . CYS B 1 156 ? -17.109 -2.006 -15.969 1 88.5 156 CYS B CA 1
ATOM 3124 C C . CYS B 1 156 ? -16.453 -0.79 -15.336 1 88.5 156 CYS B C 1
ATOM 3126 O O . CYS B 1 156 ? -16.297 0.25 -15.977 1 88.5 156 CYS B O 1
ATOM 3128 N N . ASP B 1 157 ? -16.016 -0.942 -14.125 1 88.25 157 ASP B N 1
ATOM 3129 C CA . ASP B 1 157 ? -15.359 0.18 -13.461 1 88.25 157 ASP B CA 1
ATOM 3130 C C . ASP B 1 157 ? -13.961 0.417 -14.031 1 88.25 157 ASP B C 1
ATOM 3132 O O . ASP B 1 157 ? -13.359 1.464 -13.789 1 88.25 157 ASP B O 1
ATOM 3136 N N . PHE B 1 158 ? -13.484 -0.556 -14.773 1 90.75 158 PHE B N 1
ATOM 3137 C CA . PHE B 1 158 ? -12.109 -0.451 -15.25 1 90.75 158 PHE B CA 1
ATOM 3138 C C . PHE B 1 158 ? -12.07 -0.06 -16.719 1 90.75 158 PHE B C 1
ATOM 3140 O O . PHE B 1 158 ? -11.07 -0.287 -17.406 1 90.75 158 PHE B O 1
ATOM 3147 N N . VAL B 1 159 ? -13.156 0.546 -17.109 1 86.94 159 VAL B N 1
ATOM 3148 C CA . VAL B 1 159 ? -13.188 1.044 -18.484 1 86.94 159 VAL B CA 1
ATOM 3149 C C . VAL B 1 159 ? -12.164 2.164 -18.656 1 86.94 159 VAL B C 1
ATOM 3151 O O . VAL B 1 159 ? -11.781 2.818 -17.688 1 86.94 159 VAL B O 1
ATOM 3154 N N . GLU B 1 160 ? -11.797 2.369 -19.859 1 82.25 160 GLU B N 1
ATOM 3155 C CA . GLU B 1 160 ? -10.812 3.41 -20.141 1 82.25 160 GLU B CA 1
ATOM 3156 C C . GLU B 1 160 ? -11.32 4.781 -19.703 1 82.25 160 GLU B C 1
ATOM 3158 O O . GLU B 1 160 ? -12.492 5.117 -19.922 1 82.25 160 GLU B O 1
ATOM 3163 N N . GLY B 1 161 ? -10.461 5.512 -19.062 1 80.25 161 GLY B N 1
ATOM 3164 C CA . GLY B 1 161 ? -10.812 6.848 -18.609 1 80.25 161 GLY B CA 1
ATOM 3165 C C . GLY B 1 161 ? -11.422 6.863 -17.219 1 80.25 161 GLY B C 1
ATOM 3166 O O . GLY B 1 161 ? -11.641 7.934 -16.641 1 80.25 161 GLY B O 1
ATOM 3167 N N . SER B 1 162 ? -11.695 5.695 -16.766 1 84.88 162 SER B N 1
ATOM 3168 C CA . SER B 1 162 ? -12.266 5.602 -15.414 1 84.88 162 SER B CA 1
ATOM 3169 C C . SER B 1 162 ? -11.258 6.059 -14.359 1 84.88 162 SER B C 1
ATOM 3171 O O . SER B 1 162 ? -10.07 5.754 -14.453 1 84.88 162 SER B O 1
ATOM 3173 N N . SER B 1 163 ? -11.773 6.668 -13.32 1 85.81 163 SER B N 1
ATOM 3174 C CA . SER B 1 163 ? -10.93 7.117 -12.219 1 85.81 163 SER B CA 1
ATOM 3175 C C . SER B 1 163 ? -10.453 5.941 -11.375 1 85.81 163 SER B C 1
ATOM 3177 O O . SER B 1 163 ? -9.469 6.059 -10.641 1 85.81 163 SER B O 1
ATOM 3179 N N . ILE B 1 164 ? -11.141 4.844 -11.461 1 89.31 164 ILE B N 1
ATOM 3180 C CA . ILE B 1 164 ? -10.773 3.66 -10.688 1 89.31 164 ILE B CA 1
ATOM 3181 C C . ILE B 1 164 ? -9.445 3.107 -11.195 1 89.31 164 ILE B C 1
ATOM 3183 O O . ILE B 1 164 ? -8.648 2.588 -10.406 1 89.31 164 ILE B O 1
ATOM 3187 N N . ARG B 1 165 ? -9.195 3.248 -12.43 1 91.94 165 ARG B N 1
A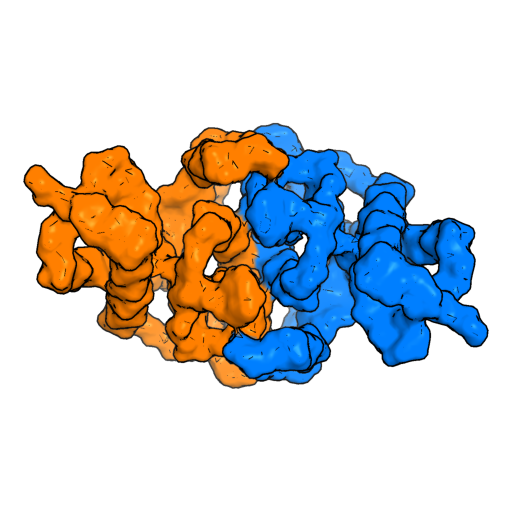TOM 3188 C CA . ARG B 1 165 ? -7.918 2.824 -12.992 1 91.94 165 ARG B CA 1
ATOM 3189 C C . ARG B 1 165 ? -6.766 3.609 -12.383 1 91.94 165 ARG B C 1
ATOM 3191 O O . ARG B 1 165 ? -5.688 3.059 -12.156 1 91.94 165 ARG B O 1
ATOM 3198 N N . ASP B 1 166 ? -7.051 4.836 -12.109 1 93.31 166 ASP B N 1
ATOM 3199 C CA . ASP B 1 166 ? -6.012 5.688 -11.531 1 93.31 166 ASP B CA 1
ATOM 3200 C C . ASP B 1 166 ? -5.656 5.234 -10.117 1 93.31 166 ASP B C 1
ATOM 3202 O O . ASP B 1 166 ? -4.52 5.406 -9.672 1 93.31 166 ASP B O 1
ATOM 3206 N N . ARG B 1 167 ? -6.598 4.652 -9.445 1 93.5 167 ARG B N 1
ATOM 3207 C CA . ARG B 1 167 ? -6.324 4.094 -8.125 1 93.5 167 ARG B CA 1
ATOM 3208 C C . ARG B 1 167 ? -5.387 2.895 -8.219 1 93.5 167 ARG B C 1
ATOM 3210 O O . ARG B 1 167 ? -4.496 2.729 -7.387 1 93.5 167 ARG B O 1
ATOM 3217 N N . VAL B 1 168 ? -5.578 2.105 -9.281 1 95.19 168 VAL B N 1
ATOM 3218 C CA . VAL B 1 168 ? -4.703 0.958 -9.5 1 95.19 168 VAL B CA 1
ATOM 3219 C C . VAL B 1 168 ? -3.305 1.438 -9.875 1 95.19 168 VAL B C 1
ATOM 3221 O O . VAL B 1 168 ? -2.305 0.894 -9.398 1 95.19 168 VAL B O 1
ATOM 3224 N N . ILE B 1 169 ? -3.301 2.443 -10.68 1 95.88 169 ILE B N 1
ATOM 3225 C CA . ILE B 1 169 ? -2.033 3.029 -11.102 1 95.88 169 ILE B CA 1
ATOM 3226 C C . ILE B 1 169 ? -1.252 3.504 -9.883 1 95.88 169 ILE B C 1
ATOM 3228 O O . ILE B 1 169 ? -0.034 3.322 -9.805 1 95.88 169 ILE B O 1
ATOM 3232 N N . THR B 1 170 ? -1.956 4.043 -8.953 1 96 170 THR B N 1
ATOM 3233 C CA . THR B 1 170 ? -1.323 4.492 -7.719 1 96 170 THR B CA 1
ATOM 3234 C C . THR B 1 170 ? -0.748 3.312 -6.941 1 96 170 THR B C 1
ATOM 3236 O O . THR B 1 170 ? 0.398 3.359 -6.488 1 96 170 THR B O 1
ATOM 3239 N N . ILE B 1 171 ? -1.475 2.229 -6.863 1 96.62 171 ILE B N 1
ATOM 3240 C CA . ILE B 1 171 ? -1.04 1.035 -6.145 1 96.62 171 ILE B CA 1
ATOM 3241 C C . ILE B 1 171 ? 0.135 0.392 -6.879 1 96.62 171 ILE B C 1
ATOM 3243 O O . ILE B 1 171 ? 1.014 -0.206 -6.25 1 96.62 171 ILE B O 1
ATOM 3247 N N . ALA B 1 172 ? 0.171 0.591 -8.188 1 97.31 172 ALA B N 1
ATOM 3248 C CA . ALA B 1 172 ? 1.237 0.053 -9.023 1 97.31 172 ALA B CA 1
ATOM 3249 C C . ALA B 1 172 ? 2.441 0.991 -9.055 1 97.31 172 ALA B C 1
ATOM 3251 O O . ALA B 1 172 ? 3.225 0.977 -10 1 97.31 172 ALA B O 1
ATOM 3252 N N . MET B 1 173 ? 2.498 1.904 -8.086 1 97.56 173 MET B N 1
ATOM 3253 C CA . MET B 1 173 ? 3.582 2.881 -8.039 1 97.56 173 MET B CA 1
ATOM 3254 C C . MET B 1 173 ? 3.658 3.672 -9.344 1 97.56 173 MET B C 1
ATOM 3256 O O . MET B 1 173 ? 4.746 3.869 -9.891 1 97.56 173 MET B O 1
ATOM 3260 N N . PHE B 1 174 ? 2.535 3.924 -9.93 1 97.69 174 PHE B N 1
ATOM 3261 C CA . PHE B 1 174 ? 2.332 4.785 -11.086 1 97.69 174 PHE B CA 1
ATOM 3262 C C . PHE B 1 174 ? 2.861 4.121 -12.352 1 97.69 174 PHE B C 1
ATOM 3264 O O . PHE B 1 174 ? 3.248 4.805 -13.305 1 97.69 174 PHE B O 1
ATOM 3271 N N . GLY B 1 175 ? 2.982 2.844 -12.359 1 97.12 175 GLY B N 1
ATOM 3272 C CA . GLY B 1 175 ? 3.371 2.1 -13.547 1 97.12 175 GLY B CA 1
ATOM 3273 C C . GLY B 1 175 ? 2.23 1.902 -14.523 1 97.12 175 GLY B C 1
ATOM 3274 O O . GLY B 1 175 ? 1.075 2.193 -14.211 1 97.12 175 GLY B O 1
ATOM 3275 N N . GLN B 1 176 ? 2.566 1.349 -15.68 1 96.44 176 GLN B N 1
ATOM 3276 C CA . GLN B 1 176 ? 1.577 1.064 -16.719 1 96.44 176 GLN B CA 1
ATOM 3277 C C . GLN B 1 176 ? 0.727 -0.147 -16.344 1 96.44 176 GLN B C 1
ATOM 3279 O O . GLN B 1 176 ? 1.232 -1.117 -15.773 1 96.44 176 GLN B O 1
ATOM 3284 N N . LEU B 1 177 ? -0.529 -0.002 -16.672 1 96.12 177 LEU B N 1
ATOM 3285 C CA . LEU B 1 177 ? -1.395 -1.168 -16.531 1 96.12 177 LEU B CA 1
ATOM 3286 C C . LEU B 1 177 ? -1.263 -2.086 -17.75 1 96.12 177 LEU B C 1
ATOM 3288 O O . LEU B 1 177 ? -0.887 -1.638 -18.828 1 96.12 177 LEU B O 1
ATOM 3292 N N . ASN B 1 178 ? -1.516 -3.381 -17.469 1 97.06 178 ASN B N 1
ATOM 3293 C CA . ASN B 1 178 ? -1.511 -4.395 -18.516 1 97.06 178 ASN B CA 1
ATOM 3294 C C . ASN B 1 178 ? -0.123 -4.562 -19.125 1 97.06 178 ASN B C 1
ATOM 3296 O O . ASN B 1 178 ? 0.009 -4.727 -20.344 1 97.06 178 ASN B O 1
ATOM 3300 N N . LYS B 1 179 ? 0.783 -4.383 -18.312 1 97.75 179 LYS B N 1
ATOM 3301 C CA . LYS B 1 179 ? 2.193 -4.621 -18.609 1 97.75 179 LYS B CA 1
ATOM 3302 C C . LYS B 1 179 ? 2.844 -5.477 -17.516 1 97.75 179 LYS B C 1
ATOM 3304 O O . LYS B 1 179 ? 2.521 -5.348 -16.344 1 97.75 179 LYS B O 1
ATOM 3309 N N . GLU B 1 180 ? 3.666 -6.32 -17.984 1 98.31 180 GLU B N 1
ATOM 3310 C CA . GLU B 1 180 ? 4.344 -7.219 -17.047 1 98.31 180 GLU B CA 1
ATOM 3311 C C . GLU B 1 180 ? 5.531 -6.527 -16.375 1 98.31 180 GLU B C 1
ATOM 3313 O O . GLU B 1 180 ? 6.418 -6.008 -17.062 1 98.31 180 GLU B O 1
ATOM 3318 N N . TYR B 1 181 ? 5.523 -6.449 -15.016 1 97.94 181 TYR B N 1
ATOM 3319 C CA . TYR B 1 181 ? 6.637 -5.961 -14.211 1 97.94 181 TYR B CA 1
ATOM 3320 C C . TYR B 1 181 ? 7.07 -7.008 -13.188 1 97.94 181 TYR B C 1
ATOM 3322 O O . TYR B 1 181 ? 6.434 -7.164 -12.141 1 97.94 181 TYR B O 1
ATOM 3330 N N . VAL B 1 182 ? 8.148 -7.664 -13.461 1 98.06 182 VAL B N 1
ATOM 3331 C CA . VAL B 1 182 ? 8.672 -8.625 -12.492 1 98.06 182 VAL B CA 1
ATOM 3332 C C . VAL B 1 182 ? 9.898 -8.039 -11.797 1 98.06 182 VAL B C 1
ATOM 3334 O O . VAL B 1 182 ? 10.023 -8.109 -10.57 1 98.06 182 VAL B O 1
ATOM 3337 N N . TYR B 1 183 ? 10.781 -7.367 -12.594 1 97.06 183 TYR B N 1
ATOM 3338 C CA . TYR B 1 183 ? 12.008 -6.777 -12.078 1 97.06 183 TYR B CA 1
ATOM 3339 C C . TYR B 1 183 ? 11.781 -5.336 -11.633 1 97.06 183 TYR B C 1
ATOM 3341 O O . TYR B 1 183 ? 11.055 -4.586 -12.297 1 97.06 183 TYR B O 1
ATOM 3349 N N . ALA B 1 184 ? 12.375 -5.012 -10.539 1 95.44 184 ALA B N 1
ATOM 3350 C CA . ALA B 1 184 ? 12.344 -3.619 -10.094 1 95.44 184 ALA B CA 1
ATOM 3351 C C . ALA B 1 184 ? 12.977 -2.699 -11.141 1 95.44 184 ALA B C 1
ATOM 3353 O O . ALA B 1 184 ? 13.938 -3.078 -11.805 1 95.44 184 ALA B O 1
ATOM 3354 N N . GLN B 1 185 ? 12.43 -1.54 -11.273 1 94.88 185 GLN B N 1
ATOM 3355 C CA . GLN B 1 185 ? 12.898 -0.578 -12.258 1 94.88 185 GLN B CA 1
ATOM 3356 C C . GLN B 1 185 ? 13.602 0.6 -11.594 1 94.88 185 GLN B C 1
ATOM 3358 O O . GLN B 1 185 ? 13.469 0.804 -10.383 1 94.88 185 GLN B O 1
ATOM 3363 N N . GLY B 1 186 ? 14.336 1.331 -12.453 1 90.62 186 GLY B N 1
ATOM 3364 C CA . GLY B 1 186 ? 14.992 2.551 -12.008 1 90.62 186 GLY B CA 1
ATOM 3365 C C . GLY B 1 186 ? 16.328 2.301 -11.344 1 90.62 186 GLY B C 1
ATOM 3366 O O . GLY B 1 186 ? 16.578 1.216 -10.805 1 90.62 186 GLY B O 1
ATOM 3367 N N . ARG B 1 187 ? 17.125 3.32 -11.438 1 83.75 187 ARG B N 1
ATOM 3368 C CA . ARG B 1 187 ? 18.406 3.242 -10.734 1 83.75 187 ARG B CA 1
ATOM 3369 C C . ARG B 1 187 ? 18.203 2.943 -9.25 1 83.75 187 ARG B C 1
ATOM 3371 O O . ARG B 1 187 ? 17.406 3.615 -8.586 1 83.75 187 ARG B O 1
ATOM 3378 N N . GLY B 1 188 ? 18.797 1.862 -8.773 1 84.88 188 GLY B N 1
ATOM 3379 C CA . GLY B 1 188 ? 18.656 1.461 -7.383 1 84.88 188 GLY B CA 1
ATOM 3380 C C . GLY B 1 188 ? 17.516 0.483 -7.164 1 84.88 188 GLY B C 1
ATOM 3381 O O . GLY B 1 188 ? 17.172 0.162 -6.023 1 84.88 188 GLY B O 1
ATOM 3382 N N . GLU B 1 189 ? 16.844 0.085 -8.289 1 89.88 189 GLU B N 1
ATOM 3383 C CA . GLU B 1 189 ? 15.773 -0.904 -8.219 1 89.88 189 GLU B CA 1
ATOM 3384 C C . GLU B 1 189 ? 14.656 -0.444 -7.285 1 89.88 189 GLU B C 1
ATOM 3386 O O . GLU B 1 189 ? 14.203 -1.209 -6.434 1 89.88 189 GLU B O 1
ATOM 3391 N N . LEU B 1 190 ? 14.273 0.776 -7.5 1 91.19 190 LEU B N 1
ATOM 3392 C CA . LEU B 1 190 ? 13.414 1.439 -6.523 1 91.19 190 LEU B CA 1
ATOM 3393 C C . LEU B 1 190 ? 11.945 1.105 -6.77 1 91.19 190 LEU B C 1
ATOM 3395 O O . LEU B 1 190 ? 11.156 1.051 -5.828 1 91.19 190 LEU B O 1
ATOM 3399 N N . PHE B 1 191 ? 11.617 0.846 -8.016 1 95.62 191 PHE B N 1
ATOM 3400 C CA . PHE B 1 191 ? 10.211 0.611 -8.344 1 95.62 191 PHE B CA 1
ATOM 3401 C C . PHE B 1 191 ? 9.938 -0.879 -8.508 1 95.62 191 PHE B C 1
ATOM 3403 O O . PHE B 1 191 ? 10.055 -1.423 -9.602 1 95.62 191 PHE B O 1
ATOM 3410 N N . ASN B 1 192 ? 9.648 -1.481 -7.422 1 95.75 192 ASN B N 1
ATOM 3411 C CA . ASN B 1 192 ? 9.234 -2.879 -7.398 1 95.75 192 ASN B CA 1
ATOM 3412 C C . ASN B 1 192 ? 7.715 -3.012 -7.438 1 95.75 192 ASN B C 1
ATOM 3414 O O . ASN B 1 192 ? 7.094 -3.406 -6.449 1 95.75 192 ASN B O 1
ATOM 3418 N N . ARG B 1 193 ? 7.113 -2.824 -8.523 1 96.25 193 ARG B N 1
ATOM 3419 C CA . ARG B 1 193 ? 5.695 -2.51 -8.688 1 96.25 193 ARG B CA 1
ATOM 3420 C C . ARG B 1 193 ? 4.84 -3.77 -8.602 1 96.25 193 ARG B C 1
ATOM 3422 O O . ARG B 1 193 ? 3.771 -3.758 -7.992 1 96.25 193 ARG B O 1
ATOM 3429 N N . GLY B 1 194 ? 5.246 -4.832 -9.227 1 97.31 194 GLY B N 1
ATOM 3430 C CA . GLY B 1 194 ? 4.383 -5.945 -9.594 1 97.31 194 GLY B CA 1
ATOM 3431 C C . GLY B 1 194 ? 3.588 -5.691 -10.859 1 97.31 194 GLY B C 1
ATOM 3432 O O . GLY B 1 194 ? 3.766 -4.66 -11.516 1 97.31 194 GLY B O 1
ATOM 3433 N N . SER B 1 195 ? 2.76 -6.621 -11.273 1 98.75 195 SER B N 1
ATOM 3434 C CA . SER B 1 195 ? 2.008 -6.539 -12.523 1 98.75 195 SER B CA 1
ATOM 3435 C C . SER B 1 195 ? 0.512 -6.395 -12.258 1 98.75 195 SER B C 1
ATOM 3437 O O . SER B 1 195 ? -0.06 -7.148 -11.469 1 98.75 195 SER B O 1
ATOM 3439 N N . PHE B 1 196 ? -0.082 -5.445 -12.922 1 98.19 196 PHE B N 1
ATOM 3440 C CA . PHE B 1 196 ? -1.5 -5.16 -12.727 1 98.19 196 PHE B CA 1
ATOM 3441 C C . PHE B 1 196 ? -2.246 -5.195 -14.055 1 98.19 196 PHE B C 1
ATOM 3443 O O . PHE B 1 196 ? -2.072 -4.312 -14.891 1 98.19 196 PHE B O 1
ATOM 3450 N N . TYR B 1 197 ? -3.08 -6.199 -14.219 1 98.12 197 TYR B N 1
ATOM 3451 C CA . TYR B 1 197 ? -3.852 -6.402 -15.438 1 98.12 197 TYR B CA 1
ATOM 3452 C C . TYR B 1 197 ? -5.332 -6.137 -15.195 1 98.12 197 TYR B C 1
ATOM 3454 O O . TYR B 1 197 ? -6.027 -6.953 -14.586 1 98.12 197 TYR B O 1
ATOM 3462 N N . PHE B 1 198 ? -5.75 -5.027 -15.711 1 96.19 198 PHE B N 1
ATOM 3463 C CA . PHE B 1 198 ? -7.113 -4.586 -15.453 1 96.19 198 PHE B CA 1
ATOM 3464 C C . PHE B 1 198 ? -7.816 -4.207 -16.75 1 96.19 198 PHE B C 1
ATOM 3466 O O . PHE B 1 198 ? -7.23 -3.551 -17.609 1 96.19 198 PHE B O 1
ATOM 3473 N N . ARG B 1 199 ? -8.984 -4.625 -16.891 1 95 199 ARG B N 1
ATOM 3474 C CA . ARG B 1 199 ? -9.797 -4.305 -18.062 1 95 199 ARG B CA 1
ATOM 3475 C C . ARG B 1 199 ? -11.281 -4.523 -17.781 1 95 199 ARG B C 1
ATOM 3477 O O . ARG B 1 199 ? -11.648 -4.926 -16.672 1 95 199 ARG B O 1
ATOM 3484 N N . GLU B 1 200 ? -12.125 -4.195 -18.75 1 93.44 200 GLU B N 1
ATOM 3485 C CA . GLU B 1 200 ? -13.562 -4.371 -18.594 1 93.44 200 GLU B CA 1
ATOM 3486 C C . GLU B 1 200 ? -13.961 -5.836 -18.734 1 93.44 200 GLU B C 1
ATOM 3488 O O . GLU B 1 200 ? -14.641 -6.387 -17.859 1 93.44 200 GLU B O 1
ATOM 3493 N N . LYS B 1 201 ? -13.445 -6.523 -19.75 1 93.31 201 LYS B N 1
ATOM 3494 C CA . LYS B 1 201 ? -13.82 -7.898 -20.062 1 93.31 201 LYS B CA 1
ATOM 3495 C C . LYS B 1 201 ? -13.234 -8.875 -19.031 1 93.31 201 LYS B C 1
ATOM 3497 O O . LYS B 1 201 ? -12.086 -8.719 -18.609 1 93.31 201 LYS B O 1
ATOM 3502 N N . GLN B 1 202 ? -13.938 -9.859 -18.734 1 93.62 202 GLN B N 1
ATOM 3503 C CA . GLN B 1 202 ? -13.508 -10.859 -17.766 1 93.62 202 GLN B CA 1
ATOM 3504 C C . GLN B 1 202 ? -12.266 -11.602 -18.25 1 93.62 202 GLN B C 1
ATOM 3506 O O . GLN B 1 202 ? -12.164 -11.938 -19.422 1 93.62 202 GLN B O 1
ATOM 3511 N N . TRP B 1 203 ? -11.414 -11.852 -17.359 1 96.38 203 TRP B N 1
ATOM 3512 C CA . TRP B 1 203 ? -10.234 -12.656 -17.656 1 96.38 203 TRP B CA 1
ATOM 3513 C C . TRP B 1 203 ? -10.578 -14.141 -17.672 1 96.38 203 TRP B C 1
ATOM 3515 O O . TRP B 1 203 ? -11.336 -14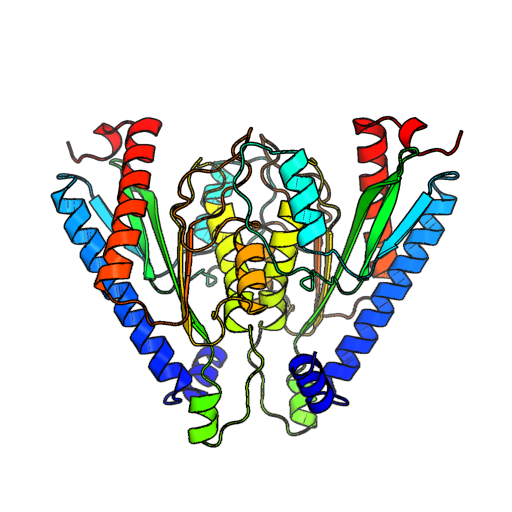.617 -16.828 1 96.38 203 TRP B O 1
ATOM 3525 N N . THR B 1 204 ? -10.047 -14.852 -18.656 1 96.88 204 THR B N 1
ATOM 3526 C CA . THR B 1 204 ? -10.219 -16.297 -18.688 1 96.88 204 THR B CA 1
ATOM 3527 C C . THR B 1 204 ? -9.109 -17 -17.922 1 96.88 204 THR B C 1
ATOM 3529 O O . THR B 1 204 ? -8.07 -16.391 -17.625 1 96.88 204 THR B O 1
ATOM 3532 N N . GLU B 1 205 ? -9.406 -18.203 -17.562 1 97.19 205 GLU B N 1
ATOM 3533 C CA . GLU B 1 205 ? -8.398 -19.031 -16.906 1 97.19 205 GLU B CA 1
ATOM 3534 C C . GLU B 1 205 ? -7.105 -19.094 -17.719 1 97.19 205 GLU B C 1
ATOM 3536 O O . GLU B 1 205 ? -6.016 -18.906 -17.172 1 97.19 205 GLU B O 1
ATOM 3541 N N . GLN B 1 206 ? -7.227 -19.266 -19 1 98 206 GLN B N 1
ATOM 3542 C CA . GLN B 1 206 ? -6.07 -19.422 -19.875 1 98 206 GLN B CA 1
ATOM 3543 C C . GLN B 1 206 ? -5.262 -18.125 -19.938 1 98 206 GLN B C 1
ATOM 3545 O O . GLN B 1 206 ? -4.031 -18.156 -19.906 1 98 206 GLN B O 1
ATOM 3550 N N . GLU B 1 207 ? -5.918 -17.031 -20.094 1 98.44 207 GLU B N 1
ATOM 3551 C CA . GLU B 1 207 ? -5.234 -15.734 -20.141 1 98.44 207 GLU B CA 1
ATOM 3552 C C . GLU B 1 207 ? -4.441 -15.484 -18.859 1 98.44 207 GLU B C 1
ATOM 3554 O O . GLU B 1 207 ? -3.283 -15.07 -18.906 1 98.44 207 GLU B O 1
ATOM 3559 N N . MET B 1 208 ? -5.078 -15.734 -17.703 1 98.69 208 MET B N 1
ATOM 3560 C CA . MET B 1 208 ? -4.406 -15.547 -16.422 1 98.69 208 MET B CA 1
ATOM 3561 C C . MET B 1 208 ? -3.23 -16.5 -16.281 1 98.69 208 MET B C 1
ATOM 3563 O O . MET B 1 208 ? -2.168 -16.125 -15.781 1 98.69 208 MET B O 1
ATOM 3567 N N . ALA B 1 209 ? -3.445 -17.703 -16.75 1 98.75 209 ALA B N 1
ATOM 3568 C CA . ALA B 1 209 ? -2.379 -18.703 -16.672 1 98.75 209 ALA B CA 1
ATOM 3569 C C . ALA B 1 209 ? -1.173 -18.281 -17.516 1 98.75 209 ALA B C 1
ATOM 3571 O O . ALA B 1 209 ? -0.028 -18.422 -17.078 1 98.75 209 ALA B O 1
ATOM 3572 N N . ASP B 1 210 ? -1.407 -17.781 -18.688 1 98.81 210 ASP B N 1
ATOM 3573 C CA . ASP B 1 210 ? -0.324 -17.391 -19.578 1 98.81 210 ASP B CA 1
ATOM 3574 C C . ASP B 1 210 ? 0.519 -16.266 -18.984 1 98.81 210 ASP B C 1
ATOM 3576 O O . ASP B 1 210 ? 1.749 -16.344 -18.969 1 98.81 210 ASP B O 1
ATOM 3580 N N . ILE B 1 211 ? -0.124 -15.281 -18.469 1 98.88 211 ILE B N 1
ATOM 3581 C CA . ILE B 1 211 ? 0.571 -14.148 -17.859 1 98.88 211 ILE B CA 1
ATOM 3582 C C . ILE B 1 211 ? 1.312 -14.609 -16.609 1 98.88 211 ILE B C 1
ATOM 3584 O O . ILE B 1 211 ? 2.482 -14.273 -16.406 1 98.88 211 ILE B O 1
ATOM 3588 N N . SER B 1 212 ? 0.62 -15.43 -15.82 1 98.88 212 SER B N 1
ATOM 3589 C CA . SER B 1 212 ? 1.208 -15.93 -14.578 1 98.88 212 SER B CA 1
ATOM 3590 C C . SER B 1 212 ? 2.418 -16.812 -14.859 1 98.88 212 SER B C 1
ATOM 3592 O O . SER B 1 212 ? 3.406 -16.781 -14.125 1 98.88 212 SER B O 1
ATOM 3594 N N . PHE B 1 213 ? 2.295 -17.578 -15.922 1 98.88 213 PHE B N 1
ATOM 3595 C CA . PHE B 1 213 ? 3.402 -18.438 -16.297 1 98.88 213 PHE B CA 1
ATOM 3596 C C . PHE B 1 213 ? 4.637 -17.625 -16.672 1 98.88 213 PHE B C 1
ATOM 3598 O O . PHE B 1 213 ? 5.754 -17.969 -16.281 1 98.88 213 PHE B O 1
ATOM 3605 N N . SER B 1 214 ? 4.445 -16.609 -17.422 1 98.88 214 SER B N 1
ATOM 3606 C CA . SER B 1 214 ? 5.543 -15.734 -17.797 1 98.88 214 SER B CA 1
ATOM 3607 C C . SER B 1 214 ? 6.219 -15.133 -16.578 1 98.88 214 SER B C 1
ATOM 3609 O O . SER B 1 214 ? 7.445 -15.148 -16.453 1 98.88 214 SER B O 1
ATOM 3611 N N . ILE B 1 215 ? 5.469 -14.68 -15.633 1 98.88 215 ILE B N 1
ATOM 3612 C CA . ILE B 1 215 ? 5.961 -14.039 -14.422 1 98.88 215 ILE B CA 1
ATOM 3613 C C . ILE B 1 215 ? 6.723 -15.055 -13.57 1 98.88 215 ILE B C 1
ATOM 3615 O O . ILE B 1 215 ? 7.848 -14.797 -13.141 1 98.88 215 ILE B O 1
ATOM 3619 N N . ALA B 1 216 ? 6.117 -16.203 -13.391 1 98.88 216 ALA B N 1
ATOM 3620 C CA . ALA B 1 216 ? 6.734 -17.25 -12.57 1 98.88 216 ALA B CA 1
ATOM 3621 C C . ALA B 1 216 ? 8.039 -17.734 -13.203 1 98.88 216 ALA B C 1
ATOM 3623 O O . ALA B 1 216 ? 9.023 -17.969 -12.5 1 98.88 216 ALA B O 1
ATOM 3624 N N . SER B 1 217 ? 8.039 -17.875 -14.5 1 98.81 217 SER B N 1
ATOM 3625 C CA . SER B 1 217 ? 9.242 -18.312 -15.203 1 98.81 217 SER B CA 1
ATOM 3626 C C . SER B 1 217 ? 10.391 -17.312 -15.016 1 98.81 217 SER B C 1
ATOM 3628 O O . SER B 1 217 ? 11.523 -17.719 -14.758 1 98.81 217 SER B O 1
ATOM 3630 N N . LYS B 1 218 ? 10.109 -16.094 -15.109 1 98.69 218 LYS B N 1
ATOM 3631 C CA . LYS B 1 218 ? 11.125 -15.062 -14.93 1 98.69 218 LYS B CA 1
ATOM 3632 C C . LYS B 1 218 ? 11.656 -15.055 -13.5 1 98.69 218 LYS B C 1
ATOM 3634 O O . LYS B 1 218 ? 12.852 -14.844 -13.281 1 98.69 218 LYS B O 1
ATOM 3639 N N . ALA B 1 219 ? 10.742 -15.289 -12.586 1 98.69 219 ALA B N 1
ATOM 3640 C CA . ALA B 1 219 ? 11.172 -15.375 -11.188 1 98.69 219 ALA B CA 1
ATOM 3641 C C . ALA B 1 219 ? 12.125 -16.547 -10.984 1 98.69 219 ALA B C 1
ATOM 3643 O O . ALA B 1 219 ? 13.133 -16.422 -10.289 1 98.69 219 ALA B O 1
ATOM 3644 N N . ILE B 1 220 ? 11.812 -17.641 -11.633 1 98.38 220 ILE B N 1
ATOM 3645 C CA . ILE B 1 220 ? 12.656 -18.812 -11.523 1 98.38 220 ILE B CA 1
ATOM 3646 C C . ILE B 1 220 ? 14.039 -18.516 -12.102 1 98.38 220 ILE B C 1
ATOM 3648 O O . ILE B 1 220 ? 15.055 -18.797 -11.469 1 98.38 220 ILE B O 1
ATOM 3652 N N . PHE B 1 221 ? 14.078 -17.875 -13.281 1 98.31 221 PHE B N 1
ATOM 3653 C CA . PHE B 1 221 ? 15.352 -17.5 -13.883 1 98.31 221 PHE B CA 1
ATOM 3654 C C . PHE B 1 221 ? 16.141 -16.562 -12.977 1 98.31 221 PHE B C 1
ATOM 3656 O O . PHE B 1 221 ? 17.359 -16.688 -12.852 1 98.31 221 PHE B O 1
ATOM 3663 N N . TYR B 1 222 ? 15.508 -15.703 -12.336 1 98.31 222 TYR B N 1
ATOM 3664 C CA . TYR B 1 222 ? 16.156 -14.789 -11.406 1 98.31 222 TYR B CA 1
ATOM 3665 C C . TYR B 1 222 ? 16.812 -15.555 -10.266 1 98.31 222 TYR B C 1
ATOM 3667 O O . TYR B 1 222 ? 17.984 -15.312 -9.945 1 98.31 222 TYR B O 1
ATOM 3675 N N . TYR B 1 223 ? 16.016 -16.453 -9.688 1 97.62 223 TYR B N 1
ATOM 3676 C CA . TYR B 1 223 ? 16.562 -17.188 -8.547 1 97.62 223 TYR B CA 1
ATOM 3677 C C . TYR B 1 223 ? 17.703 -18.094 -8.969 1 97.62 223 TYR B C 1
ATOM 3679 O O . TYR B 1 223 ? 18.672 -18.266 -8.242 1 97.62 223 TYR B O 1
ATOM 3687 N N . PHE B 1 224 ? 17.547 -18.672 -10.219 1 97.38 224 PHE B N 1
ATOM 3688 C CA . PHE B 1 224 ? 18.656 -19.453 -10.758 1 97.38 224 PHE B CA 1
ATOM 3689 C C . PHE B 1 224 ? 19.922 -18.594 -10.875 1 97.38 224 PHE B C 1
ATOM 3691 O O . PHE B 1 224 ? 21.016 -19.047 -10.516 1 97.38 224 PHE B O 1
ATOM 3698 N N . SER B 1 225 ? 19.75 -17.469 -11.32 1 96.56 225 SER B N 1
ATOM 3699 C CA . SER B 1 225 ? 20.875 -16.562 -11.539 1 96.56 225 SER B CA 1
ATOM 3700 C C . SER B 1 225 ? 21.453 -16.094 -10.211 1 96.56 225 SER B C 1
ATOM 3702 O O . SER B 1 225 ? 22.688 -16.078 -10.047 1 96.56 225 SER B O 1
ATOM 3704 N N . ARG B 1 226 ? 20.656 -15.781 -9.305 1 95.31 226 ARG B N 1
ATOM 3705 C CA . ARG B 1 226 ? 21.062 -15.148 -8.055 1 95.31 226 ARG B CA 1
ATOM 3706 C C . ARG B 1 226 ? 21.656 -16.172 -7.094 1 95.31 226 ARG B C 1
ATOM 3708 O O . ARG B 1 226 ? 22.625 -15.875 -6.379 1 95.31 226 ARG B O 1
ATOM 3715 N N . TYR B 1 227 ? 21.078 -17.375 -7.082 1 94.75 227 TYR B N 1
ATOM 3716 C CA . TYR B 1 227 ? 21.453 -18.312 -6.027 1 94.75 227 TYR B CA 1
ATOM 3717 C C . TYR B 1 227 ? 22.094 -19.562 -6.609 1 94.75 227 TYR B C 1
ATOM 3719 O O . TYR B 1 227 ? 22.594 -20.422 -5.867 1 94.75 227 TYR B O 1
ATOM 3727 N N . GLY B 1 228 ? 22.125 -19.688 -7.93 1 93.69 228 GLY B N 1
ATOM 3728 C CA . GLY B 1 228 ? 22.656 -20.875 -8.586 1 93.69 228 GLY B CA 1
ATOM 3729 C C . GLY B 1 228 ? 21.609 -21.938 -8.82 1 93.69 228 GLY B C 1
ATOM 3730 O O . GLY B 1 228 ? 20.891 -22.312 -7.902 1 93.69 228 GLY B O 1
ATOM 3731 N N . GLU B 1 229 ? 21.547 -22.438 -9.984 1 92.56 229 GLU B N 1
ATOM 3732 C CA . GLU B 1 229 ? 20.547 -23.422 -10.391 1 92.56 229 GLU B CA 1
ATOM 3733 C C . GLU B 1 229 ? 20.625 -24.672 -9.531 1 92.56 229 GLU B C 1
ATOM 3735 O O . GLU B 1 229 ? 19.594 -25.266 -9.188 1 92.56 229 GLU B O 1
ATOM 3740 N N . SER B 1 230 ? 21.781 -25.047 -9.234 1 90.5 230 SER B N 1
ATOM 3741 C CA . SER B 1 230 ? 22 -26.281 -8.5 1 90.5 230 SER B CA 1
ATOM 3742 C C . SER B 1 230 ? 21.344 -26.234 -7.121 1 90.5 230 SER B C 1
ATOM 3744 O O . SER B 1 230 ? 21.078 -27.281 -6.527 1 90.5 230 SER B O 1
ATOM 3746 N N . THR B 1 231 ? 21.094 -25.047 -6.664 1 91.25 231 THR B N 1
ATOM 3747 C CA . THR B 1 231 ? 20.484 -24.844 -5.355 1 91.25 231 THR B CA 1
ATOM 3748 C C . THR B 1 231 ? 19.062 -25.391 -5.328 1 91.25 231 THR B C 1
ATOM 3750 O O . THR B 1 231 ? 18.516 -25.672 -4.258 1 91.25 231 THR B O 1
ATOM 3753 N N . PHE B 1 232 ? 18.469 -25.625 -6.5 1 92.62 232 PHE B N 1
ATOM 3754 C CA . PHE B 1 232 ? 17.031 -25.891 -6.555 1 92.62 232 PHE B CA 1
ATOM 3755 C C . PHE B 1 232 ? 16.766 -27.281 -7.102 1 92.62 232 PHE B C 1
ATOM 3757 O O . PHE B 1 232 ? 15.602 -27.672 -7.262 1 92.62 232 PHE B O 1
ATOM 3764 N N . PHE B 1 233 ? 17.75 -27.953 -7.461 1 84.94 233 PHE B N 1
ATOM 3765 C CA . PHE B 1 233 ? 17.562 -29.297 -8.008 1 84.94 233 PHE B CA 1
ATOM 3766 C C . PHE B 1 233 ? 17.938 -30.359 -6.98 1 84.94 233 PHE B C 1
ATOM 3768 O O . PHE B 1 233 ? 18.844 -30.156 -6.176 1 84.94 233 PHE B O 1
ATOM 3775 N N . ASP B 1 234 ? 17.031 -31.297 -6.801 1 64.94 234 ASP B N 1
ATOM 3776 C CA . ASP B 1 234 ? 17.328 -32.438 -5.941 1 64.94 234 ASP B CA 1
ATOM 3777 C C . ASP B 1 234 ? 18.531 -33.219 -6.465 1 64.94 234 ASP B C 1
ATOM 3779 O O . ASP B 1 234 ? 18.562 -33.594 -7.645 1 64.94 234 ASP B O 1
ATOM 3783 N N . ASN B 1 235 ? 19.797 -33.031 -5.91 1 49.72 235 ASN B N 1
ATOM 3784 C CA . ASN B 1 235 ? 20.844 -34 -6.223 1 49.72 235 ASN B CA 1
ATOM 3785 C C . ASN B 1 235 ? 20.391 -35.438 -5.898 1 49.72 235 ASN B C 1
ATOM 3787 O O . ASN B 1 235 ? 19.703 -35.656 -4.906 1 49.72 235 ASN B O 1
#

InterPro domains:
  IPR004221 Restriction endonuclease, type II, EcoRI [PF02963] (14-222)
  IPR011335 Restriction endonuclease type II-like [SSF52980] (20-219)
  IPR011336 Restriction endonuclease, type II, EcoRI/MunI [G3DSA:3.40.580.10] (3-223)

Secondary structure (DSSP, 8-state):
-HHHHHHHHHHTT-HHHHHHHHHHHHHHHHHHHHHHHHHHHSTT-EEEEES-EEHHHHHHHHHHH-TTS------TT-EE--TTEEEEEE-TT--EEEEEEEEEEE---HHHHHHTTPPPPPTTHHHHHHHHHHHHHHHHTTTSSB--EEEEEESGGGSTT-HHHHHHHHHTTT--TTS---B-BTTTT-B---EEEEESSPPPHHHHHHHHHHHHHHHHHHHHHHH-GGGGS--/-HHHHHHHHHHTT-HHHHHHHHHHHHHHHHHHHHHHHHHHHSTT-EEEEES-EEHHHHHHHHHHH-TTS------TT-EE--TTEEEEEE-TT--EEEEEEEEEEE---HHHHHHTTPPPPPTTHHHHHHHHHHHHHHHHTTTSSB--EEEEEESGGGSTT-HHHHHHHHHTTTPPTTS---B-BTTTT-B---EEEEESSPPPHHHHHHHHHHHHHHHHHHHHHHH-GGGGS--

pLDDT: mean 89.22, std 13.73, range [36.09, 98.88]

Sequence (470 aa):
MSHKIALRTQREGTIINTTSSKQEKLLRQAVKSVSMRLKKKFPGITLEWEPQAKLIDIIVHLRTQFPDVDFAAPSCASSMKPDGGILYMKSEDERRFPILISEKKNQGTNDMRAKEGKKRQAQGNAIERLGKNVIGFRASMIRESIFPFVCFGDGCDFVEGSSIRDRVITIAMFGQLNKEYVYAQGRGELFNRGSFYFREKQWTEQEMADISFSIASKAIFYYFSRYGESTFFDNMSHKIALRTQREGTIINTTSSKQEKLLRQAVKSVSMRLKKKFPGITLEWEPQAKLIDIIVHLRTQFPDVDFAAPSCASSMKPDGGILYMKSEDERRFPILISEKKNQGTNDMRAKEGKKRQAQGNAIERLGKNVIGFRASMIRESIFPFVCFGDGCDFVEGSSIRDRVITIAMFGQLNKEYVYAQGRGELFNRGSFYFREKQWTEQEMADISFSIASKAIFYYFSRYGESTFFDN

Radius of gyration: 22.46 Å; Cα contacts (8 Å, |Δi|>4): 873; chains: 2; bounding box: 56×70×43 Å

Solvent-accessible surface area (backbone atoms only — not comparable to full-atom values): 24516 Å² total; per-residue (Å²): 110,63,66,61,48,48,52,46,57,72,40,55,83,35,70,66,50,52,52,50,51,52,51,36,50,37,43,36,51,14,46,52,51,29,53,55,51,45,44,68,74,43,71,61,55,44,75,49,76,37,61,57,46,46,47,48,60,43,47,55,53,47,40,69,76,34,72,86,42,75,63,46,83,60,54,86,83,42,61,49,66,44,58,40,14,35,36,24,40,33,34,71,88,68,45,76,39,78,20,34,36,30,35,69,47,73,44,61,55,46,68,60,29,47,76,70,72,42,76,77,69,78,84,55,59,70,62,25,45,46,21,28,57,51,40,35,54,45,52,68,37,62,90,50,68,49,28,37,34,39,35,40,32,24,18,66,45,38,36,90,88,34,70,51,46,44,54,50,24,28,51,28,60,39,26,52,70,66,41,88,32,43,59,30,36,49,91,85,48,68,47,57,48,28,19,40,37,64,29,41,66,74,79,48,44,65,60,52,19,54,56,49,36,54,40,26,50,51,37,49,52,49,49,30,69,75,66,38,57,73,44,30,35,76,127,113,62,64,62,48,47,52,45,57,73,38,58,84,35,71,66,49,50,52,52,52,51,51,35,50,38,42,37,51,15,48,51,52,30,53,54,51,46,45,67,74,42,70,60,55,44,77,49,76,38,61,57,44,46,47,47,60,45,48,53,52,46,40,69,76,35,72,87,41,76,62,46,83,59,53,84,83,41,61,49,65,43,59,39,13,34,37,24,38,33,33,70,88,66,45,76,39,78,21,34,36,30,36,71,47,73,45,61,55,46,68,61,29,47,75,70,71,41,76,77,69,80,83,54,57,69,61,25,45,46,22,27,56,52,40,34,54,47,53,69,36,61,89,51,68,49,29,39,35,37,35,40,32,25,18,65,45,39,35,89,90,32,70,50,46,44,53,50,24,28,53,29,60,38,25,53,70,66,41,89,31,43,60,32,35,49,90,86,49,68,46,56,47,30,19,40,38,63,29,40,66,75,81,47,45,65,60,52,19,54,56,48,36,54,42,26,50,52,36,48,53,48,49,30,69,74,67,39,58,71,44,31,35,77,127

Organism: Akkermansia muciniphila (strain ATCC BAA-835 / DSM 22959 / JCM 33894 / BCRC 81048 / CCUG 64013 / CIP 107961 / Muc) (NCBI:txid349741)